Protein AF-A0A7I8W2N1-F1 (afdb_monomer_lite)

Secondary structure (DSSP, 8-state):
-EETTS----GGGGTT-EEEEE--SHHHHHHHHHHTTTSSEEEEEESS-PPBHHHHT-TTSBPGGG-HHHHHHHHSSS-EEEE--GGG--EEEETTEEEE-GGG--GGG--GGGSS-BSEEEE--------TTS-TTTPPPBPTTSSSB-B-TTSBBSSSTT-B--GGGGTTTTTTTSSTTSHHHHHHHHHHHHHHHHHHHH--PPPEEEEEGGGHHHHHHHHHHH-SHHHHTTTTEEEEEEEEGGGTEEEEEEEEEGGGGGGHHHHHS---SSEEEEEEE--TTTSSTT--SSSTT-S---GGGGGG-SS-EEEEEEESSPPPHHHHHSS-TT-SSPPPSEEEEPPP-TT--TT-IIIIIHHHHHHHHHHH--HHHHHHHHTTTTT------PPPBPHHHHGGGGGTTS--S---HHHHH-EEEEETTS-EEEEEEE-SSSEEEE-GGGGTT--SGGGEEEEES-SBTT-SSS--EEE-EEEEEE-SSSS-EEEEESSPPPPBTTB-PPBPBPTT----TT-EEEEEE----STT--SPPSB-EEEEEEEE-THHHHHHHHTT----TTS--GGGEEEEE-STT----TT-TT-EEEEEETTTTEEEEEEEEEE--S--SS-TTSPEEEEEGGGGHHHHHHHHHT-

Structure (mmCIF, N/CA/C/O backbone):
data_AF-A0A7I8W2N1-F1
#
_entry.id   AF-A0A7I8W2N1-F1
#
loop_
_atom_site.group_PDB
_atom_site.id
_atom_site.type_symbol
_atom_site.label_atom_id
_atom_site.label_alt_id
_atom_site.label_comp_id
_atom_site.label_asym_id
_atom_site.label_entity_id
_atom_site.label_seq_id
_atom_site.pdbx_PDB_ins_code
_atom_site.Cartn_x
_atom_site.Cartn_y
_atom_site.Cartn_z
_atom_site.occupancy
_atom_site.B_iso_or_equiv
_atom_site.auth_seq_id
_atom_site.auth_comp_id
_atom_site.auth_asym_id
_atom_site.auth_atom_id
_atom_site.pdbx_PDB_model_num
ATOM 1 N N . MET A 1 1 ? 21.233 1.095 -37.318 1.00 78.88 1 MET A N 1
ATOM 2 C CA . MET A 1 1 ? 20.643 0.792 -35.996 1.00 78.88 1 MET A CA 1
ATOM 3 C C . MET A 1 1 ? 19.648 -0.333 -36.194 1.00 78.88 1 MET A C 1
ATOM 5 O O . MET A 1 1 ? 18.995 -0.317 -37.228 1.00 78.88 1 MET A O 1
ATOM 9 N N . LEU A 1 2 ? 19.548 -1.273 -35.258 1.00 82.62 2 LEU A N 1
ATOM 10 C CA . LEU A 1 2 ? 18.591 -2.386 -35.317 1.00 82.62 2 LEU A CA 1
ATOM 11 C C . LEU A 1 2 ? 17.455 -2.137 -34.321 1.00 82.62 2 LEU A C 1
ATOM 13 O O . LEU A 1 2 ? 17.700 -1.594 -33.239 1.00 82.62 2 LEU A O 1
ATOM 17 N N . GLY A 1 3 ? 16.218 -2.485 -34.679 1.00 81.94 3 GLY A N 1
ATOM 18 C CA . GLY A 1 3 ? 15.156 -2.631 -33.680 1.00 81.94 3 GLY A CA 1
ATOM 19 C C . GLY A 1 3 ? 15.448 -3.827 -32.773 1.00 81.94 3 GLY A C 1
ATOM 20 O O . GLY A 1 3 ? 16.046 -4.795 -33.236 1.00 81.94 3 GLY A O 1
ATOM 21 N N . TYR A 1 4 ? 15.055 -3.782 -31.496 1.00 81.31 4 TYR A N 1
ATOM 22 C CA . TYR A 1 4 ? 15.209 -4.942 -30.598 1.00 81.31 4 TYR A CA 1
ATOM 23 C C . TYR A 1 4 ? 14.401 -6.161 -31.080 1.00 81.31 4 TYR A C 1
ATOM 25 O O . TYR A 1 4 ? 14.706 -7.293 -30.735 1.00 81.31 4 TYR A O 1
ATOM 33 N N . GLU A 1 5 ? 13.395 -5.927 -31.918 1.00 80.94 5 GLU A N 1
ATOM 34 C CA . GLU A 1 5 ? 12.588 -6.918 -32.619 1.00 80.94 5 GLU A CA 1
ATOM 35 C C . GLU A 1 5 ? 13.305 -7.590 -33.808 1.00 80.94 5 GLU A C 1
ATOM 37 O O . GLU A 1 5 ? 12.847 -8.618 -34.297 1.00 80.94 5 GLU A O 1
ATOM 42 N N . GLU A 1 6 ? 14.438 -7.040 -34.254 1.00 83.94 6 GLU A N 1
ATOM 43 C CA . GLU A 1 6 ? 15.217 -7.511 -35.412 1.00 83.94 6 GLU A CA 1
ATOM 44 C C . GLU A 1 6 ? 16.579 -8.099 -35.006 1.00 83.94 6 GLU A C 1
ATOM 46 O O . GLU A 1 6 ? 17.379 -8.483 -35.864 1.00 83.94 6 GLU A O 1
ATOM 51 N N . ILE A 1 7 ? 16.887 -8.133 -33.704 1.00 83.69 7 ILE A N 1
ATOM 52 C CA . ILE A 1 7 ? 18.202 -8.563 -33.229 1.00 83.69 7 ILE A CA 1
ATOM 53 C C . ILE A 1 7 ? 18.367 -10.088 -33.335 1.00 83.69 7 ILE A C 1
ATOM 55 O O . ILE A 1 7 ? 17.457 -10.838 -32.970 1.00 83.69 7 ILE A O 1
ATOM 59 N N . PRO A 1 8 ? 19.536 -10.586 -33.782 1.00 83.75 8 PRO A N 1
ATOM 60 C CA . PRO A 1 8 ? 19.824 -12.013 -33.750 1.00 83.75 8 PRO A CA 1
ATOM 61 C C . PRO A 1 8 ? 19.794 -12.552 -32.317 1.00 83.75 8 PRO A C 1
ATOM 63 O O . PRO A 1 8 ? 20.373 -11.950 -31.412 1.00 83.75 8 PRO A O 1
ATOM 66 N N . LEU A 1 9 ? 19.166 -13.715 -32.129 1.00 77.88 9 LEU A N 1
ATOM 67 C CA . LEU A 1 9 ? 19.117 -14.414 -30.837 1.00 77.88 9 LEU A CA 1
ATOM 68 C C . LEU A 1 9 ? 20.425 -15.153 -30.502 1.00 77.88 9 LEU A C 1
ATOM 70 O O . LEU A 1 9 ? 20.631 -15.543 -29.360 1.00 77.88 9 LEU A O 1
ATOM 74 N N . GLY A 1 10 ? 21.292 -15.382 -31.494 1.00 79.44 10 GLY A N 1
ATOM 75 C CA . GLY A 1 10 ? 22.548 -16.109 -31.313 1.00 79.44 10 GLY A CA 1
ATOM 76 C C . GLY A 1 10 ? 23.602 -15.277 -30.584 1.00 79.44 10 GLY A C 1
ATOM 77 O O . GLY A 1 10 ? 23.988 -14.211 -31.058 1.00 79.44 10 GLY A O 1
ATOM 78 N N . GLU A 1 11 ? 24.112 -15.802 -29.472 1.00 81.00 11 GLU A N 1
ATOM 79 C CA . GLU A 1 11 ? 25.124 -15.157 -28.625 1.00 81.00 11 GLU A CA 1
ATOM 80 C C . GLU A 1 11 ? 26.435 -14.841 -29.368 1.00 81.00 11 GLU A C 1
ATOM 82 O O . GLU A 1 11 ? 27.020 -13.774 -29.171 1.00 81.00 11 GLU A O 1
ATOM 87 N N . ASP A 1 12 ? 26.847 -15.708 -30.299 1.00 86.75 12 ASP A N 1
ATOM 88 C CA . ASP A 1 12 ? 28.062 -15.534 -31.109 1.00 86.75 12 ASP A CA 1
ATOM 89 C C . ASP A 1 12 ? 28.053 -14.251 -31.944 1.00 86.75 12 ASP A C 1
ATOM 91 O O . ASP A 1 12 ? 29.109 -13.681 -32.224 1.00 86.75 12 ASP A O 1
ATOM 95 N N . PHE A 1 13 ? 26.869 -13.758 -32.323 1.00 90.00 13 PHE A N 1
ATOM 96 C CA . PHE A 1 13 ? 26.759 -12.509 -33.068 1.00 90.00 13 PHE A CA 1
ATOM 97 C C . PHE A 1 13 ? 27.305 -11.321 -32.272 1.00 90.00 13 PHE A C 1
ATOM 99 O O . PHE A 1 13 ? 27.768 -10.361 -32.884 1.00 90.00 13 PHE A O 1
ATOM 106 N N . TYR A 1 14 ? 27.264 -11.363 -30.942 1.00 91.75 14 TYR A N 1
ATOM 107 C CA . TYR A 1 14 ? 27.691 -10.261 -30.078 1.00 91.75 14 TYR A CA 1
ATOM 108 C C . TYR A 1 14 ? 29.155 -10.364 -29.645 1.00 91.75 14 TYR A C 1
ATOM 110 O O . TYR A 1 14 ? 29.699 -9.396 -29.111 1.00 91.75 14 TYR A O 1
ATOM 118 N N . LYS A 1 15 ? 29.808 -11.495 -29.941 1.00 92.44 15 LYS A N 1
ATOM 119 C CA . LYS A 1 15 ? 31.189 -11.775 -29.556 1.00 92.44 15 LYS A CA 1
ATOM 120 C C . LYS A 1 15 ? 32.148 -10.696 -30.043 1.00 92.44 15 LYS A C 1
ATOM 122 O O . LYS A 1 15 ? 32.288 -10.475 -31.244 1.00 92.44 15 LYS A O 1
ATOM 127 N N . GLY A 1 16 ? 32.838 -10.055 -29.102 1.00 90.25 16 GLY A N 1
ATOM 128 C CA . GLY A 1 16 ? 33.860 -9.058 -29.414 1.00 90.25 16 GLY A CA 1
ATOM 129 C C . GLY A 1 16 ? 33.317 -7.693 -29.851 1.00 90.25 16 GLY A C 1
ATOM 130 O O . GLY A 1 16 ? 34.089 -6.906 -30.394 1.00 90.25 16 GLY A O 1
ATOM 131 N N . LYS A 1 17 ? 32.016 -7.424 -29.671 1.00 92.69 17 LYS A N 1
ATOM 132 C CA . LYS A 1 17 ? 31.368 -6.181 -30.116 1.00 92.69 17 LYS A CA 1
ATOM 133 C C . LYS A 1 17 ? 31.086 -5.223 -28.964 1.00 92.69 17 LYS A C 1
ATOM 135 O O . LYS A 1 17 ? 30.682 -5.650 -27.881 1.00 92.69 17 LYS A O 1
ATOM 140 N N . ASP A 1 18 ? 31.230 -3.933 -29.244 1.00 93.25 18 ASP A N 1
ATOM 141 C CA . ASP A 1 18 ? 30.799 -2.831 -28.386 1.00 93.25 18 ASP A CA 1
ATOM 142 C C . ASP A 1 18 ? 29.347 -2.464 -28.728 1.00 93.25 18 ASP A C 1
ATOM 144 O O . ASP A 1 18 ? 29.041 -2.116 -29.875 1.00 93.25 18 ASP A O 1
ATOM 148 N N . VAL A 1 19 ? 28.435 -2.537 -27.754 1.00 93.19 19 VAL A N 1
ATOM 149 C CA . VAL A 1 19 ? 26.994 -2.363 -28.000 1.00 93.19 19 VAL A CA 1
ATOM 150 C C . VAL A 1 19 ? 26.434 -1.161 -27.244 1.00 93.19 19 VAL A C 1
ATOM 152 O O . VAL A 1 19 ? 26.619 -1.024 -26.038 1.00 93.19 19 VAL A O 1
ATOM 155 N N . LEU A 1 20 ? 25.689 -0.314 -27.955 1.00 92.56 20 LEU A N 1
ATOM 156 C CA . LEU A 1 20 ? 24.875 0.755 -27.380 1.00 92.56 20 LEU A CA 1
ATOM 157 C C . LEU A 1 20 ? 23.390 0.396 -27.485 1.00 92.56 20 LEU A C 1
ATOM 159 O O . LEU A 1 20 ? 22.881 0.107 -28.568 1.00 92.56 20 LEU A O 1
ATOM 163 N N . ILE A 1 21 ? 22.668 0.481 -26.374 1.00 93.50 21 ILE A N 1
ATOM 164 C CA . ILE A 1 21 ? 21.221 0.286 -26.313 1.00 93.50 21 ILE A CA 1
ATOM 165 C C . ILE A 1 21 ? 20.554 1.630 -26.023 1.00 93.50 21 ILE A C 1
ATOM 167 O O . ILE A 1 21 ? 20.832 2.281 -25.019 1.00 93.50 21 ILE A O 1
ATOM 171 N N . LEU A 1 22 ? 19.644 2.045 -26.900 1.00 91.56 22 LEU A N 1
ATOM 172 C CA . LEU A 1 22 ? 18.879 3.282 -26.768 1.00 91.56 22 LEU A CA 1
ATOM 173 C C . LEU A 1 22 ? 17.549 3.001 -26.064 1.00 91.56 22 LEU A C 1
ATOM 175 O O . LEU A 1 22 ? 16.713 2.266 -26.586 1.00 91.56 22 LEU A O 1
ATOM 179 N N . GLY A 1 23 ? 17.322 3.616 -24.906 1.00 89.81 23 GLY A N 1
ATOM 180 C CA . GLY A 1 23 ? 16.197 3.329 -24.012 1.00 89.81 23 GLY A CA 1
ATOM 181 C C . GLY A 1 23 ? 16.686 2.858 -22.644 1.00 89.81 23 GLY A C 1
ATOM 182 O O . GLY A 1 23 ? 17.865 2.629 -22.455 1.00 89.81 23 GLY A O 1
ATOM 183 N N . HIS A 1 24 ? 15.793 2.747 -21.659 1.00 87.19 24 HIS A N 1
ATOM 184 C CA . HIS A 1 24 ? 16.180 2.399 -20.277 1.00 87.19 24 HIS A CA 1
ATOM 185 C C . HIS A 1 24 ? 15.058 1.723 -19.465 1.00 87.19 24 HIS A C 1
ATOM 187 O O . HIS A 1 24 ? 15.099 1.679 -18.238 1.00 87.19 24 HIS A O 1
ATOM 193 N N . GLY A 1 25 ? 14.010 1.251 -20.151 1.00 87.94 25 GLY A N 1
ATOM 194 C CA . GLY A 1 25 ? 12.944 0.447 -19.545 1.00 87.94 25 GLY A CA 1
ATOM 195 C C . GLY A 1 25 ? 13.277 -1.046 -19.572 1.00 87.94 25 GLY A C 1
ATOM 196 O O . GLY A 1 25 ? 14.378 -1.425 -19.968 1.00 87.94 25 GLY A O 1
ATOM 197 N N . ASN A 1 26 ? 12.300 -1.889 -19.223 1.00 90.38 26 ASN A N 1
ATOM 198 C CA . ASN A 1 26 ? 12.466 -3.349 -19.217 1.00 90.38 26 ASN A CA 1
ATOM 199 C C . ASN A 1 26 ? 13.055 -3.888 -20.529 1.00 90.38 26 ASN A C 1
ATOM 201 O O . ASN A 1 26 ? 14.041 -4.599 -20.475 1.00 90.38 26 ASN A O 1
ATOM 205 N N . SER A 1 27 ? 12.571 -3.457 -21.700 1.00 90.31 27 SER A N 1
ATOM 206 C CA . SER A 1 27 ? 13.104 -3.917 -22.995 1.00 90.31 27 SER A CA 1
ATOM 207 C C . SER A 1 27 ? 14.609 -3.673 -23.176 1.00 90.31 27 SER A C 1
ATOM 209 O O . SER A 1 27 ? 15.305 -4.507 -23.748 1.00 90.31 27 SER A O 1
ATOM 211 N N . ALA A 1 28 ? 15.131 -2.540 -22.693 1.00 93.00 28 ALA A N 1
ATOM 212 C CA . ALA A 1 28 ? 16.551 -2.211 -22.803 1.00 93.00 28 ALA A CA 1
ATOM 213 C C . ALA A 1 28 ? 17.399 -3.111 -21.898 1.00 93.00 28 ALA A C 1
ATOM 215 O O . ALA A 1 28 ? 18.395 -3.672 -22.345 1.00 93.00 28 ALA A O 1
ATOM 216 N N . PHE A 1 29 ? 16.967 -3.286 -20.650 1.00 94.19 29 PHE A N 1
ATOM 217 C CA . PHE A 1 29 ? 17.667 -4.109 -19.670 1.00 94.19 29 PHE A CA 1
ATOM 218 C C . PHE A 1 29 ? 17.525 -5.607 -19.938 1.00 94.19 29 PHE A C 1
ATOM 220 O O . PHE A 1 29 ? 18.493 -6.329 -19.768 1.00 94.19 29 PHE A O 1
ATOM 227 N N . GLU A 1 30 ? 16.377 -6.077 -20.424 1.00 92.75 30 GLU A N 1
ATOM 228 C CA . GLU A 1 30 ? 16.187 -7.453 -20.899 1.00 92.75 30 GLU A CA 1
ATOM 229 C C . GLU A 1 30 ? 17.149 -7.769 -22.048 1.00 92.75 30 GLU A C 1
ATOM 231 O O . GLU A 1 30 ? 17.843 -8.783 -22.010 1.00 92.75 30 GLU A O 1
ATOM 236 N N . THR A 1 31 ? 17.246 -6.860 -23.026 1.00 92.06 31 THR A N 1
ATOM 237 C CA . THR A 1 31 ? 18.194 -6.986 -24.142 1.00 92.06 31 THR A CA 1
ATOM 238 C C . THR A 1 31 ? 19.632 -7.010 -23.634 1.00 92.06 31 THR A C 1
ATOM 240 O O . THR A 1 31 ? 20.399 -7.889 -24.014 1.00 92.06 31 THR A O 1
ATOM 243 N N . ALA A 1 32 ? 19.998 -6.082 -22.745 1.00 92.44 32 ALA A N 1
ATOM 244 C CA . ALA A 1 32 ? 21.337 -6.032 -22.173 1.00 92.44 32 ALA A CA 1
ATOM 245 C C . ALA A 1 32 ? 21.676 -7.314 -21.405 1.00 92.44 32 ALA A C 1
ATOM 247 O O . ALA A 1 32 ? 22.734 -7.896 -21.621 1.00 92.44 32 ALA A O 1
ATOM 248 N N . ASN A 1 33 ? 20.751 -7.791 -20.568 1.00 91.56 33 ASN A N 1
ATOM 249 C CA . ASN A 1 33 ? 20.908 -8.998 -19.762 1.00 91.56 33 ASN A CA 1
ATOM 250 C C . ASN A 1 33 ? 21.139 -10.246 -20.627 1.00 91.56 33 ASN A C 1
ATOM 252 O O . ASN A 1 33 ? 21.881 -11.140 -20.235 1.00 91.56 33 ASN A O 1
ATOM 256 N N . ALA A 1 34 ? 20.530 -10.289 -21.814 1.00 90.69 34 ALA A N 1
ATOM 257 C CA . ALA A 1 34 ? 20.705 -11.383 -22.760 1.00 90.69 34 ALA A CA 1
ATOM 258 C C . ALA A 1 34 ? 22.079 -11.377 -23.457 1.00 90.69 34 ALA A C 1
ATOM 260 O O . ALA A 1 34 ? 22.559 -12.440 -23.838 1.00 90.69 34 ALA A O 1
ATOM 261 N N . ILE A 1 35 ? 22.717 -10.212 -23.636 1.00 91.12 35 ILE A N 1
ATOM 262 C CA . ILE A 1 35 ? 23.915 -10.094 -24.490 1.00 91.12 35 ILE A CA 1
ATOM 263 C C . ILE A 1 35 ? 25.209 -9.772 -23.736 1.00 91.12 35 ILE A C 1
ATOM 265 O O . ILE A 1 35 ? 26.281 -10.091 -24.247 1.00 91.12 35 ILE A O 1
ATOM 269 N N . TYR A 1 36 ? 25.144 -9.182 -22.534 1.00 90.19 36 TYR A N 1
ATOM 270 C CA . TYR A 1 36 ? 26.319 -8.581 -21.881 1.00 90.19 36 TYR A CA 1
ATOM 271 C C . TYR A 1 36 ? 27.471 -9.567 -21.636 1.00 90.19 36 TYR A C 1
ATOM 273 O O . TYR A 1 36 ? 28.635 -9.182 -21.662 1.00 90.19 36 TYR A O 1
ATOM 281 N N . ARG A 1 37 ? 27.165 -10.857 -21.436 1.00 89.56 37 ARG A N 1
ATOM 282 C CA . ARG A 1 37 ? 28.174 -11.907 -21.199 1.00 89.56 37 ARG A CA 1
ATOM 283 C C . ARG A 1 37 ? 29.037 -12.211 -22.423 1.00 89.56 37 ARG A C 1
ATOM 285 O O . ARG A 1 37 ? 30.106 -12.793 -22.269 1.00 89.56 37 ARG A O 1
ATOM 292 N N . ASN A 1 38 ? 28.571 -11.832 -23.612 1.00 91.44 38 ASN A N 1
ATOM 293 C CA . ASN A 1 38 ? 29.222 -12.126 -24.884 1.00 91.44 38 ASN A CA 1
ATOM 294 C C . ASN A 1 38 ? 29.697 -10.867 -25.618 1.00 91.44 38 ASN A C 1
ATOM 296 O O . ASN A 1 38 ? 30.367 -10.980 -26.634 1.00 91.44 38 ASN A O 1
ATOM 300 N N . THR A 1 39 ? 29.392 -9.671 -25.127 1.00 92.00 39 THR A N 1
ATOM 301 C CA . THR A 1 39 ? 29.894 -8.403 -25.680 1.00 92.00 39 THR A CA 1
ATOM 302 C C . THR A 1 39 ? 31.216 -7.987 -25.036 1.00 92.00 39 THR A C 1
ATOM 304 O O . THR A 1 39 ? 31.530 -8.426 -23.934 1.00 92.00 39 THR A O 1
ATOM 307 N N . ASN A 1 40 ? 31.964 -7.083 -25.676 1.00 91.94 40 ASN A N 1
ATOM 308 C CA . ASN A 1 40 ? 33.090 -6.410 -25.010 1.00 91.94 40 ASN A CA 1
ATOM 309 C C . ASN A 1 40 ? 32.600 -5.453 -23.917 1.00 91.94 40 ASN A C 1
ATOM 311 O O . ASN A 1 40 ? 33.186 -5.393 -22.840 1.00 91.94 40 ASN A O 1
ATOM 315 N N . LYS A 1 41 ? 31.538 -4.698 -24.226 1.00 91.50 41 LYS A N 1
ATOM 316 C CA . LYS A 1 41 ? 30.842 -3.788 -23.314 1.00 91.50 41 LYS A CA 1
ATOM 317 C C . LYS A 1 41 ? 29.430 -3.495 -23.808 1.00 91.50 41 LYS A C 1
ATOM 319 O O . LYS A 1 41 ? 29.177 -3.475 -25.020 1.00 91.50 41 LYS A O 1
ATOM 324 N N . VAL A 1 42 ? 28.543 -3.185 -22.870 1.00 92.88 42 VAL A N 1
ATOM 325 C CA . VAL A 1 42 ? 27.191 -2.695 -23.130 1.00 92.88 42 VAL A CA 1
ATOM 326 C C . VAL A 1 42 ? 26.982 -1.363 -22.429 1.00 92.88 42 VAL A C 1
ATOM 328 O O . VAL A 1 42 ? 27.062 -1.256 -21.205 1.00 92.88 42 VAL A O 1
ATOM 331 N N . HIS A 1 43 ? 26.639 -0.343 -23.210 1.00 92.62 43 HIS A N 1
ATOM 332 C CA . HIS A 1 43 ? 26.157 0.926 -22.683 1.00 92.62 43 HIS A CA 1
ATOM 333 C C . HIS A 1 43 ? 24.656 1.078 -22.933 1.00 92.62 43 HIS A C 1
ATOM 335 O O . HIS A 1 43 ? 24.167 0.822 -24.033 1.00 92.62 43 HIS A O 1
ATOM 341 N N . ILE A 1 44 ? 23.921 1.541 -21.926 1.00 92.56 44 ILE A N 1
ATOM 342 C CA . ILE A 1 44 ? 22.506 1.908 -22.026 1.00 92.56 44 ILE A CA 1
ATOM 343 C C . ILE A 1 44 ? 22.392 3.431 -21.978 1.00 92.56 44 ILE A C 1
ATOM 345 O O . ILE A 1 44 ? 22.874 4.043 -21.032 1.00 92.56 44 ILE A O 1
ATOM 349 N N . LEU A 1 45 ? 21.707 4.046 -22.947 1.00 89.25 45 LEU A N 1
ATOM 350 C CA . LEU A 1 45 ? 21.402 5.480 -22.952 1.00 89.25 45 LEU A CA 1
ATOM 351 C C . LEU A 1 45 ? 19.901 5.720 -22.743 1.00 89.25 45 LEU A C 1
ATOM 353 O O . LEU A 1 45 ? 19.074 5.448 -23.619 1.00 89.25 45 LEU A O 1
ATOM 357 N N . GLY A 1 46 ? 19.548 6.270 -21.583 1.00 88.44 46 GLY A N 1
ATOM 358 C CA . GLY A 1 46 ? 18.188 6.656 -21.214 1.00 88.44 46 GLY A CA 1
ATOM 359 C C . GLY A 1 46 ? 17.998 8.168 -21.142 1.00 88.44 46 GLY A C 1
ATOM 360 O O . GLY A 1 46 ? 18.925 8.912 -20.872 1.00 88.44 46 GLY A O 1
ATOM 361 N N . ARG A 1 47 ? 16.758 8.647 -21.293 1.00 84.56 47 ARG A N 1
ATOM 362 C CA . ARG A 1 47 ? 16.426 10.087 -21.179 1.00 84.56 47 ARG A CA 1
ATOM 363 C C . ARG A 1 47 ? 16.431 10.650 -19.751 1.00 84.56 47 ARG A C 1
ATOM 365 O O . ARG A 1 47 ? 16.152 11.829 -19.558 1.00 84.56 47 ARG A O 1
ATOM 372 N N . SER A 1 48 ? 16.547 9.780 -18.756 1.00 85.12 48 SER A N 1
ATOM 373 C CA . SER A 1 48 ? 16.392 10.082 -17.331 1.00 85.12 48 SER A CA 1
ATOM 374 C C . SER A 1 48 ? 16.854 8.886 -16.511 1.00 85.12 48 SER A C 1
ATOM 376 O O . SER A 1 48 ? 16.880 7.777 -17.052 1.00 85.12 48 SER A O 1
ATOM 378 N N . ARG A 1 49 ? 17.030 9.074 -15.199 1.00 87.38 49 ARG A N 1
ATOM 379 C CA . ARG A 1 49 ? 17.282 7.978 -14.258 1.00 87.38 49 ARG A CA 1
ATOM 380 C C . ARG A 1 49 ? 16.439 6.733 -14.476 1.00 87.38 49 ARG A C 1
ATOM 382 O O . ARG A 1 49 ? 15.238 6.791 -14.775 1.00 87.38 49 ARG A O 1
ATOM 389 N N . VAL A 1 50 ? 17.087 5.595 -14.267 1.00 89.94 50 VAL A N 1
ATOM 390 C CA . VAL A 1 50 ? 16.432 4.292 -14.208 1.00 89.94 50 VAL A CA 1
ATOM 391 C C . VAL A 1 50 ? 15.425 4.308 -13.056 1.00 89.94 50 VAL A C 1
ATOM 393 O O . VAL A 1 50 ? 15.707 4.779 -11.952 1.00 89.94 50 VAL A O 1
ATOM 396 N N . ARG A 1 51 ? 14.207 3.850 -13.347 1.00 91.62 51 ARG A N 1
ATOM 397 C CA . ARG A 1 51 ? 13.128 3.691 -12.368 1.00 91.62 51 ARG A CA 1
ATOM 398 C C . ARG A 1 51 ? 13.028 2.216 -12.046 1.00 91.62 51 ARG A C 1
ATOM 400 O O . ARG A 1 51 ? 12.906 1.419 -12.973 1.00 91.62 51 ARG A O 1
ATOM 407 N N . LEU A 1 52 ? 13.057 1.869 -10.769 1.00 92.12 52 LEU A N 1
ATOM 408 C CA . LEU A 1 52 ? 13.035 0.482 -10.326 1.00 92.12 52 LEU A CA 1
ATOM 409 C C . LEU A 1 52 ? 11.599 0.090 -9.956 1.00 92.12 52 LEU A C 1
ATOM 411 O O . LEU A 1 52 ? 10.874 0.845 -9.298 1.00 92.12 52 LEU A O 1
ATOM 415 N N . ALA A 1 53 ? 11.158 -1.086 -10.397 1.00 91.75 53 ALA A N 1
ATOM 416 C CA . ALA A 1 53 ? 9.791 -1.562 -10.189 1.00 91.75 53 ALA A CA 1
ATOM 417 C C . ALA A 1 53 ? 9.456 -1.707 -8.698 1.00 91.75 53 ALA A C 1
ATOM 419 O O . ALA A 1 53 ? 8.325 -1.450 -8.298 1.00 91.75 53 ALA A O 1
ATOM 420 N N . TRP A 1 54 ? 10.441 -2.066 -7.868 1.00 87.88 54 TRP A N 1
ATOM 421 C CA . TRP A 1 54 ? 10.269 -2.191 -6.419 1.00 87.88 54 TRP A CA 1
ATOM 422 C C . TRP A 1 54 ? 10.216 -0.847 -5.682 1.00 87.88 54 TRP A C 1
ATOM 424 O O . TRP A 1 54 ? 9.660 -0.793 -4.596 1.00 87.88 54 TRP A O 1
ATOM 434 N N . GLU A 1 55 ? 10.732 0.243 -6.260 1.00 89.81 55 GLU A N 1
ATOM 435 C CA . GLU A 1 55 ? 10.573 1.601 -5.705 1.00 89.81 55 GLU A CA 1
ATOM 436 C C . GLU A 1 55 ? 9.205 2.203 -6.051 1.00 89.81 55 GLU A C 1
ATOM 438 O O . GLU A 1 55 ? 8.615 2.985 -5.307 1.00 89.81 55 GLU A O 1
ATOM 443 N N . THR A 1 56 ? 8.710 1.873 -7.242 1.00 89.69 56 THR A N 1
ATOM 444 C CA . THR A 1 56 ? 7.542 2.521 -7.848 1.00 89.69 56 THR A CA 1
ATOM 445 C C . THR A 1 56 ? 6.263 1.706 -7.722 1.00 89.69 56 THR A C 1
ATOM 447 O O . THR A 1 56 ? 5.189 2.253 -7.959 1.00 89.69 56 THR A O 1
ATOM 450 N N . HIS A 1 57 ? 6.374 0.421 -7.372 1.00 88.56 57 HIS A N 1
ATOM 451 C CA . HIS A 1 57 ? 5.298 -0.578 -7.396 1.00 88.56 57 HIS A CA 1
ATOM 452 C C . HIS A 1 57 ? 4.617 -0.720 -8.762 1.00 88.56 57 HIS A C 1
ATOM 454 O O . HIS A 1 57 ? 3.480 -1.177 -8.870 1.00 88.56 57 HIS A O 1
ATOM 460 N N . TYR A 1 58 ? 5.329 -0.354 -9.829 1.00 90.31 58 TYR A N 1
ATOM 461 C CA . TYR A 1 58 ? 4.834 -0.408 -11.192 1.00 90.31 58 TYR A CA 1
ATOM 462 C C . TYR A 1 58 ? 5.698 -1.348 -12.029 1.00 90.31 58 TYR A C 1
ATOM 464 O O . TYR A 1 58 ? 6.856 -1.067 -12.326 1.00 90.31 58 TYR A O 1
ATOM 472 N N . VAL A 1 59 ? 5.111 -2.463 -12.463 1.00 88.38 59 VAL A N 1
ATOM 473 C CA . VAL A 1 59 ? 5.826 -3.542 -13.171 1.00 88.38 59 VAL A CA 1
ATOM 474 C C . VAL A 1 59 ? 6.361 -3.146 -14.554 1.00 88.38 59 VAL A C 1
ATOM 476 O O . VAL A 1 59 ? 7.158 -3.878 -15.132 1.00 88.38 59 VAL A O 1
ATOM 479 N N . GLY A 1 60 ? 5.937 -1.996 -15.090 1.00 88.06 60 GLY A N 1
ATOM 480 C CA . GLY A 1 60 ? 6.487 -1.431 -16.324 1.00 88.06 60 GLY A CA 1
ATOM 481 C C . GLY A 1 60 ? 7.786 -0.637 -16.143 1.00 88.06 60 GLY A C 1
ATOM 482 O O . GLY A 1 60 ? 8.386 -0.261 -17.149 1.00 88.06 60 GLY A O 1
ATOM 483 N N . ASP A 1 61 ? 8.194 -0.362 -14.902 1.00 91.69 61 ASP A N 1
ATOM 484 C CA . ASP A 1 61 ? 9.536 0.123 -14.563 1.00 91.69 61 ASP A CA 1
ATOM 485 C C . ASP A 1 61 ? 10.498 -1.090 -14.406 1.00 91.69 61 ASP A C 1
ATOM 487 O O . ASP A 1 61 ? 10.056 -2.242 -14.476 1.00 91.69 61 ASP A O 1
ATOM 491 N N . LEU A 1 62 ? 11.813 -0.863 -14.262 1.00 93.06 62 LEU A N 1
ATOM 492 C CA . LEU A 1 62 ? 12.838 -1.917 -14.338 1.00 93.06 62 LEU A CA 1
ATOM 493 C C . LEU A 1 62 ? 12.664 -2.983 -13.247 1.00 93.06 62 LEU A C 1
ATOM 495 O O . LEU A 1 62 ? 12.747 -2.683 -12.054 1.00 93.06 62 LEU A O 1
ATOM 499 N N . ARG A 1 63 ? 12.470 -4.241 -13.647 1.00 92.31 63 ARG A N 1
ATOM 500 C CA . ARG A 1 63 ? 12.374 -5.383 -12.726 1.00 92.31 63 ARG A CA 1
ATOM 501 C C . ARG A 1 63 ? 13.751 -5.902 -12.306 1.00 92.31 63 ARG A C 1
ATOM 503 O O . ARG A 1 63 ? 14.691 -5.893 -13.091 1.00 92.31 63 ARG A O 1
ATOM 510 N N . SER A 1 64 ? 13.842 -6.426 -11.082 1.00 90.75 64 SER A N 1
ATOM 511 C CA . SER A 1 64 ? 15.110 -6.891 -10.482 1.00 90.75 64 SER A CA 1
ATOM 512 C C . SER A 1 64 ? 15.719 -8.076 -11.219 1.00 90.75 64 SER A C 1
ATOM 514 O O . SER A 1 64 ? 16.928 -8.236 -11.260 1.00 90.75 64 SER A O 1
ATOM 516 N N . VAL A 1 65 ? 14.883 -8.884 -11.868 1.00 91.56 65 VAL A N 1
ATOM 517 C CA . VAL A 1 65 ? 15.328 -10.010 -12.700 1.00 91.56 65 VAL A CA 1
ATOM 518 C C . VAL A 1 65 ? 16.161 -9.581 -13.915 1.00 91.56 65 VAL A C 1
ATOM 520 O O . VAL A 1 65 ? 16.810 -10.424 -14.518 1.00 91.56 65 VAL A O 1
ATOM 523 N N . TYR A 1 66 ? 16.146 -8.292 -14.275 1.00 92.25 66 TYR A N 1
ATOM 524 C CA . TYR A 1 66 ? 16.882 -7.742 -15.417 1.00 92.25 66 TYR A CA 1
ATOM 525 C C . TYR A 1 66 ? 17.935 -6.707 -14.998 1.00 92.25 66 TYR A C 1
ATOM 527 O O . TYR A 1 66 ? 18.441 -5.973 -15.841 1.00 92.25 66 TYR A O 1
ATOM 535 N N . SER A 1 67 ? 18.264 -6.604 -13.704 1.00 89.19 67 SER A N 1
ATOM 536 C CA . SER A 1 67 ? 19.210 -5.600 -13.206 1.00 89.19 67 SER A CA 1
ATOM 537 C C . SER A 1 67 ? 20.669 -6.066 -13.162 1.00 89.19 67 SER A C 1
ATOM 539 O O . SER A 1 67 ? 21.483 -5.322 -12.626 1.00 89.19 67 SER A O 1
ATOM 541 N N . GLU A 1 68 ? 21.038 -7.231 -13.720 1.00 89.56 68 GLU A N 1
ATOM 542 C CA . GLU A 1 68 ? 22.434 -7.723 -13.654 1.00 89.56 68 GLU A CA 1
ATOM 543 C C . GLU A 1 68 ? 23.427 -6.729 -14.278 1.00 89.56 68 GLU A C 1
ATOM 545 O O . GLU A 1 68 ? 24.533 -6.576 -13.769 1.00 89.56 68 GLU A O 1
ATOM 550 N N . LEU A 1 69 ? 23.028 -5.983 -15.318 1.00 90.12 69 LEU A N 1
ATOM 551 C CA . LEU A 1 69 ? 23.883 -4.944 -15.909 1.00 90.12 69 LEU A CA 1
ATOM 552 C C . LEU A 1 69 ? 24.213 -3.808 -14.917 1.00 90.12 69 LEU A C 1
ATOM 554 O O . LEU A 1 69 ? 25.241 -3.150 -15.028 1.00 90.12 69 LEU A O 1
ATOM 558 N N . ILE A 1 70 ? 23.353 -3.554 -13.926 1.00 89.94 70 ILE A N 1
ATOM 559 C CA . ILE A 1 70 ? 23.659 -2.574 -12.874 1.00 89.94 70 ILE A CA 1
ATOM 560 C C . ILE A 1 70 ? 24.832 -3.079 -12.032 1.00 89.94 70 ILE A C 1
ATOM 562 O O . ILE A 1 70 ? 25.730 -2.299 -11.725 1.00 89.94 70 ILE A O 1
ATOM 566 N N . ASP A 1 71 ? 24.869 -4.374 -11.715 1.00 87.81 71 ASP A N 1
ATOM 567 C CA . ASP A 1 71 ? 25.986 -4.973 -10.983 1.00 87.81 71 ASP A CA 1
ATOM 568 C C . ASP A 1 71 ? 27.265 -4.940 -11.822 1.00 87.81 71 ASP A C 1
ATOM 570 O O . ASP A 1 71 ? 28.333 -4.636 -11.295 1.00 87.81 71 ASP A O 1
ATOM 574 N N . THR A 1 72 ? 27.185 -5.204 -13.130 1.00 87.50 72 THR A N 1
ATOM 575 C CA . THR A 1 72 ? 28.370 -5.117 -13.994 1.00 87.50 72 THR A CA 1
ATOM 576 C C . THR A 1 72 ? 28.864 -3.689 -14.176 1.00 87.50 72 THR A C 1
ATOM 578 O O . THR A 1 72 ? 30.067 -3.499 -14.267 1.00 87.50 72 THR A O 1
ATOM 581 N N . TYR A 1 73 ? 27.984 -2.688 -14.149 1.00 88.81 73 TYR A N 1
ATOM 582 C CA . TYR A 1 73 ? 28.363 -1.275 -14.168 1.00 88.81 73 TYR A CA 1
ATOM 583 C C . TYR A 1 73 ? 28.960 -0.798 -12.832 1.00 88.81 73 TYR A C 1
ATOM 585 O O . TYR A 1 73 ? 29.913 -0.022 -12.814 1.00 88.81 73 TYR A O 1
ATOM 593 N N . GLN A 1 74 ? 28.390 -1.226 -11.701 1.00 88.69 74 GLN A N 1
ATOM 594 C CA . GLN A 1 74 ? 28.766 -0.730 -10.371 1.00 88.69 74 GLN A CA 1
ATOM 595 C C . GLN A 1 74 ? 29.917 -1.515 -9.726 1.00 88.69 74 GLN A C 1
ATOM 597 O O . GLN A 1 74 ? 30.661 -0.957 -8.922 1.00 88.69 74 GLN A O 1
ATOM 602 N N . LEU A 1 75 ? 30.054 -2.808 -10.039 1.00 83.06 75 LEU A N 1
ATOM 603 C CA . LEU A 1 75 ? 31.000 -3.728 -9.392 1.00 83.06 75 LEU A CA 1
ATOM 604 C C . LEU A 1 75 ? 32.045 -4.308 -10.354 1.00 83.06 75 LEU A C 1
ATOM 606 O O . LEU A 1 75 ? 33.064 -4.830 -9.898 1.00 83.06 75 LEU A O 1
ATOM 610 N N . LYS A 1 76 ? 31.807 -4.250 -11.668 1.00 70.12 76 LYS A N 1
ATOM 611 C CA . LYS A 1 76 ? 32.783 -4.595 -12.713 1.00 70.12 76 LYS A CA 1
ATOM 612 C C . LYS A 1 76 ? 33.063 -3.343 -13.550 1.00 70.12 76 LYS A C 1
ATOM 614 O O . LYS A 1 76 ? 32.396 -2.326 -13.406 1.00 70.12 76 LYS A O 1
ATOM 619 N N . SER A 1 77 ? 34.111 -3.364 -14.363 1.00 70.44 77 SER A N 1
ATOM 620 C CA . SER A 1 77 ? 34.458 -2.230 -15.222 1.00 70.44 77 SER A CA 1
ATOM 621 C C . SER A 1 77 ? 34.152 -2.555 -16.683 1.00 70.44 77 SER A C 1
ATOM 623 O O . SER A 1 77 ? 34.421 -3.675 -17.113 1.00 70.44 77 SER A O 1
ATOM 625 N N . LEU A 1 78 ? 33.621 -1.549 -17.402 1.00 84.31 78 LEU A N 1
ATOM 626 C CA . LEU A 1 78 ? 33.396 -1.384 -18.858 1.00 84.31 78 LEU A CA 1
ATOM 627 C C . LEU A 1 78 ? 31.929 -1.217 -19.291 1.00 84.31 78 LEU A C 1
ATOM 629 O O . LEU A 1 78 ? 31.695 -0.494 -20.255 1.00 84.31 78 LEU A O 1
ATOM 633 N N . ASP A 1 79 ? 30.956 -1.810 -18.596 1.00 90.56 79 ASP A N 1
ATOM 634 C CA . ASP A 1 79 ? 29.534 -1.539 -18.862 1.00 90.56 79 ASP A CA 1
ATOM 635 C C . ASP A 1 79 ? 29.117 -0.172 -18.302 1.00 90.56 79 ASP A C 1
ATOM 637 O O . ASP A 1 79 ? 29.787 0.383 -17.430 1.00 90.56 79 ASP A O 1
ATOM 641 N N . GLY A 1 80 ? 28.007 0.390 -18.789 1.00 89.06 80 GLY A N 1
ATOM 642 C CA . GLY A 1 80 ? 27.635 1.761 -18.442 1.00 89.06 80 GLY A CA 1
ATOM 643 C C . GLY A 1 80 ? 26.161 2.096 -18.614 1.00 89.06 80 GLY A C 1
ATOM 644 O O . GLY A 1 80 ? 25.506 1.664 -19.561 1.00 89.06 80 GLY A O 1
ATOM 645 N N . ILE A 1 81 ? 25.641 2.930 -17.715 1.00 89.38 81 ILE A N 1
ATOM 646 C CA . ILE A 1 81 ? 24.321 3.553 -17.849 1.00 89.38 81 ILE A CA 1
ATOM 647 C C . ILE A 1 81 ? 24.527 5.058 -17.981 1.00 89.38 81 ILE A C 1
ATOM 649 O O . ILE A 1 81 ? 25.175 5.688 -17.149 1.00 89.38 81 ILE A O 1
ATOM 653 N N . LEU A 1 82 ? 23.973 5.620 -19.046 1.00 85.81 82 LEU A N 1
ATOM 654 C CA . LEU A 1 82 ? 24.133 7.004 -19.460 1.00 85.81 82 LEU A CA 1
ATOM 655 C C . LEU A 1 82 ? 22.762 7.681 -19.492 1.00 85.81 82 LEU A C 1
ATOM 657 O O . LEU A 1 82 ? 21.758 7.075 -19.884 1.00 85.81 82 LEU A O 1
ATOM 661 N N . GLU A 1 83 ? 22.721 8.951 -19.099 1.00 84.81 83 GLU A N 1
ATOM 662 C CA . GLU A 1 83 ? 21.490 9.735 -19.021 1.00 84.81 83 GLU A CA 1
ATOM 663 C C . GLU A 1 83 ? 21.575 10.992 -19.881 1.00 84.81 83 GLU A C 1
ATOM 665 O O . GLU A 1 83 ? 22.340 11.889 -19.564 1.00 84.81 83 GLU A O 1
ATOM 670 N N . GLY A 1 84 ? 20.754 11.088 -20.924 1.00 79.00 84 GLY A N 1
ATOM 671 C CA . GLY A 1 84 ? 20.638 12.273 -21.774 1.00 79.00 84 GLY A CA 1
ATOM 672 C C . GLY A 1 84 ? 19.499 12.123 -22.780 1.00 79.00 84 GLY A C 1
ATOM 673 O O . GLY A 1 84 ? 19.063 11.005 -23.083 1.00 79.00 84 GLY A O 1
ATOM 674 N N . ARG A 1 85 ? 18.956 13.225 -23.310 1.00 77.81 85 ARG A N 1
ATOM 675 C CA . ARG A 1 85 ? 17.867 13.112 -24.295 1.00 77.81 85 ARG A CA 1
ATOM 676 C C . ARG A 1 85 ? 18.450 12.704 -25.634 1.00 77.81 85 ARG A C 1
ATOM 678 O O . ARG A 1 85 ? 19.366 13.340 -26.114 1.00 77.81 85 ARG A O 1
ATOM 685 N N . ILE A 1 86 ? 17.853 11.714 -26.295 1.00 74.31 86 ILE A N 1
ATOM 686 C CA . ILE A 1 86 ? 18.360 11.218 -27.586 1.00 74.31 86 ILE A CA 1
ATOM 687 C C . ILE A 1 86 ? 18.536 12.323 -28.647 1.00 74.31 86 ILE A C 1
ATOM 689 O O . ILE A 1 86 ? 19.446 12.244 -29.456 1.00 74.31 86 ILE A O 1
ATOM 693 N N . ASN A 1 87 ? 17.708 13.372 -28.604 1.00 74.44 87 ASN A N 1
ATOM 694 C CA . ASN A 1 87 ? 17.774 14.513 -29.522 1.00 74.44 87 ASN A CA 1
ATOM 695 C C . ASN A 1 87 ? 18.982 15.436 -29.276 1.00 74.44 87 ASN A C 1
ATOM 697 O O . ASN A 1 87 ? 19.229 16.321 -30.085 1.00 74.44 87 ASN A O 1
ATOM 701 N N . GLU A 1 88 ? 19.680 15.275 -28.152 1.00 73.00 88 GLU A N 1
ATOM 702 C CA . GLU A 1 88 ? 20.923 15.984 -27.824 1.00 73.00 88 GLU A CA 1
ATOM 703 C C . GLU A 1 88 ? 22.146 15.266 -28.420 1.00 73.00 88 GLU A C 1
ATOM 705 O O . GLU A 1 88 ? 23.252 15.786 -28.349 1.00 73.00 88 GLU A O 1
ATOM 710 N N . PHE A 1 89 ? 21.961 14.087 -29.026 1.00 73.19 89 PHE A N 1
ATOM 711 C CA . PHE A 1 89 ? 23.045 13.277 -29.566 1.00 73.19 89 PHE A CA 1
ATOM 712 C C . PHE A 1 89 ? 22.920 13.107 -31.076 1.00 73.19 89 PHE A C 1
ATOM 714 O O . PHE A 1 89 ? 21.894 12.646 -31.580 1.00 73.19 89 PHE A O 1
ATOM 721 N N . ASN A 1 90 ? 24.019 13.364 -31.780 1.00 77.69 90 ASN A N 1
ATOM 722 C CA . ASN A 1 90 ? 24.204 12.920 -33.155 1.00 77.69 90 ASN A CA 1
ATOM 723 C C . ASN A 1 90 ? 25.100 11.680 -33.157 1.00 77.69 90 ASN A C 1
ATOM 725 O O . ASN A 1 90 ? 26.135 11.653 -32.490 1.00 77.69 90 ASN A O 1
ATOM 729 N N . LEU A 1 91 ? 24.677 10.642 -33.882 1.00 79.38 91 LEU A N 1
ATOM 730 C CA . LEU A 1 91 ? 25.473 9.437 -34.098 1.00 79.38 91 LEU A CA 1
ATOM 731 C C . LEU A 1 91 ? 26.031 9.457 -35.518 1.00 79.38 91 LEU A C 1
ATOM 733 O O . LEU A 1 91 ? 25.273 9.385 -36.487 1.00 79.38 91 LEU A O 1
ATOM 737 N N . GLU A 1 92 ? 27.352 9.506 -35.631 1.00 84.38 92 GLU A N 1
ATOM 738 C CA . GLU A 1 92 ? 28.066 9.509 -36.903 1.00 84.38 92 GLU A CA 1
ATOM 739 C C . GLU A 1 92 ? 28.757 8.170 -37.140 1.00 84.38 92 GLU A C 1
ATOM 741 O O . GLU A 1 92 ? 29.256 7.522 -36.218 1.00 84.38 92 GLU A O 1
ATOM 746 N N . LYS A 1 93 ? 28.779 7.721 -38.397 1.00 85.00 93 LYS A N 1
ATOM 747 C CA . LYS A 1 93 ? 29.455 6.479 -38.771 1.00 85.00 93 LYS A CA 1
ATOM 748 C C . LYS A 1 93 ? 30.862 6.789 -39.266 1.00 85.00 93 LYS A C 1
ATOM 750 O O . LYS A 1 93 ? 31.021 7.429 -40.301 1.00 85.00 93 LYS A O 1
ATOM 755 N N . TYR A 1 94 ? 31.867 6.253 -38.583 1.00 85.06 94 TYR A N 1
ATOM 756 C CA . TYR A 1 94 ? 33.274 6.383 -38.951 1.00 85.06 94 TYR A CA 1
ATOM 757 C C . TYR A 1 94 ? 33.977 5.031 -38.790 1.00 85.06 94 TYR A C 1
ATOM 759 O O . TYR A 1 94 ? 33.730 4.321 -37.821 1.00 85.06 94 TYR A O 1
ATOM 767 N N . ASN A 1 95 ? 34.812 4.622 -39.752 1.00 83.44 95 ASN A N 1
ATOM 768 C CA . ASN A 1 95 ? 35.540 3.339 -39.719 1.00 83.44 95 ASN A CA 1
ATOM 769 C C . ASN A 1 95 ? 34.686 2.119 -39.300 1.00 83.44 95 ASN A C 1
ATOM 771 O O . ASN A 1 95 ? 35.108 1.295 -38.495 1.00 83.44 95 ASN A O 1
ATOM 775 N N . ASN A 1 96 ? 33.468 2.009 -39.844 1.00 83.19 96 ASN A N 1
ATOM 776 C CA . ASN A 1 96 ? 32.480 0.962 -39.536 1.00 83.19 96 ASN A CA 1
ATOM 777 C C . ASN A 1 96 ? 31.946 0.904 -38.094 1.00 83.19 96 ASN A C 1
ATOM 779 O O . ASN A 1 96 ? 31.096 0.058 -37.827 1.00 83.19 96 ASN A O 1
ATOM 783 N N . LYS A 1 97 ? 32.330 1.837 -37.221 1.00 88.06 97 LYS A N 1
ATOM 784 C CA . LYS A 1 97 ? 31.729 2.042 -35.901 1.00 88.06 97 LYS A CA 1
ATOM 785 C C . LYS A 1 97 ? 30.846 3.291 -35.882 1.00 88.06 97 LYS A C 1
ATOM 787 O O . LYS A 1 97 ? 30.920 4.148 -36.766 1.00 88.06 97 LYS A O 1
ATOM 792 N N . LEU A 1 98 ? 29.969 3.365 -34.890 1.00 86.62 98 LEU A N 1
ATOM 793 C CA . LEU A 1 98 ? 29.078 4.492 -34.629 1.00 86.62 98 LEU A CA 1
ATOM 794 C C . LEU A 1 98 ? 29.602 5.283 -33.433 1.00 86.62 98 LEU A C 1
ATOM 796 O O . LEU A 1 98 ? 29.788 4.712 -32.364 1.00 86.62 98 LEU A O 1
ATOM 800 N N . TYR A 1 99 ? 29.826 6.577 -33.611 1.00 84.94 99 TYR A N 1
ATOM 801 C CA . TYR A 1 99 ? 30.377 7.476 -32.600 1.00 84.94 99 TYR A CA 1
ATOM 802 C C . TYR A 1 99 ? 29.362 8.547 -32.237 1.00 84.94 99 TYR A C 1
ATOM 804 O O . TYR A 1 99 ? 28.598 8.992 -33.093 1.00 84.94 99 TYR A O 1
ATOM 812 N N . PHE A 1 100 ? 29.379 8.981 -30.979 1.00 79.31 100 PHE A N 1
ATOM 813 C CA . PHE A 1 100 ? 28.711 10.217 -30.597 1.00 79.31 100 PHE A CA 1
ATOM 814 C C . PHE A 1 100 ? 29.530 11.411 -31.090 1.00 79.31 100 PHE A C 1
ATOM 816 O O . PHE A 1 100 ? 30.746 11.446 -30.902 1.00 79.31 100 PHE A O 1
ATOM 823 N N . ASP A 1 101 ? 28.865 12.382 -31.711 1.00 72.88 101 ASP A N 1
ATOM 824 C CA . ASP A 1 101 ? 29.480 13.655 -32.085 1.00 72.88 101 ASP A CA 1
ATOM 825 C C . ASP A 1 101 ? 29.921 14.412 -30.822 1.00 72.88 101 ASP A C 1
ATOM 827 O O . ASP A 1 101 ? 29.105 14.961 -30.076 1.00 72.88 101 ASP A O 1
ATOM 831 N N . ALA A 1 102 ? 31.233 14.420 -30.579 1.00 60.50 102 ALA A N 1
ATOM 832 C CA . ALA A 1 102 ? 31.840 15.017 -29.397 1.00 60.50 102 ALA A CA 1
ATOM 833 C C . ALA A 1 102 ? 31.673 16.547 -29.332 1.00 60.50 102 ALA A C 1
ATOM 835 O O . ALA A 1 102 ? 31.799 17.111 -28.249 1.00 60.50 102 ALA A O 1
ATOM 836 N N . GLY A 1 103 ? 31.374 17.220 -30.452 1.00 59.66 103 GLY A N 1
ATOM 837 C CA . GLY A 1 103 ? 31.194 18.675 -30.496 1.00 59.66 103 GLY A CA 1
ATOM 838 C C . GLY A 1 103 ? 29.881 19.171 -29.882 1.00 59.66 103 GLY A C 1
ATOM 839 O O . GLY A 1 103 ? 29.759 20.360 -29.600 1.00 59.66 103 GLY A O 1
ATOM 840 N N . ASN A 1 104 ? 28.914 18.272 -29.662 1.00 58.75 104 ASN A N 1
ATOM 841 C CA . ASN A 1 104 ? 27.570 18.592 -29.172 1.00 58.75 104 ASN A CA 1
ATOM 842 C C . ASN A 1 104 ? 27.220 17.916 -27.832 1.00 58.75 104 ASN A C 1
ATOM 844 O O . ASN A 1 104 ? 26.072 17.987 -27.390 1.00 58.75 104 ASN A O 1
ATOM 848 N N . LEU A 1 105 ? 28.179 17.259 -27.170 1.00 61.62 105 LEU A N 1
ATOM 849 C CA . LEU A 1 105 ? 27.938 16.638 -25.865 1.00 61.62 105 LEU A CA 1
ATOM 850 C C . LEU A 1 105 ? 27.854 17.714 -24.763 1.00 61.62 105 LEU A C 1
ATOM 852 O O . LEU A 1 105 ? 28.737 18.567 -24.688 1.00 61.62 105 LEU A O 1
ATOM 856 N N . PRO A 1 106 ? 26.838 17.687 -23.878 1.00 62.31 106 PRO A N 1
ATOM 857 C CA . PRO A 1 106 ? 26.796 18.572 -22.714 1.00 62.31 106 PRO A CA 1
ATOM 858 C C . PRO A 1 106 ? 28.023 18.366 -21.809 1.00 62.31 106 PRO A C 1
ATOM 860 O O . PRO A 1 106 ? 28.373 17.220 -21.530 1.00 62.31 106 PRO A O 1
ATOM 863 N N . ASP A 1 107 ? 28.608 19.442 -21.266 1.00 61.56 107 ASP A N 1
ATOM 864 C CA . ASP A 1 107 ? 29.803 19.394 -20.391 1.00 61.56 107 ASP A CA 1
ATOM 865 C C . ASP A 1 107 ? 29.667 18.412 -19.209 1.00 61.56 107 ASP A C 1
ATOM 867 O O . ASP A 1 107 ? 30.638 17.794 -18.778 1.00 61.56 107 ASP A O 1
ATOM 871 N N . SER A 1 108 ? 28.450 18.216 -18.686 1.00 57.53 108 SER A N 1
ATOM 872 C CA . SER A 1 108 ? 28.168 17.270 -17.595 1.00 57.53 108 SER A CA 1
ATOM 873 C C . SER A 1 108 ? 28.221 15.792 -18.007 1.00 57.53 108 SER A C 1
ATOM 875 O O . SER A 1 108 ? 28.143 14.918 -17.146 1.00 57.53 108 SER A O 1
ATOM 877 N N . MET A 1 109 ? 28.283 15.507 -19.309 1.00 56.72 109 MET A N 1
ATOM 878 C CA . MET A 1 109 ? 28.284 14.169 -19.902 1.00 56.72 109 MET A CA 1
ATOM 879 C C . MET A 1 109 ? 29.574 13.842 -20.658 1.00 56.72 109 MET A C 1
ATOM 881 O O . MET A 1 109 ? 29.657 12.748 -21.215 1.00 56.72 109 MET A O 1
ATOM 885 N N . ASP A 1 110 ? 30.578 14.727 -20.670 1.00 60.22 110 ASP A N 1
ATOM 886 C CA . ASP A 1 110 ? 31.882 14.458 -21.290 1.00 60.22 110 ASP A CA 1
ATOM 887 C C . ASP A 1 110 ? 32.689 13.435 -20.467 1.00 60.22 110 ASP A C 1
ATOM 889 O O . ASP A 1 110 ? 33.639 13.734 -19.746 1.00 60.22 110 ASP A O 1
ATOM 893 N N . ASN A 1 111 ? 32.246 12.184 -20.545 1.00 60.41 111 ASN A N 1
ATOM 894 C CA . ASN A 1 111 ? 32.940 11.001 -20.077 1.00 60.41 111 ASN A CA 1
ATOM 895 C C . ASN A 1 111 ? 33.657 10.374 -21.282 1.00 60.41 111 ASN A C 1
ATOM 897 O O . ASN A 1 111 ? 33.035 10.127 -22.318 1.00 60.41 111 ASN A O 1
ATOM 901 N N . PHE A 1 112 ? 34.943 10.042 -21.132 1.00 61.69 112 PHE A N 1
ATOM 902 C CA . PHE A 1 112 ? 35.745 9.329 -22.135 1.00 61.69 112 PHE A CA 1
ATOM 903 C C . PHE A 1 112 ? 35.043 8.087 -22.720 1.00 61.69 112 PHE A C 1
ATOM 905 O O . PHE A 1 112 ? 35.251 7.768 -23.889 1.00 61.69 112 PHE A O 1
ATOM 912 N N . ALA A 1 113 ? 34.154 7.437 -21.958 1.00 65.06 113 ALA A N 1
ATOM 913 C CA . ALA A 1 113 ? 33.362 6.283 -22.388 1.00 65.06 113 ALA A CA 1
ATOM 914 C C . ALA A 1 113 ? 32.464 6.538 -23.620 1.00 65.06 113 ALA A C 1
ATOM 916 O O . ALA A 1 113 ? 32.162 5.599 -24.357 1.00 65.06 113 ALA A O 1
ATOM 917 N N . LEU A 1 114 ? 32.044 7.788 -23.861 1.00 67.00 114 LEU A N 1
ATOM 918 C CA . LEU A 1 114 ? 31.226 8.190 -25.017 1.00 67.00 114 LEU A CA 1
ATOM 919 C C . LEU A 1 114 ? 32.048 8.492 -26.280 1.00 67.00 114 LEU A C 1
ATOM 921 O O . LEU A 1 114 ? 31.480 8.584 -27.366 1.00 67.00 114 LEU A O 1
ATOM 925 N N . ARG A 1 115 ? 33.374 8.626 -26.147 1.00 71.81 115 ARG A N 1
ATOM 926 C CA . ARG A 1 115 ? 34.297 8.926 -27.255 1.00 71.81 115 ARG A CA 1
ATOM 927 C C . ARG A 1 115 ? 34.719 7.672 -28.028 1.00 71.81 115 ARG A C 1
ATOM 929 O O . ARG A 1 115 ? 35.289 7.772 -29.113 1.00 71.81 115 ARG A O 1
ATOM 936 N N . GLU A 1 116 ? 34.441 6.492 -27.482 1.00 79.19 116 GLU A N 1
ATOM 937 C CA . GLU A 1 116 ? 34.670 5.216 -28.154 1.00 79.19 116 GLU A CA 1
ATOM 938 C C . GLU A 1 116 ? 33.479 4.835 -29.040 1.00 79.19 116 GLU A C 1
ATOM 940 O O . GLU A 1 116 ? 32.321 5.039 -28.680 1.00 79.19 116 GLU A O 1
ATOM 945 N N . GLY A 1 117 ? 33.770 4.263 -30.209 1.00 87.25 117 GLY A N 1
ATOM 946 C CA . GLY A 1 117 ? 32.746 3.868 -31.171 1.00 87.25 117 GLY A CA 1
ATOM 947 C C . GLY A 1 117 ? 32.084 2.540 -30.810 1.00 87.25 117 GLY A C 1
ATOM 948 O O . GLY A 1 117 ? 32.719 1.656 -30.238 1.00 87.25 117 GLY A O 1
ATOM 949 N N . TYR A 1 118 ? 30.831 2.378 -31.221 1.00 92.00 118 TYR A N 1
ATOM 950 C CA . TYR A 1 118 ? 30.038 1.162 -31.045 1.00 92.00 118 TYR A CA 1
ATOM 951 C C . TYR A 1 118 ? 29.917 0.393 -32.359 1.00 92.00 118 TYR A C 1
ATOM 953 O O . TYR A 1 118 ? 29.690 0.982 -33.417 1.00 92.00 118 TYR A O 1
ATOM 961 N N . ASP A 1 119 ? 30.007 -0.931 -32.292 1.00 93.06 119 ASP A N 1
ATOM 962 C CA . ASP A 1 119 ? 29.777 -1.813 -33.438 1.00 93.06 119 ASP A CA 1
ATOM 963 C C . ASP A 1 119 ? 28.280 -1.940 -33.750 1.00 93.06 119 ASP A C 1
ATOM 965 O O . ASP A 1 119 ? 27.877 -2.064 -34.910 1.00 93.06 119 ASP A O 1
ATOM 969 N N . ILE A 1 120 ? 27.434 -1.912 -32.712 1.00 91.19 120 ILE A N 1
ATOM 970 C CA . ILE A 1 120 ? 25.982 -2.081 -32.831 1.00 91.19 120 ILE A CA 1
ATOM 971 C C . ILE A 1 120 ? 25.255 -1.042 -31.977 1.00 91.19 120 ILE A C 1
ATOM 973 O O . ILE A 1 120 ? 25.592 -0.815 -30.819 1.00 91.19 120 ILE A O 1
ATOM 977 N N . VAL A 1 121 ? 24.189 -0.472 -32.546 1.00 91.69 121 VAL A N 1
ATOM 978 C CA . VAL A 1 121 ? 23.208 0.342 -31.820 1.00 91.69 121 VAL A CA 1
ATOM 979 C C . VAL A 1 121 ? 21.834 -0.321 -31.914 1.00 91.69 121 VAL A C 1
ATOM 981 O O . VAL A 1 121 ? 21.302 -0.470 -33.023 1.00 91.69 121 VAL A O 1
ATOM 984 N N . ILE A 1 122 ? 21.267 -0.693 -30.765 1.00 92.44 122 ILE A N 1
ATOM 985 C CA . ILE A 1 122 ? 19.957 -1.346 -30.624 1.00 92.44 122 ILE A CA 1
ATOM 986 C C . ILE A 1 122 ? 18.932 -0.331 -30.106 1.00 92.44 122 ILE A C 1
ATOM 988 O O . ILE A 1 122 ? 19.178 0.370 -29.125 1.00 92.44 122 ILE A O 1
ATOM 992 N N . ARG A 1 123 ? 17.763 -0.241 -30.747 1.00 91.50 123 ARG A N 1
ATOM 993 C CA . ARG A 1 123 ? 16.671 0.651 -30.326 1.00 91.50 123 ARG A CA 1
ATOM 994 C C . ARG A 1 123 ? 15.664 -0.084 -29.443 1.00 91.50 123 ARG A C 1
ATOM 996 O O . ARG A 1 123 ? 14.867 -0.874 -29.932 1.00 91.50 123 ARG A O 1
ATOM 1003 N N . CYS A 1 124 ? 15.615 0.296 -28.171 1.00 91.81 124 CYS A N 1
ATOM 1004 C CA . CYS A 1 124 ? 14.663 -0.166 -27.156 1.00 91.81 124 CYS A CA 1
ATOM 1005 C C . CYS A 1 124 ? 13.769 0.993 -26.663 1.00 91.81 124 CYS A C 1
ATOM 1007 O O . CYS A 1 124 ? 13.541 1.165 -25.464 1.00 91.81 124 CYS A O 1
ATOM 1009 N N . LEU A 1 125 ? 13.261 1.815 -27.590 1.00 86.31 125 LEU A N 1
ATOM 1010 C CA . LEU A 1 125 ? 12.575 3.088 -27.298 1.00 86.31 125 LEU A CA 1
ATOM 1011 C C . LEU A 1 125 ? 11.081 2.949 -26.938 1.00 86.31 125 LEU A C 1
ATOM 1013 O O . LEU A 1 125 ? 10.418 3.942 -26.635 1.00 86.31 125 LEU A O 1
ATOM 1017 N N . GLY A 1 126 ? 10.553 1.724 -26.924 1.00 83.00 126 GLY A N 1
ATOM 1018 C CA . GLY A 1 126 ? 9.134 1.442 -26.708 1.00 83.00 126 GLY A CA 1
ATOM 1019 C C . GLY A 1 126 ? 8.319 1.507 -28.001 1.00 83.00 126 GLY A C 1
ATOM 1020 O O . GLY A 1 126 ? 8.860 1.348 -29.090 1.00 83.00 126 GLY A O 1
ATOM 1021 N N . PHE A 1 127 ? 7.008 1.710 -27.869 1.00 82.44 127 PHE A N 1
ATOM 1022 C CA . PHE A 1 127 ? 6.063 1.739 -28.985 1.00 82.44 127 PHE A CA 1
ATOM 1023 C C . PHE A 1 127 ? 5.242 3.032 -28.987 1.00 82.44 127 PHE A C 1
ATOM 1025 O O . PHE A 1 127 ? 5.026 3.649 -27.937 1.00 82.44 127 PHE A O 1
ATOM 1032 N N . GLU A 1 128 ? 4.726 3.383 -30.160 1.00 84.69 128 GLU A N 1
ATOM 1033 C CA . GLU A 1 128 ? 3.658 4.365 -30.330 1.00 84.69 128 GLU A CA 1
ATOM 1034 C C . GLU A 1 128 ? 2.363 3.664 -30.739 1.00 84.69 128 GLU A C 1
ATOM 1036 O O . GLU A 1 128 ? 2.385 2.591 -31.345 1.00 84.69 128 GLU A O 1
ATOM 1041 N N . PHE A 1 129 ? 1.221 4.262 -30.403 1.00 88.12 129 PHE A N 1
ATOM 1042 C CA . PHE A 1 129 ? -0.061 3.725 -30.837 1.00 88.12 129 PHE A CA 1
ATOM 1043 C C . PHE A 1 129 ? -0.211 3.897 -32.354 1.00 88.12 129 PHE A C 1
ATOM 1045 O O . PHE A 1 129 ? -0.229 5.023 -32.859 1.00 88.12 129 PHE A O 1
ATOM 1052 N N . ASN A 1 130 ? -0.324 2.778 -33.069 1.00 88.44 130 ASN A N 1
ATOM 1053 C CA . ASN A 1 130 ? -0.579 2.773 -34.502 1.00 88.44 130 ASN A CA 1
ATOM 1054 C C . ASN A 1 130 ? -2.088 2.898 -34.764 1.00 88.44 130 ASN A C 1
ATOM 1056 O O . ASN A 1 130 ? -2.833 1.937 -34.596 1.00 88.44 130 ASN A O 1
ATOM 1060 N N . ASP A 1 131 ? -2.524 4.080 -35.199 1.00 89.81 131 ASP A N 1
ATOM 1061 C CA . ASP A 1 131 ? -3.916 4.363 -35.564 1.00 89.81 131 ASP A CA 1
ATOM 1062 C C . ASP A 1 131 ? -4.168 4.354 -37.083 1.00 89.81 131 ASP A C 1
ATOM 1064 O O . ASP A 1 131 ? -5.210 4.829 -37.533 1.00 89.81 131 ASP A O 1
ATOM 1068 N N . SER A 1 132 ? -3.235 3.822 -37.884 1.00 91.75 132 SER A N 1
ATOM 1069 C CA . SER A 1 132 ? -3.379 3.755 -39.350 1.00 91.75 132 SER A CA 1
ATOM 1070 C C . SER A 1 132 ? -4.518 2.847 -39.814 1.00 91.75 132 SER A C 1
ATOM 1072 O O . SER A 1 132 ? -5.013 3.021 -40.921 1.00 91.75 132 SER A O 1
ATOM 1074 N N . ILE A 1 133 ? -4.961 1.918 -38.961 1.00 92.75 133 ILE A N 1
ATOM 1075 C CA . ILE A 1 133 ? -6.106 1.044 -39.237 1.00 92.75 133 ILE A CA 1
ATOM 1076 C C . ILE A 1 133 ? -7.449 1.796 -39.226 1.00 92.75 133 ILE A C 1
ATOM 1078 O O . ILE A 1 133 ? -8.418 1.313 -39.803 1.00 92.75 133 ILE A O 1
ATOM 1082 N N . PHE A 1 134 ? -7.526 2.969 -38.585 1.00 93.38 134 PHE A N 1
ATOM 1083 C CA . PHE A 1 134 ? -8.768 3.738 -38.478 1.00 93.38 134 PHE A CA 1
ATOM 1084 C C . PHE A 1 134 ? -8.955 4.670 -39.678 1.00 93.38 134 PHE A C 1
ATOM 1086 O O . PHE A 1 134 ? -8.029 5.388 -40.073 1.00 93.38 134 PHE A O 1
ATOM 1093 N N . ALA A 1 135 ? -10.180 4.717 -40.204 1.00 93.75 135 ALA A N 1
ATOM 1094 C CA . ALA A 1 135 ? -10.573 5.720 -41.185 1.00 93.75 135 ALA A CA 1
ATOM 1095 C C . ALA A 1 135 ? -10.586 7.125 -40.550 1.00 93.75 135 ALA A C 1
ATOM 1097 O O . ALA A 1 135 ? -10.565 7.285 -39.327 1.00 93.75 135 ALA A O 1
ATOM 1098 N N . SER A 1 136 ? -10.587 8.171 -41.378 1.00 90.00 136 SER A N 1
ATOM 1099 C CA . SER A 1 136 ? -10.468 9.561 -40.909 1.00 90.00 136 SER A CA 1
ATOM 1100 C C . SER A 1 136 ? -11.582 9.994 -39.949 1.00 90.00 136 SER A C 1
ATOM 1102 O O . SER A 1 136 ? -11.336 10.815 -39.071 1.00 90.00 136 SER A O 1
ATOM 1104 N N . ASP A 1 137 ? -12.782 9.439 -40.103 1.00 90.31 137 ASP A N 1
ATOM 1105 C CA . ASP A 1 137 ? -13.982 9.699 -39.298 1.00 90.31 137 ASP A CA 1
ATOM 1106 C C . ASP A 1 137 ? -14.068 8.854 -38.013 1.00 90.31 137 ASP A C 1
ATOM 1108 O O . ASP A 1 137 ? -14.804 9.203 -37.096 1.00 90.31 137 ASP A O 1
ATOM 1112 N N . THR A 1 138 ? -13.285 7.778 -37.914 1.00 92.12 138 THR A N 1
ATOM 1113 C CA . THR A 1 138 ? -13.255 6.837 -36.775 1.00 92.12 138 THR A CA 1
ATOM 1114 C C . THR A 1 138 ? -11.927 6.866 -36.020 1.00 92.12 138 THR A C 1
ATOM 1116 O O . THR A 1 138 ? -11.673 6.040 -35.142 1.00 92.12 138 THR A O 1
ATOM 1119 N N . LYS A 1 139 ? -11.054 7.828 -36.339 1.00 94.00 139 LYS A N 1
ATOM 1120 C CA . LYS A 1 139 ? -9.733 7.942 -35.726 1.00 94.00 139 LYS A CA 1
ATOM 1121 C C . LYS A 1 139 ? -9.844 8.435 -34.271 1.00 94.00 139 LYS A C 1
ATOM 1123 O O . LYS A 1 139 ? -10.346 9.539 -34.025 1.00 94.00 139 LYS A O 1
ATOM 1128 N N . PRO A 1 140 ? -9.359 7.658 -33.283 1.00 92.88 140 PRO A N 1
ATOM 1129 C CA . PRO A 1 140 ? -9.398 8.075 -31.889 1.00 92.88 140 PRO A CA 1
ATOM 1130 C C . PRO A 1 140 ? -8.409 9.218 -31.636 1.00 92.88 140 PRO A C 1
ATOM 1132 O O . PRO A 1 140 ? -7.306 9.253 -32.191 1.00 92.88 140 PRO A O 1
ATOM 1135 N N . LYS A 1 141 ? -8.766 10.132 -30.731 1.00 92.31 141 LYS A N 1
ATOM 1136 C CA . LYS A 1 141 ? -7.796 11.062 -30.148 1.00 92.31 141 LYS A CA 1
ATOM 1137 C C . LYS A 1 141 ? -6.717 10.280 -29.404 1.00 92.31 141 LYS A C 1
ATOM 1139 O O . LYS A 1 141 ? -6.958 9.196 -28.873 1.00 92.31 141 LYS A O 1
ATOM 1144 N N . ARG A 1 142 ? -5.508 10.838 -29.355 1.00 88.12 142 ARG A N 1
ATOM 1145 C CA . ARG A 1 142 ? -4.379 10.257 -28.619 1.00 88.12 142 ARG A CA 1
ATOM 1146 C C . ARG A 1 142 ? -4.167 11.010 -27.312 1.00 88.12 142 ARG A C 1
ATOM 1148 O O . ARG A 1 142 ? -4.211 12.237 -27.282 1.00 88.12 142 ARG A O 1
ATOM 1155 N N . HIS A 1 143 ? -3.865 10.272 -26.248 1.00 79.50 143 HIS A N 1
ATOM 1156 C CA . HIS A 1 143 ? -3.523 10.841 -24.947 1.00 79.50 143 HIS A CA 1
ATOM 1157 C C . HIS A 1 143 ? -2.255 11.717 -25.039 1.00 79.50 143 HIS A C 1
ATOM 1159 O O . HIS A 1 143 ? -1.433 11.526 -25.934 1.00 79.50 143 HIS A O 1
ATOM 1165 N N . GLN A 1 144 ? -2.029 12.625 -24.079 1.00 66.50 144 GLN A N 1
ATOM 1166 C CA . GLN A 1 144 ? -0.930 13.618 -24.078 1.00 66.50 144 GLN A CA 1
ATOM 1167 C C . GLN A 1 144 ? 0.479 13.050 -24.353 1.00 66.50 144 GLN A C 1
ATOM 1169 O O . GLN A 1 144 ? 1.355 13.764 -24.830 1.00 66.50 144 GLN A O 1
ATOM 1174 N N . GLN A 1 145 ? 0.714 11.765 -24.073 1.00 68.81 145 GLN A N 1
ATOM 1175 C CA . GLN A 1 145 ? 1.997 11.093 -24.321 1.00 68.81 145 GLN A CA 1
ATOM 1176 C C . GLN A 1 145 ? 2.102 10.437 -25.710 1.00 68.81 145 GLN A C 1
ATOM 1178 O O . GLN A 1 145 ? 3.089 9.757 -25.966 1.00 68.81 145 GLN A O 1
ATOM 1183 N N . LYS A 1 146 ? 1.078 10.555 -26.570 1.00 76.31 146 LYS A N 1
ATOM 1184 C CA . LYS A 1 146 ? 0.902 9.893 -27.885 1.00 76.31 146 LYS A CA 1
ATOM 1185 C C . LYS A 1 146 ? 0.991 8.353 -27.895 1.00 76.31 146 LYS A C 1
ATOM 1187 O O . LYS A 1 146 ? 0.733 7.734 -28.923 1.00 76.31 146 LYS A O 1
ATOM 1192 N N . LYS A 1 147 ? 1.299 7.739 -26.749 1.00 85.00 147 LYS A N 1
ATOM 1193 C CA . LYS A 1 147 ? 1.498 6.298 -26.550 1.00 85.00 147 LYS A CA 1
ATOM 1194 C C . LYS A 1 147 ? 0.207 5.472 -26.537 1.00 85.00 147 LYS A C 1
ATOM 1196 O O . LYS A 1 147 ? 0.249 4.294 -26.865 1.00 85.00 147 LYS A O 1
ATOM 1201 N N . TYR A 1 148 ? -0.918 6.073 -26.153 1.00 91.38 148 TYR A N 1
ATOM 1202 C CA . TYR A 1 148 ? -2.205 5.388 -25.991 1.00 91.38 148 TYR A CA 1
ATOM 1203 C C . TYR A 1 148 ? -3.346 6.229 -26.583 1.00 91.38 148 TYR A C 1
ATOM 1205 O O . TYR A 1 148 ? -3.223 7.463 -26.607 1.00 91.38 148 TYR A O 1
ATOM 1213 N N . PRO A 1 149 ? -4.455 5.602 -27.013 1.00 93.06 149 PRO A N 1
ATOM 1214 C CA . PRO A 1 149 ? -5.688 6.320 -27.312 1.00 93.06 149 PRO A CA 1
ATOM 1215 C C . PRO A 1 149 ? -6.221 7.038 -26.061 1.00 93.06 149 PRO A C 1
ATOM 1217 O O . PRO A 1 149 ? -5.989 6.622 -24.921 1.00 93.06 149 PRO A O 1
ATOM 1220 N N . GLU A 1 150 ? -6.906 8.155 -26.279 1.00 92.75 150 GLU A N 1
ATOM 1221 C CA . GLU A 1 150 ? -7.618 8.892 -25.241 1.00 92.75 150 GLU A CA 1
ATOM 1222 C C . GLU A 1 150 ? -8.987 8.239 -25.013 1.00 92.75 150 GLU A C 1
ATOM 1224 O O . GLU A 1 150 ? -9.839 8.228 -25.904 1.00 92.75 150 GLU A O 1
ATOM 1229 N N . ILE A 1 151 ? -9.174 7.671 -23.821 1.00 93.94 151 ILE A N 1
ATOM 1230 C CA . ILE A 1 151 ? -10.384 6.938 -23.438 1.00 93.94 151 ILE A CA 1
ATOM 1231 C C . ILE A 1 151 ? -10.882 7.375 -22.060 1.00 93.94 151 ILE A C 1
ATOM 1233 O O . ILE A 1 151 ? -10.110 7.890 -21.245 1.00 93.94 151 ILE A O 1
ATOM 1237 N N . ASP A 1 152 ? -12.169 7.167 -21.804 1.00 93.12 152 ASP A N 1
ATOM 1238 C CA . ASP A 1 152 ? -12.788 7.368 -20.500 1.00 93.12 152 ASP A CA 1
ATOM 1239 C C . ASP A 1 152 ? -12.661 6.122 -19.598 1.00 93.12 152 ASP A C 1
ATOM 1241 O O . ASP A 1 152 ? -12.187 5.058 -20.001 1.00 93.12 152 ASP A O 1
ATOM 1245 N N . TYR A 1 153 ? -13.098 6.239 -18.342 1.00 92.81 153 TYR A N 1
ATOM 1246 C CA . TYR A 1 153 ? -13.056 5.127 -17.384 1.00 92.81 153 TYR A CA 1
ATOM 1247 C C . TYR A 1 153 ? -14.076 4.008 -17.677 1.00 92.81 153 TYR A C 1
ATOM 1249 O O . TYR A 1 153 ? -14.069 2.996 -16.979 1.00 92.81 153 TYR A O 1
ATOM 1257 N N . ASN A 1 154 ? -14.925 4.167 -18.700 1.00 91.75 154 ASN A N 1
ATOM 1258 C CA . ASN A 1 154 ? -15.784 3.118 -19.256 1.00 91.75 154 ASN A CA 1
ATOM 1259 C C . ASN A 1 154 ? -15.135 2.436 -20.470 1.00 91.75 154 ASN A C 1
ATOM 1261 O O . ASN A 1 154 ? -15.813 1.701 -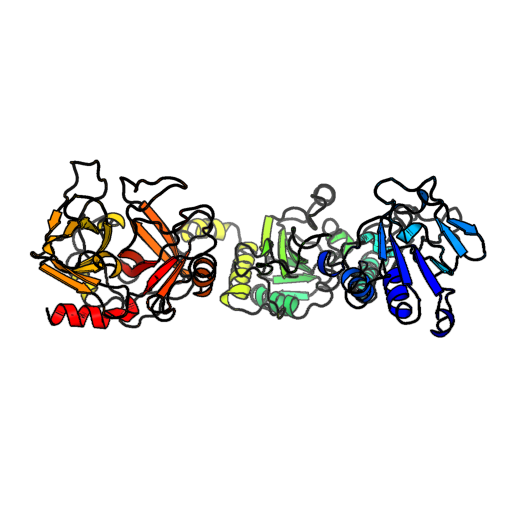21.184 1.00 91.75 154 ASN A O 1
ATOM 1265 N N . PHE A 1 155 ? -13.830 2.651 -20.682 1.00 94.12 155 PHE A N 1
ATOM 1266 C CA . PHE A 1 155 ? -13.036 2.084 -21.773 1.00 94.12 155 PHE A CA 1
ATOM 1267 C C . PHE A 1 155 ? -13.414 2.606 -23.165 1.00 94.12 155 PHE A C 1
ATOM 1269 O O . PHE A 1 155 ? -12.939 2.072 -24.169 1.00 94.12 155 PHE A O 1
ATOM 1276 N N . GLN A 1 156 ? -14.240 3.648 -23.246 1.00 94.56 156 GLN A N 1
ATOM 1277 C CA . GLN A 1 156 ? -14.720 4.204 -24.504 1.00 94.56 156 GLN A CA 1
ATOM 1278 C C . GLN A 1 156 ? -13.818 5.341 -24.980 1.00 94.56 156 GLN A C 1
ATOM 1280 O O . GLN A 1 156 ? -13.285 6.106 -24.178 1.00 94.56 156 GLN A O 1
ATOM 1285 N N . SER A 1 157 ? -13.667 5.491 -26.294 1.00 95.19 157 SER A N 1
ATOM 1286 C CA . SER A 1 157 ? -13.068 6.677 -26.903 1.00 95.19 157 SER A CA 1
ATOM 1287 C C . SER A 1 157 ? -13.765 7.952 -26.425 1.00 95.19 157 SER A C 1
ATOM 1289 O O . SER A 1 157 ? -14.990 8.024 -26.346 1.00 95.19 157 SER A O 1
ATOM 1291 N N . THR A 1 158 ? -12.980 8.995 -26.153 1.00 94.62 158 THR A N 1
ATOM 1292 C CA . THR A 1 158 ? -13.530 10.301 -25.759 1.00 94.62 158 THR A CA 1
ATOM 1293 C C . THR A 1 158 ? -14.121 11.094 -26.925 1.00 94.62 158 THR A C 1
ATOM 1295 O O . THR A 1 158 ? -14.797 12.096 -26.690 1.00 94.62 158 THR A O 1
ATOM 1298 N N . ASN A 1 159 ? -13.849 10.697 -28.175 1.00 94.62 159 ASN A N 1
ATOM 1299 C CA . ASN A 1 159 ? -14.302 11.411 -29.371 1.00 94.62 159 ASN A CA 1
ATOM 1300 C C . ASN A 1 159 ? -15.142 10.575 -30.341 1.00 94.62 159 ASN A C 1
ATOM 1302 O O . ASN A 1 159 ? -15.778 11.174 -31.201 1.00 94.62 159 ASN A O 1
ATOM 1306 N N . ILE A 1 160 ? -15.140 9.246 -30.221 1.00 95.25 160 ILE A N 1
ATOM 1307 C CA . ILE A 1 160 ? -15.939 8.344 -31.056 1.00 95.25 160 ILE A CA 1
ATOM 1308 C C . ILE A 1 160 ? -16.888 7.555 -30.152 1.00 95.25 160 ILE A C 1
ATOM 1310 O O . ILE A 1 160 ? -16.461 6.880 -29.216 1.00 95.25 160 ILE A O 1
ATOM 1314 N N . GLU A 1 161 ? -18.186 7.646 -30.416 1.00 92.06 161 GLU A N 1
ATOM 1315 C CA . GLU A 1 161 ? -19.189 6.888 -29.671 1.00 92.06 161 GLU A CA 1
ATOM 1316 C C . GLU A 1 161 ? -19.110 5.392 -30.011 1.00 92.06 161 GLU A C 1
ATOM 1318 O O . GLU A 1 161 ? -18.772 5.027 -31.135 1.00 92.06 161 GLU A O 1
ATOM 1323 N N . ASP A 1 162 ? -19.372 4.524 -29.030 1.00 91.19 162 ASP A N 1
ATOM 1324 C CA . ASP A 1 162 ? -19.367 3.060 -29.178 1.00 91.19 162 ASP A CA 1
ATOM 1325 C C . ASP A 1 162 ? -18.047 2.426 -29.676 1.00 91.19 162 ASP A C 1
ATOM 1327 O O . ASP A 1 162 ? -18.000 1.236 -29.997 1.00 91.19 162 ASP A O 1
ATOM 1331 N N . LEU A 1 163 ? -16.939 3.176 -29.658 1.00 93.44 163 LEU A N 1
ATOM 1332 C CA . LEU A 1 163 ? -15.591 2.655 -29.888 1.00 93.44 163 LEU A CA 1
ATOM 1333 C C . LEU A 1 163 ? -14.881 2.403 -28.554 1.00 93.44 163 LEU A C 1
ATOM 1335 O O . LEU A 1 163 ? -14.549 3.347 -27.837 1.00 93.44 163 LEU A O 1
ATOM 1339 N N . TYR A 1 164 ? -14.590 1.139 -28.249 1.00 94.12 164 TYR A N 1
ATOM 1340 C CA . TYR A 1 164 ? -13.978 0.728 -26.984 1.00 94.12 164 TYR A CA 1
ATOM 1341 C C . TYR A 1 164 ? -12.558 0.189 -27.165 1.00 94.12 164 TYR A C 1
ATOM 1343 O O . TYR A 1 164 ? -12.240 -0.448 -28.170 1.00 94.12 164 TYR A O 1
ATOM 1351 N N . PHE A 1 165 ? -11.709 0.402 -26.160 1.00 93.19 165 PHE A N 1
ATOM 1352 C CA . PHE A 1 165 ? -10.332 -0.085 -26.129 1.00 93.19 165 PHE A CA 1
ATOM 1353 C C . PHE A 1 165 ? -10.090 -0.942 -24.893 1.00 93.19 165 PHE A C 1
ATOM 1355 O O . PHE A 1 165 ? -10.454 -0.568 -23.784 1.00 93.19 165 PHE A O 1
ATOM 1362 N N . ILE A 1 166 ? -9.404 -2.069 -25.072 1.00 90.81 166 ILE A N 1
ATOM 1363 C CA . ILE A 1 166 ? -9.017 -2.979 -23.987 1.00 90.81 166 ILE A CA 1
ATOM 1364 C C . ILE A 1 166 ? -7.541 -3.373 -24.118 1.00 90.81 166 ILE A C 1
ATOM 1366 O O . ILE A 1 166 ? -6.897 -3.130 -25.139 1.00 90.81 166 ILE A O 1
ATOM 1370 N N . GLY A 1 167 ? -6.984 -3.980 -23.072 1.00 88.75 167 GLY A N 1
ATOM 1371 C CA . GLY A 1 167 ? -5.601 -4.459 -23.077 1.00 88.75 167 GLY A CA 1
ATOM 1372 C C . GLY A 1 167 ? -4.599 -3.325 -22.962 1.00 88.75 167 GLY A C 1
ATOM 1373 O O . GLY A 1 167 ? -4.848 -2.326 -22.291 1.00 88.75 167 GLY A O 1
ATOM 1374 N N . THR A 1 168 ? -3.456 -3.465 -23.629 1.00 87.56 168 THR A N 1
ATOM 1375 C CA . THR A 1 168 ? -2.387 -2.460 -23.591 1.00 87.56 168 THR A CA 1
ATOM 1376 C C . THR A 1 168 ? -2.866 -1.081 -24.058 1.00 87.56 168 THR A C 1
ATOM 1378 O O . THR A 1 168 ? -2.407 -0.073 -23.526 1.00 87.56 168 THR A O 1
ATOM 1381 N N . SER A 1 169 ? -3.832 -1.012 -24.981 1.00 90.00 169 SER A N 1
ATOM 1382 C CA . SER A 1 169 ? -4.434 0.251 -25.430 1.00 90.00 169 SER A CA 1
ATOM 1383 C C . SER A 1 169 ? -5.248 0.959 -24.344 1.00 90.00 169 SER A C 1
ATOM 1385 O O . SER A 1 169 ? -5.342 2.183 -24.377 1.00 90.00 169 SER A O 1
ATOM 1387 N N . ALA A 1 170 ? -5.783 0.223 -23.365 1.00 91.56 170 ALA A N 1
ATOM 1388 C CA . ALA A 1 170 ? -6.516 0.782 -22.228 1.00 91.56 170 ALA A CA 1
ATOM 1389 C C . ALA A 1 170 ? -5.625 1.159 -21.036 1.00 91.56 170 ALA A C 1
ATOM 1391 O O . ALA A 1 170 ? -6.099 1.747 -20.064 1.00 91.56 170 ALA A O 1
ATOM 1392 N N . HIS A 1 171 ? -4.322 0.870 -21.113 1.00 91.06 171 HIS A N 1
ATOM 1393 C CA . HIS A 1 171 ? -3.372 1.139 -20.032 1.00 91.06 171 HIS A CA 1
ATOM 1394 C C . HIS A 1 171 ? -3.182 2.636 -19.747 1.00 91.06 171 HIS A C 1
ATOM 1396 O O . HIS A 1 171 ? -2.525 3.005 -18.782 1.00 91.06 171 HIS A O 1
ATOM 1402 N N . SER A 1 172 ? -3.752 3.534 -20.558 1.00 89.75 172 SER A N 1
ATOM 1403 C CA . SER A 1 172 ? -3.819 4.967 -20.242 1.00 89.75 172 SER A CA 1
ATOM 1404 C C . SER A 1 172 ? -4.569 5.256 -18.935 1.00 89.75 172 SER A C 1
ATOM 1406 O O . SER A 1 172 ? -4.245 6.242 -18.270 1.00 89.75 172 SER A O 1
ATOM 1408 N N . LEU A 1 173 ? -5.507 4.391 -18.532 1.00 90.38 173 LEU A N 1
ATOM 1409 C CA . LEU A 1 173 ? -6.310 4.546 -17.314 1.00 90.38 173 LEU A CA 1
ATOM 1410 C C . LEU A 1 173 ? -5.491 4.367 -16.026 1.00 90.38 173 LEU A C 1
ATOM 1412 O O . LEU A 1 173 ? -5.738 5.047 -15.024 1.00 90.38 173 LEU A O 1
ATOM 1416 N N . ASP A 1 174 ? -4.478 3.501 -16.058 1.00 90.94 174 ASP A N 1
ATOM 1417 C CA . ASP A 1 174 ? -3.656 3.135 -14.905 1.00 90.94 174 ASP A CA 1
ATOM 1418 C C . ASP A 1 174 ? -2.142 3.154 -15.187 1.00 90.94 174 ASP A C 1
ATOM 1420 O O . ASP A 1 174 ? -1.338 2.583 -14.442 1.00 90.94 174 ASP A O 1
ATOM 1424 N N . TYR A 1 175 ? -1.724 3.881 -16.226 1.00 90.06 175 TYR A N 1
ATOM 1425 C CA . TYR A 1 175 ? -0.322 4.031 -16.599 1.00 90.06 175 TYR A CA 1
ATOM 1426 C C . TYR A 1 175 ? 0.516 4.563 -15.433 1.00 90.06 175 TYR A C 1
ATOM 1428 O O . TYR A 1 175 ? 0.247 5.643 -14.898 1.00 90.06 175 TYR A O 1
ATOM 1436 N N . ARG A 1 176 ? 1.576 3.822 -15.076 1.00 88.06 176 ARG A N 1
ATOM 1437 C CA . ARG A 1 176 ? 2.443 4.096 -13.912 1.00 88.06 176 ARG A CA 1
ATOM 1438 C C . ARG A 1 176 ? 1.699 4.142 -12.573 1.00 88.06 176 ARG A C 1
ATOM 1440 O O . ARG A 1 176 ? 2.175 4.784 -11.640 1.00 88.06 176 ARG A O 1
ATOM 1447 N N . LYS A 1 177 ? 0.541 3.487 -12.492 1.00 88.19 177 LYS A N 1
ATOM 1448 C CA . LYS A 1 177 ? -0.242 3.336 -11.264 1.00 88.19 177 LYS A CA 1
ATOM 1449 C C . LYS A 1 177 ? -0.454 1.874 -10.913 1.00 88.19 177 LYS A C 1
ATOM 1451 O O . LYS A 1 177 ? -0.264 1.529 -9.763 1.00 88.19 177 LYS A O 1
ATOM 1456 N N . SER A 1 178 ? -0.845 1.039 -11.877 1.00 91.81 178 SER A N 1
ATOM 1457 C CA . SER A 1 178 ? -1.194 -0.361 -11.619 1.00 91.81 178 SER A CA 1
ATOM 1458 C C . SER A 1 178 ? -0.838 -1.276 -12.801 1.00 91.81 178 SER A C 1
ATOM 1460 O O . SER A 1 178 ? -0.007 -0.920 -13.644 1.00 91.81 178 SER A O 1
ATOM 1462 N N . SER A 1 179 ? -1.399 -2.488 -12.821 1.00 92.06 179 SER A N 1
ATOM 1463 C CA . SER A 1 179 ? -0.982 -3.585 -13.709 1.00 92.06 179 SER A CA 1
ATOM 1464 C C . SER A 1 179 ? -1.927 -3.865 -14.892 1.00 92.06 179 SER A C 1
ATOM 1466 O O . SER A 1 179 ? -1.842 -4.936 -15.497 1.00 92.06 179 SER A O 1
ATOM 1468 N N . GLY A 1 180 ? -2.826 -2.943 -15.241 1.00 91.44 180 GLY A N 1
ATOM 1469 C CA . GLY A 1 180 ? -3.887 -3.109 -16.243 1.00 91.44 180 GLY A CA 1
ATOM 1470 C C . GLY A 1 180 ? -3.386 -3.409 -17.656 1.00 91.44 180 GLY A C 1
ATOM 1471 O O . GLY A 1 180 ? -3.976 -4.226 -18.359 1.00 91.44 180 GLY A O 1
ATOM 1472 N N . GLY A 1 181 ? -2.250 -2.834 -18.050 1.00 88.88 181 GLY A N 1
ATOM 1473 C CA . GLY A 1 181 ? -1.592 -3.086 -19.337 1.00 88.88 181 GLY A CA 1
ATOM 1474 C C . GLY A 1 181 ? -0.860 -4.426 -19.451 1.00 88.88 181 GLY A C 1
ATOM 1475 O O . GLY A 1 181 ? -0.295 -4.708 -20.507 1.00 88.88 181 GLY A O 1
ATOM 1476 N N . PHE A 1 182 ? -0.853 -5.237 -18.390 1.00 89.25 182 PHE A N 1
ATOM 1477 C CA . PHE A 1 182 ? -0.179 -6.535 -18.316 1.00 89.25 182 PHE A CA 1
ATOM 1478 C C . PHE A 1 182 ? -1.194 -7.649 -18.054 1.00 89.25 182 PHE A C 1
ATOM 1480 O O . PHE A 1 182 ? -2.257 -7.411 -17.483 1.00 89.25 182 PHE A O 1
ATOM 1487 N N . ILE A 1 183 ? -0.851 -8.897 -18.392 1.00 88.56 183 ILE A N 1
ATOM 1488 C CA . ILE A 1 183 ? -1.773 -10.043 -18.282 1.00 88.56 183 ILE A CA 1
ATOM 1489 C C . ILE A 1 183 ? -2.369 -10.227 -16.876 1.00 88.56 183 ILE A C 1
ATOM 1491 O O . ILE A 1 183 ? -3.469 -10.767 -16.735 1.00 88.56 183 ILE A O 1
ATOM 1495 N N . HIS A 1 184 ? -1.655 -9.799 -15.830 1.00 85.50 184 HIS A N 1
ATOM 1496 C CA . HIS A 1 184 ? -2.100 -9.891 -14.441 1.00 85.50 184 HIS A CA 1
ATOM 1497 C C . HIS A 1 184 ? -3.285 -8.967 -14.136 1.00 85.50 184 HIS A C 1
ATOM 1499 O O . HIS A 1 184 ? -4.240 -9.425 -13.516 1.00 85.50 184 HIS A O 1
ATOM 1505 N N . GLY A 1 185 ? -3.252 -7.712 -14.595 1.00 91.75 185 GLY A N 1
ATOM 1506 C CA . GLY A 1 185 ? -4.330 -6.744 -14.379 1.00 91.75 185 GLY A CA 1
ATOM 1507 C C . GLY A 1 185 ? -5.393 -6.750 -15.476 1.00 91.75 185 GLY A C 1
ATOM 1508 O O . GLY A 1 185 ? -6.585 -6.632 -15.188 1.00 91.75 185 GLY A O 1
ATOM 1509 N N . PHE A 1 186 ? -4.981 -6.984 -16.725 1.00 92.62 186 PHE A N 1
ATOM 1510 C CA . PHE A 1 186 ? -5.849 -7.009 -17.906 1.00 92.62 186 PHE A CA 1
ATOM 1511 C C . PHE A 1 186 ? -7.086 -7.895 -17.726 1.00 92.62 186 PHE A C 1
ATOM 1513 O O . PHE A 1 186 ? -8.197 -7.473 -18.041 1.00 92.62 186 PHE A O 1
ATOM 1520 N N . ARG A 1 187 ? -6.913 -9.096 -17.159 1.00 93.50 187 ARG A N 1
ATOM 1521 C CA . ARG A 1 187 ? -8.013 -10.048 -16.930 1.00 93.50 187 ARG A CA 1
ATOM 1522 C C . ARG A 1 187 ? -9.142 -9.464 -16.070 1.00 93.50 187 ARG A C 1
ATOM 1524 O O . ARG A 1 187 ? -10.307 -9.704 -16.363 1.00 93.50 187 ARG A O 1
ATOM 1531 N N . TYR A 1 188 ? -8.805 -8.668 -15.053 1.00 95.25 188 TYR A N 1
ATOM 1532 C CA . TYR A 1 188 ? -9.787 -8.051 -14.157 1.00 95.25 188 TYR A CA 1
ATOM 1533 C C . TYR A 1 188 ? -10.399 -6.796 -14.776 1.00 95.25 188 TYR A C 1
ATOM 1535 O O . TYR A 1 188 ? -11.590 -6.540 -14.611 1.00 95.25 188 TYR A O 1
ATOM 1543 N N . MET A 1 189 ? -9.612 -6.042 -15.548 1.00 94.06 189 MET A N 1
ATOM 1544 C CA . MET A 1 189 ? -10.117 -4.891 -16.299 1.00 94.06 189 MET A CA 1
ATOM 1545 C C . MET A 1 189 ? -11.142 -5.315 -17.359 1.00 94.06 189 MET A C 1
ATOM 1547 O O . MET A 1 189 ? -12.190 -4.683 -17.452 1.00 94.06 189 MET A O 1
ATOM 1551 N N . ILE A 1 190 ? -10.911 -6.419 -18.086 1.00 94.00 190 ILE A N 1
ATOM 1552 C CA . ILE A 1 190 ? -11.918 -6.974 -19.008 1.00 94.00 190 ILE A CA 1
ATOM 1553 C C . ILE A 1 190 ? -13.176 -7.398 -18.258 1.00 94.00 190 ILE A C 1
ATOM 1555 O O . ILE A 1 190 ? -14.269 -7.091 -18.714 1.00 94.00 190 ILE A O 1
ATOM 1559 N N . GLN A 1 191 ? -13.047 -8.093 -17.124 1.00 94.00 191 GLN A N 1
ATOM 1560 C CA . GLN A 1 191 ? -14.212 -8.508 -16.336 1.00 94.00 191 GLN A CA 1
ATOM 1561 C C . GLN A 1 191 ? -15.045 -7.296 -15.901 1.00 94.00 191 GLN A C 1
ATOM 1563 O O . GLN A 1 191 ? -16.255 -7.283 -16.092 1.00 94.00 191 GLN A O 1
ATOM 1568 N N . THR A 1 192 ? -14.392 -6.249 -15.399 1.00 94.06 192 THR A N 1
ATOM 1569 C CA . THR A 1 192 ? -15.035 -4.983 -15.008 1.00 94.06 192 THR A CA 1
ATOM 1570 C C . THR A 1 192 ? -15.732 -4.313 -16.198 1.00 94.06 192 THR A C 1
ATOM 1572 O O . THR A 1 192 ? -16.866 -3.842 -16.094 1.00 94.06 192 THR A O 1
ATOM 1575 N N . PHE A 1 193 ? -15.068 -4.286 -17.355 1.00 94.06 193 PHE A N 1
ATOM 1576 C CA . PHE A 1 193 ? -15.626 -3.722 -18.580 1.00 94.06 193 PHE A CA 1
ATOM 1577 C C . PHE A 1 193 ? -16.834 -4.523 -19.083 1.00 94.06 193 PHE A C 1
ATOM 1579 O O . PHE A 1 193 ? -17.868 -3.938 -19.393 1.00 94.06 193 PHE A O 1
ATOM 1586 N N . TYR A 1 194 ? -16.746 -5.854 -19.073 1.00 95.44 194 TYR A N 1
ATOM 1587 C CA . TYR A 1 194 ? -17.843 -6.755 -19.420 1.00 95.44 194 TYR A CA 1
ATOM 1588 C C . TYR A 1 194 ? -19.088 -6.473 -18.570 1.00 95.44 194 TYR A C 1
ATOM 1590 O O . TYR A 1 194 ? -20.160 -6.254 -19.124 1.00 95.44 194 TYR A O 1
ATOM 1598 N N . GLN A 1 195 ? -18.943 -6.367 -17.244 1.00 95.62 195 GLN A N 1
ATOM 1599 C CA . GLN A 1 195 ? -20.076 -6.048 -16.362 1.00 95.62 195 GLN A CA 1
ATOM 1600 C C . GLN A 1 195 ? -20.670 -4.658 -16.640 1.00 95.62 195 GLN A C 1
ATOM 1602 O O . GLN A 1 195 ? -21.876 -4.448 -16.517 1.00 95.62 195 GLN A O 1
ATOM 1607 N N . THR A 1 196 ? -19.837 -3.703 -17.062 1.00 92.25 196 THR A N 1
ATOM 1608 C CA . THR A 1 196 ? -20.312 -2.376 -17.479 1.00 92.25 196 THR A CA 1
ATOM 1609 C C . THR A 1 196 ? -21.161 -2.466 -18.754 1.00 92.25 196 THR A C 1
ATOM 1611 O O . THR A 1 196 ? -22.205 -1.815 -18.851 1.00 92.25 196 THR A O 1
ATOM 1614 N N . LEU A 1 197 ? -20.751 -3.281 -19.732 1.00 93.56 197 LEU A N 1
ATOM 1615 C CA . LEU A 1 197 ? -21.510 -3.503 -20.968 1.00 93.56 197 LEU A CA 1
ATOM 1616 C C . LEU A 1 197 ? -22.828 -4.244 -20.720 1.00 93.56 197 LEU A C 1
ATOM 1618 O O . LEU A 1 197 ? -23.850 -3.847 -21.275 1.00 93.56 197 LEU A O 1
ATOM 1622 N N . GLU A 1 198 ? -22.835 -5.247 -19.842 1.00 96.44 198 GLU A N 1
ATOM 1623 C CA . GLU A 1 198 ? -24.045 -5.983 -19.445 1.00 96.44 198 GLU A CA 1
ATOM 1624 C C . GLU A 1 198 ? -25.160 -5.032 -18.988 1.00 96.44 198 GLU A C 1
ATOM 1626 O O . GLU A 1 198 ? -26.296 -5.106 -19.464 1.00 96.44 198 GLU A O 1
ATOM 1631 N N . TRP A 1 199 ? -24.836 -4.052 -18.145 1.00 94.88 199 TRP A N 1
ATOM 1632 C CA . TRP A 1 199 ? -25.826 -3.069 -17.716 1.00 94.88 199 TRP A CA 1
ATOM 1633 C C . TRP A 1 199 ? -26.149 -2.031 -18.798 1.00 94.88 199 TRP A C 1
ATOM 1635 O O . TRP A 1 199 ? -27.319 -1.717 -19.041 1.00 94.88 199 TRP A O 1
ATOM 1645 N N . THR A 1 200 ? -25.133 -1.468 -19.453 1.00 90.62 200 THR A N 1
ATOM 1646 C CA . THR A 1 200 ? -25.331 -0.339 -20.378 1.00 90.62 200 THR A CA 1
ATOM 1647 C C . THR A 1 200 ? -25.983 -0.747 -21.700 1.00 90.62 200 THR A C 1
ATOM 1649 O O . THR A 1 200 ? -26.788 0.024 -22.226 1.00 90.62 200 THR A O 1
ATOM 1652 N N . LYS A 1 201 ? -25.696 -1.952 -22.207 1.00 93.12 201 LYS A N 1
ATOM 1653 C CA . LYS A 1 201 ? -26.220 -2.481 -23.477 1.00 93.12 201 LYS A CA 1
ATOM 1654 C C . LYS A 1 201 ? -27.352 -3.492 -23.286 1.00 93.12 201 LYS A C 1
ATOM 1656 O O . LYS A 1 201 ? -28.286 -3.487 -24.084 1.00 93.12 201 LYS A O 1
ATOM 1661 N N . HIS A 1 202 ? -27.317 -4.307 -22.229 1.00 95.69 202 HIS A N 1
ATOM 1662 C CA . HIS A 1 202 ? -28.285 -5.399 -22.031 1.00 95.69 202 HIS A CA 1
ATOM 1663 C C . HIS A 1 202 ? -29.212 -5.220 -20.822 1.00 95.69 202 HIS A C 1
ATOM 1665 O O . HIS A 1 202 ? -30.140 -6.006 -20.651 1.00 95.69 202 HIS A O 1
ATOM 1671 N N . ARG A 1 203 ? -29.020 -4.167 -20.011 1.00 96.06 203 ARG A N 1
ATOM 1672 C CA . ARG A 1 203 ? -29.787 -3.909 -18.775 1.00 96.06 203 ARG A CA 1
ATOM 1673 C C . ARG A 1 203 ? -29.717 -5.053 -17.761 1.00 96.06 203 ARG A C 1
ATOM 1675 O O . ARG A 1 203 ? -30.596 -5.173 -16.910 1.00 96.06 203 ARG A O 1
ATOM 1682 N N . ILE A 1 204 ? -28.653 -5.848 -17.816 1.00 97.50 204 ILE A N 1
ATOM 1683 C CA . ILE A 1 204 ? -28.345 -6.875 -16.824 1.00 97.50 204 ILE A CA 1
ATOM 1684 C C . ILE A 1 204 ? -27.598 -6.181 -15.672 1.00 97.50 204 ILE A C 1
ATOM 1686 O O . ILE A 1 204 ? -26.531 -5.614 -15.906 1.00 97.50 204 ILE A O 1
ATOM 1690 N N . PRO A 1 205 ? -28.163 -6.126 -14.448 1.00 97.06 205 PRO A N 1
ATOM 1691 C CA . PRO A 1 205 ? -27.543 -5.404 -13.338 1.00 97.06 205 PRO A CA 1
ATOM 1692 C C . PRO A 1 205 ? -26.193 -5.997 -12.936 1.00 97.06 205 PRO A C 1
ATOM 1694 O O . PRO A 1 205 ? -25.982 -7.206 -13.041 1.00 97.06 205 PRO A O 1
ATOM 1697 N N . TRP A 1 206 ? -25.310 -5.157 -12.389 1.00 97.44 206 TRP A N 1
ATOM 1698 C CA . TRP A 1 206 ? -24.009 -5.607 -11.887 1.00 97.44 206 TRP A CA 1
ATOM 1699 C C . TRP A 1 206 ? -24.188 -6.721 -10.842 1.00 97.44 206 TRP A C 1
ATOM 1701 O O . TRP A 1 206 ? -25.018 -6.560 -9.938 1.00 97.44 206 TRP A O 1
ATOM 1711 N N . PRO A 1 207 ? -23.419 -7.822 -10.903 1.00 97.44 207 PRO A N 1
ATOM 1712 C CA . PRO A 1 207 ? -23.561 -8.925 -9.961 1.00 97.44 207 PRO A CA 1
ATOM 1713 C C . PRO A 1 207 ? -23.349 -8.489 -8.509 1.00 97.44 207 PRO A C 1
ATOM 1715 O O . PRO A 1 207 ? -22.338 -7.868 -8.168 1.00 97.44 207 PRO A O 1
ATOM 1718 N N . SER A 1 208 ? -24.283 -8.863 -7.638 1.00 97.25 208 SER A N 1
ATOM 1719 C CA . SER A 1 208 ? -24.239 -8.540 -6.214 1.00 97.25 208 SER A CA 1
ATOM 1720 C C . SER A 1 208 ? -24.573 -9.751 -5.345 1.00 97.25 208 SER A C 1
ATOM 1722 O O . SER A 1 208 ? -25.175 -10.729 -5.789 1.00 97.25 208 SER A O 1
ATOM 1724 N N . THR A 1 209 ? -24.159 -9.702 -4.079 1.00 97.62 209 THR A N 1
ATOM 1725 C CA . THR A 1 209 ? -24.570 -10.684 -3.061 1.00 97.62 209 THR A CA 1
ATOM 1726 C C . THR A 1 209 ? -25.099 -9.964 -1.831 1.00 97.62 209 THR A C 1
ATOM 1728 O O . THR A 1 209 ? -24.557 -8.930 -1.445 1.00 97.62 209 THR A O 1
ATOM 1731 N N . ILE A 1 210 ? -26.159 -10.490 -1.220 1.00 97.56 210 ILE A N 1
ATOM 1732 C CA . ILE A 1 210 ? -26.815 -9.881 -0.057 1.00 97.56 210 ILE A CA 1
ATOM 1733 C C . ILE A 1 210 ? -26.517 -10.734 1.175 1.00 97.56 210 ILE A C 1
ATOM 1735 O O . ILE A 1 210 ? -26.701 -11.947 1.134 1.00 97.56 210 ILE A O 1
ATOM 1739 N N . HIS A 1 211 ? -26.100 -10.091 2.264 1.00 97.38 211 HIS A N 1
ATOM 1740 C CA . HIS A 1 211 ? -25.725 -10.742 3.526 1.00 97.38 211 HIS A CA 1
ATOM 1741 C C . HIS A 1 211 ? -26.306 -9.981 4.719 1.00 97.38 211 HIS A C 1
ATOM 1743 O O . HIS A 1 211 ? -26.629 -8.791 4.611 1.00 97.38 211 HIS A O 1
ATOM 1749 N N . LYS A 1 212 ? -26.429 -10.640 5.874 1.00 96.38 212 LYS A N 1
ATOM 1750 C CA . LYS A 1 212 ? -26.886 -9.988 7.112 1.00 96.38 212 LYS A CA 1
ATOM 1751 C C . LYS A 1 212 ? -25.790 -9.088 7.674 1.00 96.38 212 LYS A C 1
ATOM 1753 O O . LYS A 1 212 ? -24.612 -9.425 7.592 1.00 96.38 212 LYS A O 1
ATOM 1758 N N . LEU A 1 213 ? -26.151 -7.985 8.336 1.00 93.19 213 LEU A N 1
ATOM 1759 C CA . LEU A 1 213 ? -25.161 -7.103 8.981 1.00 93.19 213 LEU A CA 1
ATOM 1760 C C . LEU A 1 213 ? -24.270 -7.835 10.000 1.00 93.19 213 LEU A C 1
ATOM 1762 O O . LEU A 1 213 ? -23.100 -7.487 10.144 1.00 93.19 213 LEU A O 1
ATOM 1766 N N . THR A 1 214 ? -24.777 -8.889 10.645 1.00 92.00 214 THR A N 1
ATOM 1767 C CA . THR A 1 214 ? -24.007 -9.747 11.564 1.00 92.00 214 THR A CA 1
ATOM 1768 C C . THR A 1 214 ? -22.836 -10.470 10.891 1.00 92.00 214 THR A C 1
ATOM 1770 O O . THR A 1 214 ? -21.883 -10.852 11.562 1.00 92.00 214 THR A O 1
ATOM 1773 N N . GLU A 1 215 ? -22.883 -10.655 9.570 1.00 95.19 215 GLU A N 1
ATOM 1774 C CA . GLU A 1 215 ? -21.864 -11.362 8.784 1.00 95.19 215 GLU A CA 1
ATOM 1775 C C . GLU A 1 215 ? -20.806 -10.413 8.201 1.00 95.19 215 GLU A C 1
ATOM 1777 O O . GLU A 1 215 ? -19.802 -10.871 7.656 1.00 95.19 215 GLU A O 1
ATOM 1782 N N . LEU A 1 216 ? -20.990 -9.093 8.338 1.00 95.50 216 LEU A N 1
ATOM 1783 C CA . LEU A 1 216 ? -20.202 -8.063 7.652 1.00 95.50 216 LEU A CA 1
ATOM 1784 C C . LEU A 1 216 ? -18.693 -8.216 7.860 1.00 95.50 216 LEU A C 1
ATOM 1786 O O . LEU A 1 216 ? -17.930 -8.223 6.894 1.00 95.50 216 LEU A O 1
ATOM 1790 N N . VAL A 1 217 ? -18.267 -8.378 9.115 1.00 95.44 217 VAL A N 1
ATOM 1791 C CA . VAL A 1 217 ? -16.848 -8.546 9.460 1.00 95.44 217 VAL A CA 1
ATOM 1792 C C . VAL A 1 217 ? -16.285 -9.804 8.800 1.00 95.44 217 VAL A C 1
ATOM 1794 O O . VAL A 1 217 ? -15.221 -9.746 8.197 1.00 95.44 217 VAL A O 1
ATOM 1797 N N . ASN A 1 218 ? -17.007 -10.925 8.856 1.00 95.56 218 ASN A N 1
ATOM 1798 C CA . ASN A 1 218 ? -16.533 -12.204 8.326 1.00 95.56 218 ASN A CA 1
ATOM 1799 C C . ASN A 1 218 ? -16.447 -12.192 6.794 1.00 95.56 218 ASN A C 1
ATOM 1801 O O . ASN A 1 218 ? -15.468 -12.682 6.237 1.00 95.56 218 ASN A O 1
ATOM 1805 N N . VAL A 1 219 ? -17.431 -11.593 6.113 1.00 97.81 219 VAL A N 1
ATOM 1806 C CA . VAL A 1 219 ? -17.427 -11.445 4.648 1.00 97.81 219 VAL A CA 1
ATOM 1807 C C . VAL A 1 219 ? -16.256 -10.572 4.195 1.00 97.81 219 VAL A C 1
ATOM 1809 O O . VAL A 1 219 ? -15.543 -10.944 3.263 1.00 97.81 219 VAL A O 1
ATOM 1812 N N . ILE A 1 220 ? -16.013 -9.446 4.879 1.00 97.88 220 ILE A N 1
ATOM 1813 C CA . ILE A 1 220 ? -14.878 -8.564 4.582 1.00 97.88 220 ILE A CA 1
ATOM 1814 C C . ILE A 1 220 ? -13.551 -9.274 4.853 1.00 97.88 220 ILE A C 1
ATOM 1816 O O . ILE A 1 220 ? -12.687 -9.267 3.981 1.00 97.88 220 ILE A O 1
ATOM 1820 N N . LEU A 1 221 ? -13.389 -9.907 6.021 1.00 96.75 221 LEU A N 1
ATOM 1821 C CA . LEU A 1 221 ? -12.160 -10.617 6.383 1.00 96.75 221 LEU A CA 1
ATOM 1822 C C . LEU A 1 221 ? -11.845 -11.735 5.392 1.00 96.75 221 LEU A C 1
ATOM 1824 O O . LEU A 1 221 ? -10.706 -11.854 4.951 1.00 96.75 221 LEU A O 1
ATOM 1828 N N . LYS A 1 222 ? -12.846 -12.522 4.988 1.00 96.25 222 LYS A N 1
ATOM 1829 C CA . LYS A 1 222 ? -12.657 -13.538 3.953 1.00 96.25 222 LYS A CA 1
ATOM 1830 C C . LYS A 1 222 ? -12.187 -12.901 2.646 1.00 96.25 222 LYS A C 1
ATOM 1832 O O . LYS A 1 222 ? -11.192 -13.329 2.072 1.00 96.25 222 LYS A O 1
ATOM 1837 N N . ARG A 1 223 ? -12.860 -11.833 2.203 1.00 96.88 223 ARG A N 1
ATOM 1838 C CA . ARG A 1 223 ? -12.529 -11.166 0.943 1.00 96.88 223 ARG A CA 1
ATOM 1839 C C . ARG A 1 223 ? -11.113 -10.596 0.935 1.00 96.88 223 ARG A C 1
ATOM 1841 O O . ARG A 1 223 ? -10.399 -10.866 -0.021 1.00 96.88 223 ARG A O 1
ATOM 1848 N N . ILE A 1 224 ? -10.694 -9.852 1.961 1.00 96.62 224 ILE A N 1
ATOM 1849 C CA . ILE A 1 224 ? -9.356 -9.231 1.973 1.00 96.62 224 ILE A CA 1
ATOM 1850 C C . ILE A 1 224 ? -8.229 -10.269 1.957 1.00 96.62 224 ILE A C 1
ATOM 1852 O O . ILE A 1 224 ? -7.188 -9.988 1.384 1.00 96.62 224 ILE A O 1
ATOM 1856 N N . ASN A 1 225 ? -8.444 -11.464 2.517 1.00 95.88 225 ASN A N 1
ATOM 1857 C CA . ASN A 1 225 ? -7.440 -12.532 2.552 1.00 95.88 225 ASN A CA 1
ATOM 1858 C C . ASN A 1 225 ? -7.408 -13.402 1.276 1.00 95.88 225 ASN A C 1
ATOM 1860 O O . ASN A 1 225 ? -6.444 -14.129 1.066 1.00 95.88 225 ASN A O 1
ATOM 1864 N N . GLU A 1 226 ? -8.436 -13.348 0.422 1.00 95.19 226 GLU A N 1
ATOM 1865 C CA . GLU A 1 226 ? -8.551 -14.200 -0.779 1.00 95.19 226 GLU A CA 1
ATOM 1866 C C . GLU A 1 226 ? -8.497 -13.408 -2.101 1.00 95.19 226 GLU A C 1
ATOM 1868 O O . GLU A 1 226 ? -8.398 -13.988 -3.184 1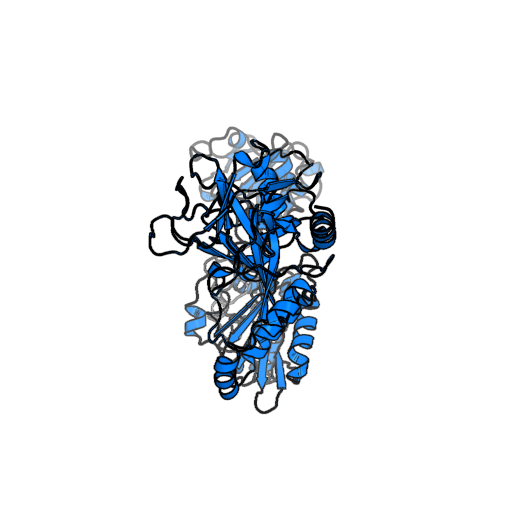.00 95.19 226 GLU A O 1
ATOM 1873 N N . VAL A 1 227 ? -8.618 -12.079 -2.053 1.00 95.50 227 VAL A N 1
ATOM 1874 C CA . VAL A 1 227 ? -8.842 -11.263 -3.250 1.00 95.50 227 VAL A CA 1
ATOM 1875 C C . VAL A 1 227 ? -7.589 -11.062 -4.100 1.00 95.50 227 VAL A C 1
ATOM 1877 O O . VAL A 1 227 ? -6.648 -10.369 -3.728 1.00 95.50 227 VAL A O 1
ATOM 1880 N N . SER A 1 228 ? -7.622 -11.581 -5.325 1.00 95.25 228 SER A N 1
ATOM 1881 C CA . SER A 1 228 ? -6.556 -11.386 -6.309 1.00 95.25 228 SER A CA 1
ATOM 1882 C C . SER A 1 228 ? -6.732 -10.124 -7.163 1.00 95.25 228 SER A C 1
ATOM 1884 O O . SER A 1 228 ? -5.745 -9.519 -7.577 1.00 95.25 228 SER A O 1
ATOM 1886 N N . SER A 1 229 ? -7.969 -9.707 -7.433 1.00 96.25 229 SER A N 1
ATOM 1887 C CA . SER A 1 229 ? -8.291 -8.560 -8.294 1.00 96.25 229 SER A CA 1
ATOM 1888 C C . SER A 1 229 ? -7.827 -7.234 -7.695 1.00 96.25 229 SER A C 1
ATOM 1890 O O . SER A 1 229 ? -7.068 -6.512 -8.334 1.00 96.25 229 SER A O 1
ATOM 1892 N N . LEU A 1 230 ? -8.207 -6.946 -6.448 1.00 96.69 230 LEU A N 1
ATOM 1893 C CA . LEU A 1 230 ? -7.788 -5.742 -5.720 1.00 96.69 230 LEU A CA 1
ATOM 1894 C C . LEU A 1 230 ? -6.279 -5.717 -5.456 1.00 96.69 230 LEU A C 1
ATOM 1896 O O . LEU A 1 230 ? -5.685 -4.645 -5.414 1.00 96.69 230 LEU A O 1
ATOM 1900 N N . TYR A 1 231 ? -5.656 -6.889 -5.310 1.00 94.31 231 TYR A N 1
ATOM 1901 C CA . TYR A 1 231 ? -4.209 -7.000 -5.145 1.00 94.31 231 TYR A CA 1
ATOM 1902 C C . TYR A 1 231 ? -3.467 -6.596 -6.430 1.00 94.31 231 TYR A C 1
ATOM 1904 O O . TYR A 1 231 ? -2.531 -5.799 -6.403 1.00 94.31 231 TYR A O 1
ATOM 1912 N N . GLN A 1 232 ? -3.903 -7.122 -7.580 1.00 94.31 232 GLN A N 1
ATOM 1913 C CA . GLN A 1 232 ? -3.266 -6.860 -8.877 1.00 94.31 232 GLN A CA 1
ATOM 1914 C C . GLN A 1 232 ? -3.612 -5.475 -9.443 1.00 94.31 232 GLN A C 1
ATOM 1916 O O . GLN A 1 232 ? -2.759 -4.839 -10.064 1.00 94.31 232 GLN A O 1
ATOM 1921 N N . MET A 1 233 ? -4.840 -5.007 -9.205 1.00 95.38 233 MET A N 1
ATOM 1922 C CA . MET A 1 233 ? -5.369 -3.709 -9.637 1.00 95.38 233 MET A CA 1
ATOM 1923 C C . MET A 1 233 ? -5.502 -2.729 -8.465 1.00 95.38 233 MET A C 1
ATOM 1925 O O . MET A 1 233 ? -6.523 -2.047 -8.314 1.00 95.38 233 MET A O 1
ATOM 1929 N N . HIS A 1 234 ? -4.468 -2.670 -7.624 1.00 94.25 234 HIS A N 1
ATOM 1930 C CA . HIS A 1 234 ? -4.429 -1.805 -6.450 1.00 94.25 234 HIS A CA 1
ATOM 1931 C C . HIS A 1 234 ? -4.707 -0.344 -6.815 1.00 94.25 234 HIS A C 1
ATOM 1933 O O . HIS A 1 234 ? -4.207 0.178 -7.814 1.00 94.25 234 HIS A O 1
ATOM 1939 N N . GLY A 1 235 ? -5.551 0.305 -6.017 1.00 93.44 235 GLY A N 1
ATOM 1940 C CA . GLY A 1 235 ? -5.969 1.689 -6.231 1.00 93.44 235 GLY A CA 1
ATOM 1941 C C . GLY A 1 235 ? -6.729 1.987 -7.532 1.00 93.44 235 GLY A C 1
ATOM 1942 O O . GLY A 1 235 ? -7.016 3.152 -7.797 1.00 93.44 235 GLY A O 1
ATOM 1943 N N . VAL A 1 236 ? -7.070 0.975 -8.334 1.00 95.50 236 VAL A N 1
ATOM 1944 C CA . VAL A 1 236 ? -7.864 1.116 -9.567 1.00 95.50 236 VAL A CA 1
ATOM 1945 C C . VAL A 1 236 ? -9.213 0.430 -9.394 1.00 95.50 236 VAL A C 1
ATOM 1947 O O . VAL A 1 236 ? -10.253 1.055 -9.591 1.00 95.50 236 VAL A O 1
ATOM 1950 N N . LEU A 1 237 ? -9.204 -0.833 -8.967 1.00 97.44 237 LEU A N 1
ATOM 1951 C CA . LEU A 1 237 ? -10.421 -1.559 -8.624 1.00 97.44 237 LEU A CA 1
ATOM 1952 C C . LEU A 1 237 ? -10.685 -1.495 -7.118 1.00 97.44 237 LEU A C 1
ATOM 1954 O O . LEU A 1 237 ? -9.764 -1.379 -6.306 1.00 97.44 237 LEU A O 1
ATOM 1958 N N . GLY A 1 238 ? -11.960 -1.576 -6.755 1.00 98.12 238 GLY A N 1
ATOM 1959 C CA . GLY A 1 238 ? -12.426 -1.642 -5.379 1.00 98.12 238 GLY A CA 1
ATOM 1960 C C . GLY A 1 238 ? -13.762 -2.358 -5.285 1.00 98.12 238 GLY A C 1
ATOM 1961 O O . GLY A 1 238 ? -14.537 -2.388 -6.238 1.00 98.12 238 GLY A O 1
ATOM 1962 N N . ASP A 1 239 ? -14.040 -2.919 -4.121 1.00 98.62 239 ASP A N 1
ATOM 1963 C CA . ASP A 1 239 ? -15.345 -3.482 -3.816 1.00 98.62 239 ASP A CA 1
ATOM 1964 C C . ASP A 1 239 ? -16.229 -2.395 -3.186 1.00 98.62 239 ASP A C 1
ATOM 1966 O O . ASP A 1 239 ? -15.759 -1.559 -2.409 1.00 98.62 239 ASP A O 1
ATOM 1970 N N . VAL A 1 240 ? -17.521 -2.404 -3.510 1.00 98.56 240 VAL A N 1
ATOM 1971 C CA . VAL A 1 240 ? -18.517 -1.477 -2.959 1.00 98.56 240 VAL A CA 1
ATOM 1972 C C . VAL A 1 240 ? -19.490 -2.268 -2.096 1.00 98.56 240 VAL A C 1
ATOM 1974 O O . VAL A 1 240 ? -20.003 -3.306 -2.501 1.00 98.56 240 VAL A O 1
ATOM 1977 N N . ILE A 1 241 ? -19.751 -1.780 -0.890 1.00 98.50 241 ILE A N 1
ATOM 1978 C CA . ILE A 1 241 ? -20.647 -2.400 0.084 1.00 98.50 241 ILE A CA 1
ATOM 1979 C C . ILE A 1 241 ? -21.744 -1.389 0.391 1.00 98.50 241 ILE A C 1
ATOM 1981 O O . ILE A 1 241 ? -21.484 -0.363 1.017 1.00 98.50 241 ILE A O 1
ATOM 1985 N N . ALA A 1 242 ? -22.966 -1.653 -0.062 1.00 97.31 242 ALA A N 1
ATOM 1986 C CA . ALA A 1 242 ? -24.110 -0.772 0.142 1.00 97.31 242 ALA A CA 1
ATOM 1987 C C . ALA A 1 242 ? -24.948 -1.241 1.335 1.00 97.31 242 ALA A C 1
ATOM 1989 O O . ALA A 1 242 ? -25.421 -2.381 1.371 1.00 97.31 242 ALA A O 1
ATOM 1990 N N . PHE A 1 243 ? -25.164 -0.363 2.314 1.00 95.06 243 PHE A N 1
ATOM 1991 C CA . PHE A 1 243 ? -25.952 -0.705 3.497 1.00 95.06 243 PHE A CA 1
ATOM 1992 C C . PHE A 1 243 ? -27.455 -0.601 3.216 1.00 95.06 243 PHE A C 1
ATOM 1994 O O . PHE A 1 243 ? -27.958 0.425 2.761 1.00 95.06 243 PHE A O 1
ATOM 2001 N N . ARG A 1 244 ? -28.203 -1.657 3.550 1.00 91.38 244 ARG A N 1
ATOM 2002 C CA . ARG A 1 244 ? -29.670 -1.711 3.476 1.00 91.38 244 ARG A CA 1
ATOM 2003 C C . ARG A 1 244 ? -30.234 -1.679 4.897 1.00 91.38 244 ARG A C 1
ATOM 2005 O O . ARG A 1 244 ? -30.734 -2.678 5.408 1.00 91.38 244 ARG A O 1
ATOM 2012 N N . ARG A 1 245 ? -30.113 -0.515 5.545 1.00 83.25 245 ARG A N 1
ATOM 2013 C CA . ARG A 1 245 ? -30.380 -0.326 6.987 1.00 83.25 245 ARG A CA 1
ATOM 2014 C C . ARG A 1 245 ? -31.773 -0.784 7.427 1.00 83.25 245 ARG A C 1
ATOM 2016 O O . ARG A 1 245 ? -31.890 -1.409 8.468 1.00 83.25 245 ARG A O 1
ATOM 2023 N N . GLU A 1 246 ? -32.795 -0.541 6.611 1.00 82.94 246 GLU A N 1
ATOM 2024 C CA . GLU A 1 246 ? -34.181 -0.965 6.880 1.00 82.94 246 GLU A CA 1
ATOM 2025 C C . GLU A 1 246 ? -34.358 -2.490 6.917 1.00 82.94 246 GLU A C 1
ATOM 2027 O O . GLU A 1 246 ? -35.313 -2.987 7.501 1.00 82.94 246 GLU A O 1
ATOM 2032 N N . LYS A 1 247 ? -33.447 -3.239 6.288 1.00 85.12 247 LYS A N 1
ATOM 2033 C CA . LYS A 1 247 ? -33.499 -4.702 6.166 1.00 85.12 247 LYS A CA 1
ATOM 2034 C C . LYS A 1 247 ? -32.435 -5.406 7.013 1.00 85.12 247 LYS A C 1
ATOM 2036 O O . LYS A 1 247 ? -32.233 -6.602 6.837 1.00 85.12 247 LYS A O 1
ATOM 2041 N N . GLU A 1 248 ? -31.712 -4.660 7.855 1.00 90.62 248 GLU A N 1
ATOM 2042 C CA . GLU A 1 248 ? -30.558 -5.141 8.634 1.00 90.62 248 GLU A CA 1
ATOM 2043 C C . GLU A 1 248 ? -29.550 -5.967 7.809 1.00 90.62 248 GLU A C 1
ATOM 2045 O O . GLU A 1 248 ? -28.920 -6.919 8.281 1.00 90.62 248 GLU A O 1
ATOM 2050 N N . SER A 1 249 ? -29.380 -5.591 6.542 1.00 95.31 249 SER A N 1
ATOM 2051 C CA . SER A 1 249 ? -28.551 -6.310 5.582 1.00 95.31 249 SER A CA 1
ATOM 2052 C C . SER A 1 249 ? -27.615 -5.353 4.848 1.00 95.31 249 SER A C 1
ATOM 2054 O O . SER A 1 249 ? -27.762 -4.128 4.895 1.00 95.31 249 SER A O 1
ATOM 2056 N N . PHE A 1 250 ? -26.651 -5.906 4.127 1.00 96.88 250 PHE A N 1
ATOM 2057 C CA . PHE A 1 250 ? -25.846 -5.161 3.168 1.00 96.88 250 PHE A CA 1
ATOM 2058 C C . PHE A 1 250 ? -25.764 -5.925 1.854 1.00 96.88 250 PHE A C 1
ATOM 2060 O O . PHE A 1 250 ? -26.010 -7.130 1.793 1.00 96.88 250 PHE A O 1
ATOM 2067 N N . GLU A 1 251 ? -25.438 -5.200 0.799 1.00 97.88 251 GLU A N 1
ATOM 2068 C CA . GLU A 1 251 ? -25.222 -5.747 -0.526 1.00 97.88 251 GLU A CA 1
ATOM 2069 C C . GLU A 1 251 ? -23.791 -5.475 -0.972 1.00 97.88 251 GLU A C 1
ATOM 2071 O O . GLU A 1 251 ? -23.266 -4.381 -0.774 1.00 97.88 251 GLU A O 1
ATOM 2076 N N . TYR A 1 252 ? -23.157 -6.498 -1.529 1.00 98.31 252 TYR A N 1
ATOM 2077 C CA . TYR A 1 252 ? -21.735 -6.527 -1.822 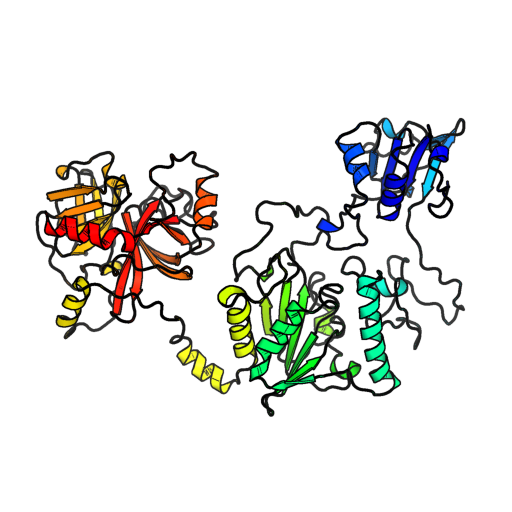1.00 98.31 252 TYR A CA 1
ATOM 2078 C C . TYR A 1 252 ? -21.501 -6.617 -3.327 1.00 98.31 252 TYR A C 1
ATOM 2080 O O . TYR A 1 252 ? -21.949 -7.575 -3.964 1.00 98.31 252 TYR A O 1
ATOM 2088 N N . TYR A 1 253 ? -20.744 -5.663 -3.859 1.00 98.25 253 TYR A N 1
ATOM 2089 C CA . TYR A 1 253 ? -20.377 -5.536 -5.264 1.00 98.25 253 TYR A CA 1
ATOM 2090 C C . TYR A 1 253 ? -18.866 -5.649 -5.396 1.00 98.25 253 TYR A C 1
ATOM 2092 O O . TYR A 1 253 ? -18.125 -4.931 -4.724 1.00 98.25 253 TYR A O 1
ATOM 2100 N N . LYS A 1 254 ? -18.407 -6.563 -6.247 1.00 97.75 254 LYS A N 1
ATOM 2101 C CA . LYS A 1 254 ? -16.980 -6.837 -6.424 1.00 97.75 254 LYS A CA 1
ATOM 2102 C C . LYS A 1 254 ? -16.418 -6.101 -7.634 1.00 97.75 254 LYS A C 1
ATOM 2104 O O . LYS A 1 254 ? -17.133 -5.929 -8.622 1.00 97.75 254 LYS A O 1
ATOM 2109 N N . ASP A 1 255 ? -15.134 -5.762 -7.553 1.00 96.94 255 ASP A N 1
ATOM 2110 C CA . ASP A 1 255 ? -14.277 -5.414 -8.692 1.00 96.94 255 ASP A CA 1
ATOM 2111 C C . ASP A 1 255 ? -14.787 -4.219 -9.516 1.00 96.94 255 ASP A C 1
ATOM 2113 O O . ASP A 1 255 ? -14.796 -4.238 -10.742 1.00 96.94 255 ASP A O 1
ATOM 2117 N N . PHE A 1 256 ? -15.230 -3.159 -8.841 1.00 97.38 256 PHE A N 1
ATOM 2118 C CA . PHE A 1 256 ? -15.729 -1.943 -9.474 1.00 97.38 256 PHE A CA 1
ATOM 2119 C C . PHE A 1 256 ? -14.596 -0.945 -9.772 1.00 97.38 256 PHE A C 1
ATOM 2121 O O . PHE A 1 256 ? -13.678 -0.763 -8.971 1.00 97.38 256 PHE A O 1
ATOM 2128 N N . GLN A 1 257 ? -14.678 -0.245 -10.908 1.00 95.88 257 GLN A N 1
ATOM 2129 C CA . GLN A 1 257 ? -13.711 0.786 -11.302 1.00 95.88 257 GLN A CA 1
ATOM 2130 C C . GLN A 1 257 ? -13.858 2.042 -10.426 1.00 95.88 257 GLN A C 1
ATOM 2132 O O . GLN A 1 257 ? -14.788 2.832 -10.598 1.00 95.88 257 GLN A O 1
ATOM 2137 N N . LEU A 1 258 ? -12.917 2.272 -9.505 1.00 97.00 258 LEU A N 1
ATOM 2138 C CA . LEU A 1 258 ? -13.023 3.313 -8.473 1.00 97.00 258 LEU A CA 1
ATOM 2139 C C . LEU A 1 258 ? -13.138 4.729 -9.041 1.00 97.00 258 LEU A C 1
ATOM 2141 O O . LEU A 1 258 ? -13.833 5.575 -8.474 1.00 97.00 258 LEU A O 1
ATOM 2145 N N . ALA A 1 259 ? -12.514 4.996 -10.189 1.00 94.88 259 ALA A N 1
ATOM 2146 C CA . ALA A 1 259 ? -12.629 6.287 -10.864 1.00 94.88 259 ALA A CA 1
ATOM 2147 C C . ALA A 1 259 ? -14.083 6.644 -11.247 1.00 94.88 259 ALA A C 1
ATOM 2149 O O . ALA A 1 259 ? -14.441 7.823 -11.326 1.00 94.88 259 ALA A O 1
ATOM 2150 N N . ASN A 1 260 ? -14.941 5.632 -11.390 1.00 95.69 260 ASN A N 1
ATOM 2151 C CA . ASN A 1 260 ? -16.351 5.746 -11.736 1.00 95.69 260 ASN A CA 1
ATOM 2152 C C . ASN A 1 260 ? -17.302 5.705 -10.531 1.00 95.69 260 ASN A C 1
ATOM 2154 O O . ASN A 1 260 ? -18.513 5.651 -10.724 1.00 95.69 260 ASN A O 1
ATOM 2158 N N . LEU A 1 261 ? -16.806 5.794 -9.289 1.00 97.44 261 LEU A N 1
ATOM 2159 C CA . LEU A 1 261 ? -17.650 5.677 -8.087 1.00 97.44 261 LEU A CA 1
ATOM 2160 C C . LEU A 1 261 ? -18.818 6.681 -8.048 1.00 97.44 261 LEU A C 1
ATOM 2162 O O . LEU A 1 261 ? -19.899 6.365 -7.565 1.00 97.44 261 LEU A O 1
ATOM 2166 N N . HIS A 1 262 ? -18.633 7.875 -8.610 1.00 96.50 262 HIS A N 1
ATOM 2167 C CA . HIS A 1 262 ? -19.688 8.886 -8.736 1.00 96.50 262 HIS A CA 1
ATOM 2168 C C . HIS A 1 262 ? -20.850 8.487 -9.663 1.00 96.50 262 HIS A C 1
ATOM 2170 O O . HIS A 1 262 ? -21.947 9.015 -9.518 1.00 96.50 262 HIS A O 1
ATOM 2176 N N . ASN A 1 263 ? -20.608 7.563 -10.594 1.00 95.88 263 ASN A N 1
ATOM 2177 C CA . ASN A 1 263 ? -21.578 7.023 -11.547 1.00 95.88 263 ASN A CA 1
ATOM 2178 C C . ASN A 1 263 ? -21.985 5.587 -11.184 1.00 95.88 263 ASN A C 1
ATOM 2180 O O . ASN A 1 263 ? -22.479 4.853 -12.033 1.00 95.88 263 ASN A O 1
ATOM 2184 N N . PHE A 1 264 ? -21.759 5.155 -9.939 1.00 97.25 264 PHE A N 1
ATOM 2185 C CA . PHE A 1 264 ? -22.018 3.775 -9.533 1.00 97.25 264 PHE A CA 1
ATOM 2186 C C . PHE A 1 264 ? -23.446 3.328 -9.881 1.00 97.25 264 PHE A C 1
ATOM 2188 O O . PHE A 1 264 ? -23.623 2.300 -10.527 1.00 97.25 264 PHE A O 1
ATOM 2195 N N . GLU A 1 265 ? -24.467 4.119 -9.544 1.00 96.12 265 GLU A N 1
ATOM 2196 C CA . GLU A 1 265 ? -25.861 3.732 -9.808 1.00 96.12 265 GLU A CA 1
ATOM 2197 C C . GLU A 1 265 ? -26.175 3.634 -11.308 1.00 96.12 265 GLU A C 1
ATOM 2199 O O . GLU A 1 265 ? -26.864 2.712 -11.745 1.00 96.12 265 GLU A O 1
ATOM 2204 N N . SER A 1 266 ? -25.640 4.556 -12.118 1.00 94.38 266 SER A N 1
ATOM 2205 C CA . SER A 1 266 ? -25.890 4.582 -13.562 1.00 94.38 266 SER A CA 1
ATOM 2206 C C . SER A 1 266 ? -25.134 3.498 -14.325 1.00 94.38 266 SER A C 1
ATOM 2208 O O . SER A 1 266 ? -25.584 3.121 -15.405 1.00 94.38 266 SER A O 1
ATOM 2210 N N . LEU A 1 267 ? -24.033 2.981 -13.771 1.00 94.81 267 LEU A N 1
ATOM 2211 C CA . LEU A 1 267 ? -23.213 1.925 -14.373 1.00 94.81 267 LEU A CA 1
ATOM 2212 C C . LEU A 1 267 ? -23.543 0.520 -13.866 1.00 94.81 267 LEU A C 1
ATOM 2214 O O . LEU A 1 267 ? -23.149 -0.451 -14.503 1.00 94.81 267 LEU A O 1
ATOM 2218 N N . THR A 1 268 ? -24.257 0.400 -12.746 1.00 96.19 268 THR A N 1
ATOM 2219 C CA . THR A 1 268 ? -24.560 -0.905 -12.139 1.00 96.19 268 THR A CA 1
ATOM 2220 C C . THR A 1 268 ? -26.041 -1.265 -12.155 1.00 96.19 268 THR A C 1
ATOM 2222 O O . THR A 1 268 ? -26.374 -2.442 -12.033 1.00 96.19 268 THR A O 1
ATOM 2225 N N . GLY A 1 269 ? -26.932 -0.279 -12.288 1.00 94.38 269 GLY A N 1
ATOM 2226 C CA . GLY A 1 269 ? -28.378 -0.477 -12.173 1.00 94.38 269 GLY A CA 1
ATOM 2227 C C . GLY A 1 269 ? -28.885 -0.586 -10.737 1.00 94.38 269 GLY A C 1
ATOM 2228 O O . GLY A 1 269 ? -30.073 -0.831 -10.523 1.00 94.38 269 GLY A O 1
ATOM 2229 N N . HIS A 1 270 ? -28.016 -0.363 -9.750 1.00 95.06 270 HIS A N 1
ATOM 2230 C CA . HIS A 1 270 ? -28.354 -0.461 -8.336 1.00 95.06 270 HIS A CA 1
ATOM 2231 C C . HIS A 1 270 ? -28.396 0.906 -7.674 1.00 95.06 270 HIS A C 1
ATOM 2233 O O . HIS A 1 270 ? -27.486 1.714 -7.834 1.00 95.06 270 HIS A O 1
ATOM 2239 N N . LYS A 1 271 ? -29.444 1.154 -6.886 1.00 94.56 271 LYS A N 1
ATOM 2240 C CA . LYS A 1 271 ? -29.551 2.373 -6.082 1.00 94.56 271 LYS A CA 1
ATOM 2241 C C . LYS A 1 271 ? -28.927 2.166 -4.713 1.00 94.56 271 LYS A C 1
ATOM 2243 O O . LYS A 1 271 ? -29.229 1.182 -4.037 1.00 94.56 271 LYS A O 1
ATOM 2248 N N . VAL A 1 272 ? -28.102 3.113 -4.283 1.00 95.31 272 VAL A N 1
ATOM 2249 C CA . VAL A 1 272 ? -27.358 3.042 -3.023 1.00 95.31 272 VAL A CA 1
ATOM 2250 C C . VAL A 1 272 ? -27.472 4.354 -2.256 1.00 95.31 272 VAL A C 1
ATOM 2252 O O . VAL A 1 272 ? -27.528 5.439 -2.827 1.00 95.31 272 VAL A O 1
ATOM 2255 N N . LYS A 1 273 ? -27.514 4.263 -0.926 1.00 91.12 273 LYS A N 1
ATOM 2256 C CA . LYS A 1 273 ? -27.613 5.433 -0.047 1.00 91.12 273 LYS A CA 1
ATOM 2257 C C . LYS A 1 273 ? -26.241 5.772 0.520 1.00 91.12 273 LYS A C 1
ATOM 2259 O O . LYS A 1 273 ? -25.578 6.688 0.040 1.00 91.12 273 LYS A O 1
ATOM 2264 N N . ASP A 1 274 ? -25.819 4.993 1.504 1.00 94.38 274 ASP A N 1
ATOM 2265 C CA . ASP A 1 274 ? -24.488 5.014 2.085 1.00 94.38 274 ASP A CA 1
ATOM 2266 C C . ASP A 1 274 ? -23.706 3.765 1.676 1.00 94.38 274 ASP A C 1
ATOM 2268 O O . ASP A 1 274 ? -24.248 2.656 1.615 1.00 94.38 274 ASP A O 1
ATOM 2272 N N . VAL A 1 275 ? -22.426 3.968 1.372 1.00 97.31 275 VAL A N 1
ATOM 2273 C CA . VAL A 1 275 ? -21.535 2.924 0.869 1.00 97.31 275 VAL A CA 1
ATOM 2274 C C . VAL A 1 275 ? -20.238 2.881 1.657 1.00 97.31 275 VAL A C 1
ATOM 2276 O O . VAL A 1 275 ? -19.700 3.905 2.076 1.00 97.31 275 VAL A O 1
ATOM 2279 N N . LEU A 1 276 ? -19.712 1.677 1.816 1.00 98.38 276 LEU A N 1
ATOM 2280 C CA . LEU A 1 276 ? -18.352 1.422 2.245 1.00 98.38 276 LEU A CA 1
ATOM 2281 C C . LEU A 1 276 ? -17.562 0.881 1.054 1.00 98.38 276 LEU A C 1
ATOM 2283 O O . LEU A 1 276 ? -17.973 -0.089 0.425 1.00 98.38 276 LEU A O 1
ATOM 2287 N N . VAL A 1 277 ? -16.435 1.508 0.746 1.00 98.62 277 VAL A N 1
ATOM 2288 C CA . VAL A 1 277 ? -15.546 1.103 -0.343 1.00 98.62 277 VAL A CA 1
ATOM 2289 C C . VAL A 1 277 ? -14.333 0.401 0.249 1.00 98.62 277 VAL A C 1
ATOM 2291 O O . VAL A 1 277 ? -13.653 0.977 1.098 1.00 98.62 277 VAL A O 1
ATOM 2294 N N . LEU A 1 278 ? -14.075 -0.827 -0.194 1.00 98.56 278 LEU A N 1
ATOM 2295 C CA . LEU A 1 278 ? -12.877 -1.599 0.128 1.00 98.56 278 LEU A CA 1
ATOM 2296 C C . LEU A 1 278 ? -11.914 -1.548 -1.059 1.00 98.56 278 LEU A C 1
ATOM 2298 O O . LEU A 1 278 ? -12.292 -1.825 -2.193 1.00 98.56 278 LEU A O 1
ATOM 2302 N N . MET A 1 279 ? -10.650 -1.261 -0.788 1.00 97.38 279 MET A N 1
ATOM 2303 C CA . MET A 1 279 ? -9.584 -1.261 -1.786 1.00 97.38 279 MET A CA 1
ATOM 2304 C C . MET A 1 279 ? -8.270 -1.709 -1.154 1.00 97.38 279 MET A C 1
ATOM 2306 O O . MET A 1 279 ? -8.064 -1.521 0.041 1.00 97.38 279 MET A O 1
ATOM 2310 N N . LEU A 1 280 ? -7.368 -2.279 -1.948 1.00 95.81 280 LEU A N 1
ATOM 2311 C CA . LEU A 1 280 ? -5.978 -2.482 -1.542 1.00 95.81 280 LEU A CA 1
ATOM 2312 C C . LEU A 1 280 ? -5.135 -1.372 -2.162 1.00 95.81 280 LEU A C 1
ATOM 2314 O O . LEU A 1 280 ? -5.289 -1.064 -3.347 1.00 95.81 280 LEU A O 1
ATOM 2318 N N . ASN A 1 281 ? -4.272 -0.747 -1.363 1.00 93.38 281 ASN A N 1
ATOM 2319 C CA . ASN A 1 281 ? -3.395 0.313 -1.845 1.00 93.38 281 ASN A CA 1
ATOM 2320 C C . ASN A 1 281 ? -2.152 0.495 -0.954 1.00 93.38 281 ASN A C 1
ATOM 2322 O O . ASN A 1 281 ? -2.148 0.108 0.211 1.00 93.38 281 ASN A O 1
ATOM 2326 N N . TYR A 1 282 ? -1.094 1.071 -1.526 1.00 89.88 282 TYR A N 1
ATOM 2327 C CA . TYR A 1 282 ? 0.127 1.447 -0.815 1.00 89.88 282 TYR A CA 1
ATOM 2328 C C . TYR A 1 282 ? -0.047 2.781 -0.073 1.00 89.88 282 TYR A C 1
ATOM 2330 O O . TYR A 1 282 ? -0.865 3.627 -0.454 1.00 89.88 282 TYR A O 1
ATOM 2338 N N . GLY A 1 283 ? 0.748 3.004 0.973 1.00 82.50 283 GLY A N 1
ATOM 2339 C CA . GLY A 1 283 ? 0.823 4.286 1.670 1.00 82.50 283 GLY A CA 1
ATOM 2340 C C . GLY A 1 283 ? 1.304 5.424 0.761 1.00 82.50 283 GLY A C 1
ATOM 2341 O O . GLY A 1 283 ? 2.106 5.236 -0.157 1.00 82.50 283 GLY A O 1
ATOM 2342 N N . LYS A 1 284 ? 0.827 6.647 1.031 1.00 71.56 284 LYS A N 1
ATOM 2343 C CA . LYS A 1 284 ? 1.015 7.829 0.157 1.00 71.56 284 LYS A CA 1
ATOM 2344 C C . LYS A 1 284 ? 2.480 8.178 -0.148 1.00 71.56 284 LYS A C 1
ATOM 2346 O O . LYS A 1 284 ? 2.759 8.838 -1.149 1.00 71.56 284 LYS A O 1
ATOM 2351 N N . THR A 1 285 ? 3.410 7.795 0.720 1.00 68.38 285 THR A N 1
ATOM 2352 C CA . THR A 1 285 ? 4.823 8.197 0.657 1.00 68.38 285 THR A CA 1
ATOM 2353 C C . THR A 1 285 ? 5.752 7.106 0.134 1.00 68.38 285 THR A C 1
ATOM 2355 O O . THR A 1 285 ? 6.937 7.383 -0.035 1.00 68.38 285 THR A O 1
ATOM 2358 N N . PHE A 1 286 ? 5.248 5.903 -0.159 1.00 72.62 286 PHE A N 1
ATOM 2359 C CA . PHE A 1 286 ? 6.111 4.752 -0.426 1.00 72.62 286 PHE A CA 1
ATOM 2360 C C . PHE A 1 286 ? 6.423 4.515 -1.914 1.00 72.62 286 PHE A C 1
ATOM 2362 O O . PHE A 1 286 ? 7.568 4.233 -2.250 1.00 72.62 286 PHE A O 1
ATOM 2369 N N . SER A 1 287 ? 5.467 4.724 -2.825 1.00 76.12 287 SER A N 1
ATOM 2370 C CA . SER A 1 287 ? 5.606 4.349 -4.248 1.00 76.12 287 SER A CA 1
ATOM 2371 C C . SER A 1 287 ? 6.084 5.494 -5.151 1.00 76.12 287 SER A C 1
ATOM 2373 O O . SER A 1 287 ? 5.280 6.101 -5.866 1.00 76.12 287 SER A O 1
ATOM 2375 N N . LYS A 1 288 ? 7.383 5.822 -5.144 1.00 81.69 288 LYS A N 1
ATOM 2376 C CA . LYS A 1 288 ? 7.968 6.840 -6.042 1.00 81.69 288 LYS A CA 1
ATOM 2377 C C . LYS A 1 288 ? 9.402 6.487 -6.458 1.00 81.69 288 LYS A C 1
ATOM 2379 O O . LYS A 1 288 ? 10.136 5.911 -5.664 1.00 81.69 288 LYS A O 1
ATOM 2384 N N . PRO A 1 289 ? 9.834 6.876 -7.676 1.00 82.44 289 PRO A N 1
ATOM 2385 C CA . PRO A 1 289 ? 11.222 6.692 -8.092 1.00 82.44 289 PRO A CA 1
ATOM 2386 C C . PRO A 1 289 ? 12.188 7.368 -7.130 1.00 82.44 289 PRO A C 1
ATOM 2388 O O . PRO A 1 289 ? 11.993 8.540 -6.801 1.00 82.44 289 PRO A O 1
ATOM 2391 N N . GLY A 1 290 ? 13.242 6.655 -6.742 1.00 81.94 290 GLY A N 1
ATOM 2392 C CA . GLY A 1 290 ? 14.252 7.159 -5.817 1.00 81.94 290 GLY A CA 1
ATOM 2393 C C . GLY A 1 290 ? 13.874 7.129 -4.346 1.00 81.94 290 GLY A C 1
ATOM 2394 O O . GLY A 1 290 ? 14.662 7.608 -3.535 1.00 81.94 290 GLY A O 1
ATOM 2395 N N . ASN A 1 291 ? 12.717 6.570 -3.993 1.00 83.38 291 ASN A N 1
ATOM 2396 C CA . ASN A 1 291 ? 12.454 6.216 -2.609 1.00 83.38 291 ASN A CA 1
ATOM 2397 C C . ASN A 1 291 ? 13.332 5.029 -2.201 1.00 83.38 291 ASN A C 1
ATOM 2399 O O . ASN A 1 291 ? 13.340 4.002 -2.875 1.00 83.38 291 ASN A O 1
ATOM 2403 N N . ASP A 1 292 ? 14.002 5.140 -1.055 1.00 81.25 292 ASP A N 1
ATOM 2404 C CA . ASP A 1 292 ? 14.670 3.999 -0.434 1.00 81.25 292 ASP A CA 1
ATOM 2405 C C . ASP A 1 292 ? 13.628 3.069 0.204 1.00 81.25 292 ASP A C 1
ATOM 2407 O O . ASP A 1 292 ? 13.082 3.352 1.276 1.00 81.25 292 ASP A O 1
ATOM 2411 N N . VAL A 1 293 ? 13.341 1.956 -0.474 1.00 81.50 293 VAL A N 1
ATOM 2412 C CA . VAL A 1 293 ? 12.416 0.920 0.013 1.00 81.50 293 VAL A CA 1
ATOM 2413 C C . VAL A 1 293 ? 13.070 -0.093 0.956 1.00 81.50 293 VAL A C 1
ATOM 2415 O O . VAL A 1 293 ? 12.378 -0.922 1.548 1.00 81.50 293 VAL A O 1
ATOM 2418 N N . LEU A 1 294 ? 14.395 -0.038 1.117 1.00 82.00 294 LEU A N 1
ATOM 2419 C CA . LEU A 1 294 ? 15.162 -0.916 2.001 1.00 82.00 294 LEU A CA 1
ATOM 2420 C C . LEU A 1 294 ? 15.545 -0.239 3.324 1.00 82.00 294 LEU A C 1
ATOM 2422 O O . LEU A 1 294 ? 16.173 -0.881 4.171 1.00 82.00 294 LEU A O 1
ATOM 2426 N N . ARG A 1 295 ? 15.112 1.009 3.538 1.00 79.31 295 ARG A N 1
ATOM 2427 C CA . ARG A 1 295 ? 15.378 1.789 4.750 1.00 79.31 295 ARG A CA 1
ATOM 2428 C C . ARG A 1 295 ? 15.006 1.073 6.058 1.00 79.31 295 ARG A C 1
ATOM 2430 O O . ARG A 1 295 ? 14.107 0.224 6.131 1.00 79.31 295 ARG A O 1
ATOM 2437 N N . ILE A 1 296 ? 15.715 1.450 7.121 1.00 62.69 296 ILE A N 1
ATOM 2438 C CA . ILE A 1 296 ? 15.496 0.967 8.490 1.00 62.69 296 ILE A CA 1
ATOM 2439 C C . ILE A 1 296 ? 14.218 1.628 9.021 1.00 62.69 296 ILE A C 1
ATOM 2441 O O . ILE A 1 296 ? 14.305 2.788 9.390 1.00 62.69 296 ILE A O 1
ATOM 2445 N N . ASP A 1 297 ? 13.107 0.877 9.091 1.00 69.94 297 ASP A N 1
ATOM 2446 C CA . ASP A 1 297 ? 11.711 1.296 9.408 1.00 69.94 297 ASP A CA 1
ATOM 2447 C C . ASP A 1 297 ? 10.690 1.075 8.274 1.00 69.94 297 ASP A C 1
ATOM 2449 O O . ASP A 1 297 ? 9.550 1.531 8.350 1.00 69.94 297 ASP A O 1
ATOM 2453 N N . ARG A 1 298 ? 11.052 0.312 7.235 1.00 75.25 298 ARG A N 1
ATOM 2454 C CA . ARG A 1 298 ? 10.147 0.006 6.116 1.00 75.25 298 ARG A CA 1
ATOM 2455 C C . ARG A 1 298 ? 8.841 -0.706 6.491 1.00 75.25 298 ARG A C 1
ATOM 2457 O O . ARG A 1 298 ? 8.033 -0.909 5.596 1.00 75.25 298 ARG A O 1
ATOM 2464 N N . ALA A 1 299 ? 8.633 -1.095 7.747 1.00 76.44 299 ALA A N 1
ATOM 2465 C CA . ALA A 1 299 ? 7.372 -1.655 8.203 1.00 76.44 299 ALA A CA 1
ATOM 2466 C C . ALA A 1 299 ? 6.846 -0.927 9.445 1.00 76.44 299 ALA A C 1
ATOM 2468 O O . ALA A 1 299 ? 7.619 -0.664 10.370 1.00 76.44 299 ALA A O 1
ATOM 2469 N N . THR A 1 300 ? 5.543 -0.649 9.490 1.00 73.44 300 THR A N 1
ATOM 2470 C CA . THR A 1 300 ? 4.878 -0.065 10.661 1.00 73.44 300 THR A CA 1
ATOM 2471 C C . THR A 1 300 ? 4.168 -1.140 11.480 1.00 73.44 300 THR A C 1
ATOM 2473 O O . THR A 1 300 ? 3.443 -1.985 10.964 1.00 73.44 300 THR A O 1
ATOM 2476 N N . GLY A 1 301 ? 4.400 -1.119 12.793 1.00 73.38 301 GLY A N 1
ATOM 2477 C CA . GLY A 1 301 ? 3.706 -1.964 13.768 1.00 73.38 301 GLY A CA 1
ATOM 2478 C C . GLY A 1 301 ? 2.613 -1.222 14.541 1.00 73.38 301 GLY A C 1
ATOM 2479 O O . GLY A 1 301 ? 2.104 -1.763 15.520 1.00 73.38 301 GLY A O 1
ATOM 2480 N N . VAL A 1 302 ? 2.330 0.029 14.169 1.00 76.06 302 VAL A N 1
ATOM 2481 C CA . VAL A 1 302 ? 1.509 0.973 14.932 1.00 76.06 302 VAL A CA 1
ATOM 2482 C C . VAL A 1 302 ? 0.189 1.182 14.197 1.00 76.06 302 VAL A C 1
ATOM 2484 O O . VAL A 1 302 ? 0.175 1.587 13.037 1.00 76.06 302 VAL A O 1
ATOM 2487 N N . LEU A 1 303 ? -0.932 0.895 14.863 1.00 75.00 303 LEU A N 1
ATOM 2488 C CA . LEU A 1 303 ? -2.266 0.929 14.249 1.00 75.00 303 LEU A CA 1
ATOM 2489 C C . LEU A 1 303 ? -2.631 2.323 13.729 1.00 75.00 303 LEU A C 1
ATOM 2491 O O . LEU A 1 303 ? -3.226 2.456 12.661 1.00 75.00 303 LEU A O 1
ATOM 2495 N N . GLU A 1 304 ? -2.236 3.363 14.456 1.00 78.62 304 GLU A N 1
ATOM 2496 C CA . GLU A 1 304 ? -2.474 4.764 14.115 1.00 78.62 304 GLU A CA 1
ATOM 2497 C C . GLU A 1 304 ? -1.747 5.162 12.822 1.00 78.62 304 GLU A C 1
ATOM 2499 O O . GLU A 1 304 ? -2.224 6.005 12.062 1.00 78.62 304 GLU A O 1
ATOM 2504 N N . GLU A 1 305 ? -0.630 4.502 12.525 1.00 81.75 305 GLU A N 1
ATOM 2505 C CA . GLU A 1 305 ? 0.200 4.736 11.346 1.00 81.75 305 GLU A CA 1
ATOM 2506 C C . GLU A 1 305 ? -0.113 3.776 10.195 1.00 81.75 305 GLU A C 1
ATOM 2508 O O . GLU A 1 305 ? 0.561 3.822 9.169 1.00 81.75 305 GLU A O 1
ATOM 2513 N N . ALA A 1 306 ? -1.158 2.946 10.293 1.00 85.75 306 ALA A N 1
ATOM 2514 C CA . ALA A 1 306 ? -1.510 1.997 9.234 1.00 85.75 306 ALA A CA 1
ATOM 2515 C C . ALA A 1 306 ? -1.705 2.673 7.860 1.00 85.75 306 ALA A C 1
ATOM 2517 O O . ALA A 1 306 ? -1.404 2.089 6.828 1.00 85.75 306 ALA A O 1
ATOM 2518 N N . HIS A 1 307 ? -2.116 3.943 7.826 1.00 84.81 307 HIS A N 1
ATOM 2519 C CA . HIS A 1 307 ? -2.240 4.740 6.599 1.00 84.81 307 HIS A CA 1
ATOM 2520 C C . HIS A 1 307 ? -0.898 5.102 5.923 1.00 84.81 307 HIS A C 1
ATOM 2522 O O . HIS A 1 307 ? -0.871 5.472 4.744 1.00 84.81 307 HIS A O 1
ATOM 2528 N N . HIS A 1 308 ? 0.210 5.002 6.659 1.00 81.75 308 HIS A N 1
ATOM 2529 C CA . HIS A 1 308 ? 1.584 5.128 6.172 1.00 81.75 308 HIS A CA 1
ATOM 2530 C C . HIS A 1 308 ? 2.211 3.781 5.807 1.00 81.75 308 HIS A C 1
ATOM 2532 O O . HIS A 1 308 ? 3.386 3.753 5.449 1.00 81.75 308 HIS A O 1
ATOM 2538 N N . SER A 1 309 ? 1.446 2.688 5.880 1.00 84.56 309 SER A N 1
ATOM 2539 C CA . SER A 1 309 ? 1.928 1.355 5.545 1.00 84.56 309 SER A CA 1
ATOM 2540 C C . SER A 1 309 ? 2.598 1.340 4.172 1.00 84.56 309 SER A C 1
ATOM 2542 O O . SER A 1 309 ? 2.061 1.810 3.164 1.00 84.56 309 SER A O 1
ATOM 2544 N N . ASN A 1 310 ? 3.815 0.817 4.170 1.00 81.25 310 ASN A N 1
ATOM 2545 C CA . ASN A 1 310 ? 4.648 0.708 2.989 1.00 81.25 310 ASN A CA 1
ATOM 2546 C C . ASN A 1 310 ? 4.239 -0.516 2.165 1.00 81.25 310 ASN A C 1
ATOM 2548 O O . ASN A 1 310 ? 4.395 -0.528 0.952 1.00 81.25 310 ASN A O 1
ATOM 2552 N N . PHE A 1 311 ? 3.658 -1.538 2.788 1.00 87.75 311 PHE A N 1
ATOM 2553 C CA . PHE A 1 311 ? 3.123 -2.675 2.051 1.00 87.75 311 PHE A CA 1
ATOM 2554 C C . PHE A 1 311 ? 1.708 -2.409 1.536 1.00 87.75 311 PHE A C 1
ATOM 2556 O O . PHE A 1 311 ? 0.985 -1.511 1.976 1.00 87.75 311 PHE A O 1
ATOM 2563 N N . LEU A 1 312 ? 1.316 -3.206 0.545 1.00 91.62 312 LEU A N 1
ATOM 2564 C CA . LEU A 1 312 ? -0.043 -3.186 0.035 1.00 91.62 312 LEU A CA 1
ATOM 2565 C C . LEU A 1 312 ? -0.987 -3.670 1.142 1.00 91.62 312 LEU A C 1
ATOM 2567 O O . LEU A 1 312 ? -0.840 -4.793 1.622 1.00 91.62 312 LEU A O 1
ATOM 2571 N N . HIS A 1 313 ? -1.949 -2.839 1.539 1.00 93.75 313 HIS A N 1
ATOM 2572 C CA . HIS A 1 313 ? -2.841 -3.141 2.659 1.00 93.75 313 HIS A CA 1
ATOM 2573 C C . HIS A 1 313 ? -4.297 -2.726 2.371 1.00 93.75 313 HIS A C 1
ATOM 2575 O O . HIS A 1 313 ? -4.539 -1.861 1.518 1.00 93.75 313 HIS A O 1
ATOM 2581 N N . PRO A 1 314 ? -5.285 -3.330 3.061 1.00 96.75 314 PRO A N 1
ATOM 2582 C CA . PRO A 1 314 ? -6.691 -2.969 2.926 1.00 96.75 314 PRO A CA 1
ATOM 2583 C C . PRO A 1 314 ? -6.999 -1.575 3.482 1.00 96.75 314 PRO A C 1
ATOM 2585 O O . PRO A 1 314 ? -6.659 -1.243 4.621 1.00 96.75 314 PRO A O 1
ATOM 2588 N N . GLN A 1 315 ? -7.723 -0.789 2.694 1.00 96.38 315 GLN A N 1
ATOM 2589 C CA . GLN A 1 315 ? -8.216 0.541 3.032 1.00 96.38 315 GLN A CA 1
ATOM 2590 C C . GLN A 1 315 ? -9.734 0.587 2.841 1.00 96.38 315 GLN A C 1
ATOM 2592 O O . GLN A 1 315 ? -10.277 0.043 1.877 1.00 96.38 315 GLN A O 1
ATOM 2597 N N . PHE A 1 316 ? -10.414 1.252 3.769 1.00 97.75 316 PHE A N 1
ATOM 2598 C CA . PHE A 1 316 ? -11.867 1.296 3.879 1.00 97.75 316 PHE A CA 1
ATOM 2599 C C . PHE A 1 316 ? -12.354 2.733 3.913 1.00 97.75 316 PHE A C 1
ATOM 2601 O O . PHE A 1 316 ? -12.042 3.467 4.850 1.00 97.75 316 PHE A O 1
ATOM 2608 N N . TYR A 1 317 ? -13.102 3.149 2.896 1.00 97.81 317 TYR A N 1
ATOM 2609 C CA . TYR A 1 317 ? -13.601 4.517 2.752 1.00 97.81 317 TYR A CA 1
ATOM 2610 C C . TYR A 1 317 ? -15.126 4.501 2.834 1.00 97.81 317 TYR A C 1
ATOM 2612 O O . TYR A 1 317 ? -15.802 3.964 1.958 1.00 97.81 317 TYR A O 1
ATOM 2620 N N . TYR A 1 318 ? -15.681 5.071 3.901 1.00 98.19 318 TYR A N 1
ATOM 2621 C CA . TYR A 1 318 ? -17.124 5.163 4.099 1.00 98.19 318 TYR A CA 1
ATOM 2622 C C . TYR A 1 318 ? -17.655 6.510 3.614 1.00 98.19 318 TYR A C 1
ATOM 2624 O O . TYR A 1 318 ? -17.151 7.565 4.006 1.00 98.19 318 TYR A O 1
ATOM 2632 N N . TYR A 1 319 ? -18.714 6.465 2.813 1.00 96.94 319 TYR A N 1
ATOM 2633 C CA . TYR A 1 319 ? -19.421 7.631 2.309 1.00 96.94 319 TYR A CA 1
ATOM 2634 C C . TYR A 1 319 ? -20.901 7.553 2.675 1.00 96.94 319 TYR A C 1
ATOM 2636 O O . TYR A 1 319 ? -21.598 6.611 2.301 1.00 96.94 319 TYR A O 1
ATOM 2644 N N . LYS A 1 320 ? -21.421 8.590 3.337 1.00 94.94 320 LYS A N 1
ATOM 2645 C CA . LYS A 1 320 ? -22.861 8.733 3.621 1.00 94.94 320 LYS A CA 1
ATOM 2646 C C . LYS A 1 320 ? -23.696 8.898 2.351 1.00 94.94 320 LYS A C 1
ATOM 2648 O O . LYS A 1 320 ? -24.898 8.651 2.381 1.00 94.94 320 LYS A O 1
ATOM 2653 N N . LYS A 1 321 ? -23.070 9.402 1.285 1.00 94.81 321 LYS A N 1
ATOM 2654 C CA . LYS A 1 321 ? -23.609 9.558 -0.069 1.00 94.81 321 LYS A CA 1
ATOM 2655 C C . LYS A 1 321 ? -22.475 9.376 -1.063 1.00 94.81 321 LYS A C 1
ATOM 2657 O O . LYS A 1 321 ? -21.364 9.824 -0.780 1.00 94.81 321 LYS A O 1
ATOM 2662 N N . LEU A 1 322 ? -22.764 8.805 -2.230 1.00 96.88 322 LEU A N 1
ATOM 2663 C CA . LEU A 1 322 ? -21.776 8.689 -3.301 1.00 96.88 322 LEU A CA 1
ATOM 2664 C C . LEU A 1 322 ? -21.083 10.037 -3.579 1.00 96.88 322 LEU A C 1
ATOM 2666 O O . LEU A 1 322 ? -21.732 11.091 -3.557 1.00 96.88 322 LEU A O 1
ATOM 2670 N N . PRO A 1 323 ? -19.762 10.032 -3.827 1.00 96.38 323 PRO A N 1
ATOM 2671 C CA . PRO A 1 323 ? -19.048 11.249 -4.169 1.00 96.38 323 PRO A CA 1
ATOM 2672 C C . PRO A 1 323 ? -19.585 11.834 -5.476 1.00 96.38 323 PRO A C 1
ATOM 2674 O O . PRO A 1 323 ? -19.901 11.113 -6.417 1.00 96.38 323 PRO A O 1
ATOM 2677 N N . THR A 1 324 ? -19.656 13.160 -5.563 1.00 95.31 324 THR A N 1
ATOM 2678 C CA . THR A 1 324 ? -20.080 13.828 -6.797 1.00 95.31 324 THR A CA 1
ATOM 2679 C C . THR A 1 324 ? -18.972 13.807 -7.846 1.00 95.31 324 THR A C 1
ATOM 2681 O O . THR A 1 324 ? -17.783 13.746 -7.516 1.00 95.31 324 THR A O 1
ATOM 2684 N N . LYS A 1 325 ? -19.356 13.964 -9.120 1.00 93.94 325 LYS A N 1
ATOM 2685 C CA . LYS A 1 325 ? -18.426 14.127 -10.247 1.00 93.94 325 LYS A CA 1
ATOM 2686 C C . LYS A 1 325 ? -17.351 15.182 -9.940 1.00 93.94 325 LYS A C 1
ATOM 2688 O O . LYS A 1 325 ? -16.164 14.894 -10.018 1.00 93.94 325 LYS A O 1
ATOM 2693 N N . GLY A 1 326 ? -17.755 16.369 -9.479 1.00 93.25 326 GLY A N 1
ATOM 2694 C CA . GLY A 1 326 ? -16.825 17.448 -9.119 1.00 93.25 326 GLY A CA 1
ATOM 2695 C C . GLY A 1 326 ? -15.810 17.053 -8.040 1.00 93.25 326 GLY A C 1
ATOM 2696 O O . GLY A 1 326 ? -14.624 17.327 -8.193 1.00 93.25 326 GLY A O 1
ATOM 2697 N N . ARG A 1 327 ? -16.230 16.336 -6.985 1.00 94.19 327 ARG A N 1
ATOM 2698 C CA . ARG A 1 327 ? -15.299 15.841 -5.951 1.00 94.19 327 ARG A CA 1
ATOM 2699 C C . ARG A 1 327 ? -14.317 14.807 -6.502 1.00 94.19 327 ARG A C 1
ATOM 2701 O O . ARG A 1 327 ? -13.164 14.798 -6.085 1.00 94.19 327 ARG A O 1
ATOM 2708 N N . MET A 1 328 ? -14.749 13.968 -7.443 1.00 93.69 328 MET A N 1
ATOM 2709 C CA . MET A 1 328 ? -13.869 13.001 -8.105 1.00 93.69 328 MET A CA 1
ATOM 2710 C C . MET A 1 328 ? -12.808 13.673 -8.985 1.00 93.69 328 MET A C 1
ATOM 2712 O O . MET A 1 328 ? -11.688 13.166 -9.043 1.00 93.69 328 MET A O 1
ATOM 2716 N N . PHE A 1 329 ? -13.127 14.790 -9.649 1.00 89.50 329 PHE A N 1
ATOM 2717 C CA . PHE A 1 329 ? -12.186 15.518 -10.516 1.00 89.50 329 PHE A CA 1
ATOM 2718 C C . PHE A 1 329 ? -11.290 16.515 -9.766 1.00 89.50 329 PHE A C 1
ATOM 2720 O O . PHE A 1 329 ? -10.153 16.714 -10.178 1.00 89.50 329 PHE A O 1
ATOM 2727 N N . ASN A 1 330 ? -11.757 17.084 -8.649 1.00 90.44 330 ASN A N 1
ATOM 2728 C CA . ASN A 1 330 ? -11.019 18.094 -7.875 1.00 90.44 330 ASN A CA 1
ATOM 2729 C C . ASN A 1 330 ? -10.141 17.514 -6.750 1.00 90.44 330 ASN A C 1
ATOM 2731 O O . ASN A 1 330 ? -9.551 18.272 -5.980 1.00 90.44 330 ASN A O 1
ATOM 2735 N N . LYS A 1 331 ? -10.080 16.185 -6.601 1.00 90.50 331 LYS A N 1
ATOM 2736 C CA . LYS A 1 331 ? -9.205 15.536 -5.612 1.00 90.50 331 LYS A CA 1
ATOM 2737 C C . LYS A 1 331 ? -7.727 15.774 -5.937 1.00 90.50 331 LYS A C 1
ATOM 2739 O O . LYS A 1 331 ? -7.370 16.029 -7.090 1.00 90.50 331 LYS A O 1
ATOM 2744 N N . LYS A 1 332 ? -6.854 15.654 -4.931 1.00 86.06 332 LYS A N 1
ATOM 2745 C CA . LYS A 1 332 ? -5.403 15.752 -5.159 1.00 86.06 332 LYS A CA 1
ATOM 2746 C C . LYS A 1 332 ? -4.946 14.632 -6.093 1.00 86.06 332 LYS A C 1
ATOM 2748 O O . LYS A 1 332 ? -5.521 13.546 -6.097 1.00 86.06 332 LYS A O 1
ATOM 2753 N N . LYS A 1 333 ? -3.894 14.875 -6.877 1.00 77.88 333 LYS A N 1
ATOM 2754 C CA . LYS A 1 333 ? -3.402 13.922 -7.886 1.00 77.88 333 LYS A CA 1
ATOM 2755 C C . LYS A 1 333 ? -2.984 12.577 -7.277 1.00 77.88 333 LYS A C 1
ATOM 2757 O O . LYS A 1 333 ? -3.071 11.550 -7.943 1.00 77.88 333 LYS A O 1
ATOM 2762 N N . GLU A 1 334 ? -2.534 12.597 -6.027 1.00 78.62 334 GLU A N 1
ATOM 2763 C CA . GLU A 1 334 ? -2.093 11.440 -5.246 1.00 78.62 334 GLU A CA 1
ATOM 2764 C C . GLU A 1 334 ? -3.251 10.683 -4.577 1.00 78.62 334 GLU A C 1
ATOM 2766 O O . GLU A 1 334 ? -3.049 9.591 -4.052 1.00 78.62 334 GLU A O 1
ATOM 2771 N N . GLU A 1 335 ? -4.458 11.251 -4.554 1.00 86.88 335 GLU A N 1
ATOM 2772 C CA . GLU A 1 335 ? -5.633 10.634 -3.944 1.00 86.88 335 GLU A CA 1
ATOM 2773 C C . GLU A 1 335 ? -6.394 9.794 -4.972 1.00 86.88 335 GLU A C 1
ATOM 2775 O O . GLU A 1 335 ? -6.685 10.235 -6.085 1.00 86.88 335 GLU A O 1
ATOM 2780 N N . ILE A 1 336 ? -6.757 8.573 -4.586 1.00 89.62 336 ILE A N 1
ATOM 2781 C CA . ILE A 1 336 ? -7.515 7.660 -5.454 1.00 89.62 336 ILE A CA 1
ATOM 2782 C C . ILE A 1 336 ? -8.998 8.030 -5.442 1.00 89.62 336 ILE A C 1
ATOM 2784 O O . ILE A 1 336 ? -9.636 8.153 -6.491 1.00 89.62 336 ILE A O 1
ATOM 2788 N N . LEU A 1 337 ? -9.526 8.285 -4.248 1.00 94.75 337 LEU A N 1
ATOM 2789 C CA . LEU A 1 337 ? -10.893 8.715 -4.002 1.00 94.75 337 LEU A CA 1
ATOM 2790 C C . LEU A 1 337 ? -10.891 10.022 -3.192 1.00 94.75 337 LEU A C 1
ATOM 2792 O O . LEU A 1 337 ? -9.948 10.269 -2.439 1.00 94.75 337 LEU A O 1
ATOM 2796 N N . PRO A 1 338 ? -11.925 10.871 -3.324 1.00 95.19 338 PRO A N 1
ATOM 2797 C CA . PRO A 1 338 ? -12.062 12.077 -2.512 1.00 95.19 338 PRO A CA 1
ATOM 2798 C C . PRO A 1 338 ? -12.223 11.730 -1.030 1.00 95.19 338 PRO A C 1
ATOM 2800 O O . PRO A 1 338 ? -12.733 10.662 -0.704 1.00 95.19 338 PRO A O 1
ATOM 2803 N N . ASN A 1 339 ? -11.882 12.658 -0.133 1.00 93.88 339 ASN A N 1
ATOM 2804 C CA . ASN A 1 339 ? -11.963 12.433 1.317 1.00 93.88 339 ASN A CA 1
ATOM 2805 C C . ASN A 1 339 ? -13.297 11.783 1.757 1.00 93.88 339 ASN A C 1
ATOM 2807 O O . ASN A 1 339 ? -14.365 12.344 1.471 1.00 93.88 339 ASN A O 1
ATOM 2811 N N . PRO A 1 340 ? -13.264 10.620 2.427 1.00 95.69 340 PRO A N 1
ATOM 2812 C CA . PRO A 1 340 ? -14.468 9.946 2.896 1.00 95.69 340 PRO A CA 1
ATOM 2813 C C . PRO A 1 340 ? -15.037 10.602 4.159 1.00 95.69 340 PRO A C 1
ATOM 2815 O O . PRO A 1 340 ? -14.369 11.404 4.810 1.00 95.69 340 PRO A O 1
ATOM 2818 N N . ASP A 1 341 ? -16.271 10.244 4.524 1.00 95.44 341 ASP A N 1
ATOM 2819 C CA . ASP A 1 341 ? -16.855 10.629 5.816 1.00 95.44 341 ASP A CA 1
ATOM 2820 C C . ASP A 1 341 ? -16.126 9.941 6.979 1.00 95.44 341 ASP A C 1
ATOM 2822 O O . ASP A 1 341 ? -16.006 10.507 8.064 1.00 95.44 341 ASP A O 1
ATOM 2826 N N . ARG A 1 342 ? -15.660 8.704 6.762 1.00 95.56 342 ARG A N 1
ATOM 2827 C CA . ARG A 1 342 ? -14.799 7.956 7.687 1.00 95.56 342 ARG A CA 1
ATOM 2828 C C . ARG A 1 342 ? -13.828 7.090 6.889 1.00 95.56 342 ARG A C 1
ATOM 2830 O O . ARG A 1 342 ? -14.201 6.558 5.846 1.00 95.56 342 ARG A O 1
ATOM 2837 N N . ALA A 1 343 ? -12.613 6.913 7.397 1.00 95.38 343 ALA A N 1
ATOM 2838 C CA . ALA A 1 343 ? -11.616 6.027 6.808 1.00 95.38 343 ALA A CA 1
ATOM 2839 C C . ALA A 1 343 ? -11.081 5.044 7.850 1.00 95.38 343 ALA A C 1
ATOM 2841 O O . ALA A 1 343 ? -10.971 5.390 9.027 1.00 95.38 343 ALA A O 1
ATOM 2842 N N . HIS A 1 344 ? -10.712 3.848 7.408 1.00 95.12 344 HIS A N 1
ATOM 2843 C CA . HIS A 1 344 ? -9.961 2.888 8.206 1.00 95.12 344 HIS A CA 1
ATOM 2844 C C . HIS A 1 344 ? -8.916 2.185 7.345 1.00 95.12 344 HIS A C 1
ATOM 2846 O O . HIS A 1 344 ? -9.148 1.911 6.170 1.00 95.12 344 HIS A O 1
ATOM 2852 N N . TYR A 1 345 ? -7.767 1.908 7.946 1.00 94.81 345 TYR A N 1
ATOM 2853 C CA . TYR A 1 345 ? -6.620 1.280 7.309 1.00 94.81 345 TYR A CA 1
ATOM 2854 C C . TYR A 1 345 ? -6.255 0.082 8.173 1.00 94.81 345 TYR A C 1
ATOM 2856 O O . TYR A 1 345 ? -6.049 0.241 9.377 1.00 94.81 345 TYR A O 1
ATOM 2864 N N . ILE A 1 346 ? -6.228 -1.110 7.582 1.00 93.69 346 ILE A N 1
ATOM 2865 C CA . ILE A 1 346 ? -5.738 -2.290 8.292 1.00 93.69 346 ILE A CA 1
ATOM 2866 C C . ILE A 1 346 ? -4.214 -2.256 8.235 1.00 93.69 346 ILE A C 1
ATOM 2868 O O . ILE A 1 346 ? -3.642 -1.977 7.182 1.00 93.69 346 ILE A O 1
ATOM 2872 N N . LEU A 1 347 ? -3.572 -2.526 9.373 1.00 90.06 347 LEU A N 1
ATOM 2873 C CA . LEU A 1 347 ? -2.120 -2.611 9.454 1.00 90.06 347 LEU A CA 1
ATOM 2874 C C . LEU A 1 347 ? -1.582 -3.659 8.469 1.00 90.06 347 LEU A C 1
ATOM 2876 O O . LEU A 1 347 ? -2.205 -4.691 8.216 1.00 90.06 347 LEU A O 1
ATOM 2880 N N . GLU A 1 348 ? -0.418 -3.381 7.905 1.00 85.19 348 GLU A N 1
ATOM 2881 C CA . GLU A 1 348 ? 0.301 -4.328 7.060 1.00 85.19 348 GLU A CA 1
ATOM 2882 C C . GLU A 1 348 ? 0.656 -5.625 7.790 1.00 85.19 348 GLU A C 1
ATOM 2884 O O . GLU A 1 348 ? 1.039 -5.630 8.958 1.00 85.19 348 GLU A O 1
ATOM 2889 N N . ASP A 1 349 ? 0.592 -6.723 7.038 1.00 84.50 349 ASP A N 1
ATOM 2890 C CA . ASP A 1 349 ? 1.097 -8.029 7.440 1.00 84.50 349 ASP A CA 1
ATOM 2891 C C . ASP A 1 349 ? 1.922 -8.599 6.284 1.00 84.50 349 ASP A C 1
ATOM 2893 O O . ASP A 1 349 ? 1.441 -8.690 5.151 1.00 84.50 349 ASP A O 1
ATOM 2897 N N . PHE A 1 350 ? 3.164 -8.991 6.566 1.00 81.94 350 PHE A N 1
ATOM 2898 C CA . PHE A 1 350 ? 4.071 -9.581 5.580 1.00 81.94 350 PHE A CA 1
ATOM 2899 C C . PHE A 1 350 ? 3.538 -10.875 4.962 1.00 81.94 350 PHE A C 1
ATOM 2901 O O . PHE A 1 350 ? 3.839 -11.166 3.807 1.00 81.94 350 PHE A O 1
ATOM 2908 N N . HIS A 1 351 ? 2.736 -11.638 5.702 1.00 85.25 351 HIS A N 1
ATOM 2909 C CA . HIS A 1 351 ? 2.094 -12.853 5.204 1.00 85.25 351 HIS A CA 1
ATOM 2910 C C . HIS A 1 351 ? 0.807 -12.547 4.441 1.00 85.25 351 HIS A C 1
ATOM 2912 O O . HIS A 1 351 ? 0.095 -13.473 4.049 1.00 85.25 351 HIS A O 1
ATOM 2918 N N . THR A 1 352 ? 0.450 -11.265 4.278 1.00 87.50 352 THR A N 1
ATOM 2919 C CA . THR A 1 352 ? -0.821 -10.828 3.684 1.00 87.50 352 THR A CA 1
ATOM 2920 C C . THR A 1 352 ? -2.021 -11.524 4.335 1.00 87.50 352 THR A C 1
ATOM 2922 O O . THR A 1 352 ? -2.984 -11.894 3.674 1.00 87.50 352 THR A O 1
ATOM 2925 N N . THR A 1 353 ? -1.914 -11.758 5.650 1.00 89.06 353 THR A N 1
ATOM 2926 C CA . THR A 1 353 ? -2.884 -12.509 6.449 1.00 89.06 353 THR A CA 1
ATOM 2927 C C . THR A 1 353 ? -3.508 -11.586 7.493 1.00 89.06 353 THR A C 1
ATOM 2929 O O . THR A 1 353 ? -3.022 -11.409 8.607 1.00 89.06 353 THR A O 1
ATOM 2932 N N . TRP A 1 354 ? -4.641 -10.984 7.152 1.00 93.69 354 TRP A N 1
ATOM 2933 C CA . TRP A 1 354 ? -5.312 -9.992 7.987 1.00 93.69 354 TRP A CA 1
ATOM 2934 C C . TRP A 1 354 ? -6.287 -10.620 8.987 1.00 93.69 354 TRP A C 1
ATOM 2936 O O . TRP A 1 354 ? -7.474 -10.305 8.988 1.00 93.69 354 TRP A O 1
ATOM 2946 N N . THR A 1 355 ? -5.805 -11.534 9.836 1.00 90.25 355 THR A N 1
ATOM 2947 C CA . THR A 1 355 ? -6.662 -12.307 10.765 1.00 90.25 355 THR A CA 1
ATOM 2948 C C . THR A 1 355 ? -6.347 -12.113 12.250 1.00 90.25 355 THR A C 1
ATOM 2950 O O . THR A 1 355 ? -7.132 -12.558 13.088 1.00 90.25 355 THR A O 1
ATOM 2953 N N . SER A 1 356 ? -5.260 -11.408 12.601 1.00 87.69 356 SER A N 1
ATOM 2954 C CA . SER A 1 356 ? -4.925 -11.061 13.993 1.00 87.69 356 SER A CA 1
ATOM 2955 C C . SER A 1 356 ? -6.134 -10.473 14.743 1.00 87.69 356 SER A C 1
ATOM 2957 O O . SER A 1 356 ? -6.661 -9.428 14.330 1.00 87.69 356 SER A O 1
ATOM 2959 N N . PRO A 1 357 ? -6.570 -11.089 15.861 1.00 80.00 357 PRO A N 1
ATOM 2960 C CA . PRO A 1 357 ? -7.731 -10.624 16.611 1.00 80.00 357 PRO A CA 1
ATOM 2961 C C . PRO A 1 357 ? -7.607 -9.178 17.100 1.00 80.00 357 PRO A C 1
ATOM 2963 O O . PRO A 1 357 ? -8.571 -8.418 17.027 1.00 80.00 357 PRO A O 1
ATOM 2966 N N . THR A 1 358 ? -6.431 -8.790 17.594 1.00 78.50 358 THR A N 1
ATOM 2967 C CA . THR A 1 358 ? -6.184 -7.475 18.203 1.00 78.50 358 THR A CA 1
ATOM 2968 C C . THR A 1 358 ? -5.767 -6.425 17.181 1.00 78.50 358 THR A C 1
ATOM 2970 O O . THR A 1 358 ? -6.168 -5.272 17.308 1.00 78.50 358 THR A O 1
ATOM 2973 N N . THR A 1 359 ? -5.008 -6.818 16.157 1.00 82.00 359 THR A N 1
ATOM 2974 C CA . THR A 1 359 ? -4.423 -5.887 15.180 1.00 82.00 359 THR A CA 1
ATOM 2975 C C . THR A 1 359 ? -5.327 -5.650 13.972 1.00 82.00 359 THR A C 1
ATOM 2977 O O . THR A 1 359 ? -5.357 -4.548 13.436 1.00 82.00 359 THR A O 1
ATOM 2980 N N . HIS A 1 360 ? -6.080 -6.663 13.532 1.00 89.31 360 HIS A N 1
ATOM 2981 C CA . HIS A 1 360 ? -6.868 -6.593 12.296 1.00 89.31 360 HIS A CA 1
ATOM 2982 C C . HIS A 1 360 ? -8.368 -6.648 12.581 1.00 89.31 360 HIS A C 1
ATOM 2984 O O . HIS A 1 360 ? -9.114 -5.745 12.206 1.00 89.31 360 HIS A O 1
ATOM 2990 N N . VAL A 1 361 ? -8.822 -7.687 13.290 1.00 88.31 361 VAL A N 1
ATOM 2991 C CA . VAL A 1 361 ? -10.256 -7.977 13.433 1.00 88.31 361 VAL A CA 1
ATOM 2992 C C . VAL A 1 361 ? -10.960 -6.973 14.342 1.00 88.31 361 VAL A C 1
ATOM 2994 O O . VAL A 1 361 ? -12.005 -6.441 13.970 1.00 88.31 361 VAL A O 1
ATOM 2997 N N . LEU A 1 362 ? -10.420 -6.709 15.535 1.00 86.31 362 LEU A N 1
ATOM 2998 C CA . LEU A 1 362 ? -11.055 -5.812 16.500 1.00 86.31 362 LEU A CA 1
ATOM 2999 C C . LEU A 1 362 ? -11.122 -4.351 16.006 1.00 86.31 362 LEU A C 1
ATOM 3001 O O . LEU A 1 362 ? -12.205 -3.768 16.107 1.00 86.31 362 LEU A O 1
ATOM 3005 N N . PRO A 1 363 ? -10.050 -3.754 15.440 1.00 89.88 363 PRO A N 1
ATOM 3006 C CA . PRO A 1 363 ? -10.116 -2.400 14.886 1.00 89.88 363 PRO A CA 1
ATOM 3007 C C . PRO A 1 363 ? -11.101 -2.289 13.720 1.00 89.88 363 PRO A C 1
ATOM 3009 O O . PRO A 1 363 ? -11.927 -1.373 13.706 1.00 89.88 363 PRO A O 1
ATOM 3012 N N . LEU A 1 364 ? -11.089 -3.264 12.802 1.00 93.12 364 LEU A N 1
ATOM 3013 C CA . LEU A 1 364 ? -12.036 -3.319 11.690 1.00 93.12 364 LEU A CA 1
ATOM 3014 C C . LEU A 1 364 ? -13.478 -3.400 12.200 1.00 93.12 364 LEU A C 1
ATOM 3016 O O . LEU A 1 364 ? -14.334 -2.638 11.755 1.00 93.12 364 LEU A O 1
ATOM 3020 N N . ARG A 1 365 ? -13.756 -4.286 13.164 1.00 90.75 365 ARG A N 1
ATOM 3021 C CA . ARG A 1 365 ? -15.092 -4.430 13.756 1.00 90.75 365 ARG A CA 1
ATOM 3022 C C . ARG A 1 365 ? -15.591 -3.108 14.342 1.00 90.75 365 ARG A C 1
ATOM 3024 O O . ARG A 1 365 ? -16.691 -2.691 13.998 1.00 90.75 365 ARG A O 1
ATOM 3031 N N . ARG A 1 366 ? -14.773 -2.423 15.149 1.00 89.25 366 ARG A N 1
ATOM 3032 C CA . ARG A 1 366 ? -15.124 -1.118 15.744 1.00 89.25 366 ARG A CA 1
ATOM 3033 C C . ARG A 1 366 ? -15.437 -0.066 14.682 1.00 89.25 366 ARG A C 1
ATOM 3035 O O . ARG A 1 366 ? -16.413 0.674 14.793 1.00 89.25 366 ARG A O 1
ATOM 3042 N N . PHE A 1 367 ? -14.625 -0.006 13.629 1.00 94.69 367 PHE A N 1
ATOM 3043 C CA . PHE A 1 367 ? -14.870 0.903 12.515 1.00 94.69 367 PHE A CA 1
ATOM 3044 C C . PHE A 1 367 ? -16.206 0.609 11.811 1.00 94.69 367 PHE A C 1
ATOM 3046 O O . PHE A 1 367 ? -16.981 1.531 11.544 1.00 94.69 367 PHE A O 1
ATOM 3053 N N . LEU A 1 368 ? -16.506 -0.665 11.547 1.00 93.75 368 LEU A N 1
ATOM 3054 C CA . LEU A 1 368 ? -17.745 -1.086 10.888 1.00 93.75 368 LEU A CA 1
ATOM 3055 C C . LEU A 1 368 ? -18.982 -0.847 11.765 1.00 93.75 368 LEU A C 1
ATOM 3057 O O . LEU A 1 368 ? -20.010 -0.385 11.266 1.00 93.75 368 LEU A O 1
ATOM 3061 N N . GLU A 1 369 ? -18.886 -1.082 13.074 1.00 90.00 369 GLU A N 1
ATOM 3062 C CA . GLU A 1 369 ? -19.926 -0.717 14.045 1.00 90.00 369 GLU A CA 1
ATOM 3063 C C . GLU A 1 369 ? -20.233 0.787 13.965 1.00 90.00 369 GLU A C 1
ATOM 3065 O O . GLU A 1 369 ? -21.388 1.184 13.810 1.00 90.00 369 GLU A O 1
ATOM 3070 N N . ASN A 1 370 ? -19.206 1.639 13.930 1.00 88.06 370 ASN A N 1
ATOM 3071 C CA . ASN A 1 370 ? -19.380 3.089 13.802 1.00 88.06 370 ASN A CA 1
ATOM 3072 C C . ASN A 1 370 ? -19.989 3.534 12.464 1.00 88.06 370 ASN A C 1
ATOM 3074 O O . ASN A 1 370 ? -20.658 4.571 12.405 1.00 88.06 370 ASN A O 1
ATOM 3078 N N . CYS A 1 371 ? -19.781 2.770 11.390 1.00 88.44 371 CYS A N 1
ATOM 3079 C CA . CYS A 1 371 ? -20.425 3.024 10.102 1.00 88.44 371 CYS A CA 1
ATOM 3080 C C . CYS A 1 371 ? -21.903 2.601 10.107 1.00 88.44 371 CYS A C 1
ATOM 3082 O O . CYS A 1 371 ? -22.732 3.268 9.490 1.00 88.44 371 CYS A O 1
ATOM 3084 N N . THR A 1 372 ? -22.253 1.526 10.818 1.00 83.00 372 THR A N 1
ATOM 3085 C CA . THR A 1 372 ? -23.591 0.908 10.784 1.00 83.00 372 THR A CA 1
ATOM 3086 C C . THR A 1 372 ? -24.573 1.442 11.837 1.00 83.00 372 THR A C 1
ATOM 3088 O O . THR A 1 372 ? -25.782 1.338 11.625 1.00 83.00 372 THR A O 1
ATOM 3091 N N . LYS A 1 373 ? -24.115 2.088 12.921 1.00 71.81 373 LYS A N 1
ATOM 3092 C CA . LYS A 1 373 ? -24.994 2.683 13.956 1.00 71.81 373 LYS A CA 1
ATOM 3093 C C . LYS A 1 373 ? -25.919 3.796 13.408 1.00 71.81 373 LYS A C 1
ATOM 3095 O O . LYS A 1 373 ? -25.534 4.561 12.520 1.00 71.81 373 LYS A O 1
ATOM 3100 N N . SER A 1 374 ? -27.149 3.882 13.933 1.00 55.31 374 SER A N 1
ATOM 3101 C CA . SER A 1 374 ? -28.127 4.958 13.672 1.00 55.31 374 SER A CA 1
ATOM 3102 C C . SER A 1 374 ? -27.858 6.193 14.551 1.00 55.31 374 SER A C 1
ATOM 3104 O O . SER A 1 374 ? -27.240 6.080 15.609 1.00 55.31 374 SER A O 1
ATOM 3106 N N . LYS A 1 375 ? -28.321 7.382 14.125 1.00 44.91 375 LYS A N 1
ATOM 3107 C CA . LYS A 1 375 ? -28.100 8.664 14.832 1.00 44.91 375 LYS A CA 1
ATOM 3108 C C . LYS A 1 375 ? -28.591 8.663 16.290 1.00 44.91 375 LYS A C 1
ATOM 3110 O O . LYS A 1 375 ? -27.923 9.232 17.140 1.00 44.91 375 LYS A O 1
ATOM 3115 N N . GLU A 1 376 ? -29.694 7.979 16.591 1.00 40.12 376 GLU A N 1
ATOM 3116 C CA . GLU A 1 376 ? -30.267 7.911 17.949 1.00 40.12 376 GLU A CA 1
ATOM 3117 C C . GLU A 1 376 ? -29.378 7.136 18.934 1.00 40.12 376 GLU A C 1
ATOM 3119 O O . GLU A 1 376 ? -29.300 7.497 20.105 1.00 40.12 376 GLU A O 1
ATOM 3124 N N . ARG A 1 377 ? -28.631 6.126 18.457 1.00 43.12 377 ARG A N 1
ATOM 3125 C CA . ARG A 1 377 ? -27.621 5.429 19.271 1.00 43.12 377 ARG A CA 1
ATOM 3126 C C . ARG A 1 377 ? -26.309 6.203 19.389 1.00 43.12 377 ARG A C 1
ATOM 3128 O O . ARG A 1 377 ? -25.567 5.958 20.323 1.00 43.12 377 ARG A O 1
ATOM 3135 N N . GLN A 1 378 ? -26.013 7.140 18.483 1.00 39.97 378 GLN A N 1
ATOM 3136 C CA . GLN A 1 378 ? -24.798 7.965 18.562 1.00 39.97 378 GLN A CA 1
ATOM 3137 C C . GLN A 1 378 ? -24.880 9.027 19.668 1.00 39.97 378 GLN A C 1
ATOM 3139 O O . GLN A 1 378 ? -23.863 9.323 20.279 1.00 39.97 378 GLN A O 1
ATOM 3144 N N . GLU A 1 379 ? -26.064 9.570 19.972 1.00 36.25 379 GLU A N 1
ATOM 3145 C CA . GLU A 1 379 ? -26.243 10.533 21.075 1.00 36.25 379 GLU A CA 1
ATOM 3146 C C . GLU A 1 379 ? -26.400 9.854 22.444 1.00 36.25 379 GLU A C 1
ATOM 3148 O O . GLU A 1 379 ? -25.952 10.401 23.455 1.00 36.25 379 GLU A O 1
ATOM 3153 N N . SER A 1 380 ? -26.974 8.642 22.490 1.00 36.09 380 SER A N 1
ATOM 3154 C CA . SER A 1 380 ? -26.935 7.815 23.702 1.00 36.09 380 SER A CA 1
ATOM 3155 C C . SER A 1 380 ? -25.522 7.305 23.974 1.00 36.09 380 SER A C 1
ATOM 3157 O O . SER A 1 380 ? -25.091 7.318 25.123 1.00 36.09 380 SER A O 1
ATOM 3159 N N . ASP A 1 381 ? -24.787 6.924 22.921 1.00 36.16 381 ASP A N 1
ATOM 3160 C CA . ASP A 1 381 ? -23.419 6.438 23.044 1.00 36.16 381 ASP A CA 1
ATOM 3161 C C . ASP A 1 381 ? -22.418 7.571 23.259 1.00 36.16 381 ASP A C 1
ATOM 3163 O O . ASP A 1 381 ? -21.494 7.342 24.001 1.00 36.16 381 ASP A O 1
ATOM 3167 N N . ALA A 1 382 ? -22.601 8.810 22.793 1.00 33.56 382 ALA A N 1
ATOM 3168 C CA . ALA A 1 382 ? -21.706 9.919 23.173 1.00 33.56 382 ALA A CA 1
ATOM 3169 C C . ALA A 1 382 ? -21.745 10.229 24.688 1.00 33.56 382 ALA A C 1
ATOM 3171 O O . ALA A 1 382 ? -20.776 10.725 25.254 1.00 33.56 382 ALA A O 1
ATOM 3172 N N . LYS A 1 383 ? -22.851 9.888 25.371 1.00 34.34 383 LYS A N 1
ATOM 3173 C CA . LYS A 1 383 ? -22.967 9.926 26.844 1.00 34.34 383 LYS A CA 1
ATOM 3174 C C . LYS A 1 383 ? -22.461 8.649 27.534 1.00 34.34 383 LYS A C 1
ATOM 3176 O O . LYS A 1 383 ? -22.331 8.626 28.756 1.00 34.34 383 LYS A O 1
ATOM 3181 N N . VAL A 1 384 ? -22.196 7.589 26.769 1.00 36.44 384 VAL A N 1
ATOM 3182 C CA . VAL A 1 384 ? -21.695 6.283 27.233 1.00 36.44 384 VAL A CA 1
ATOM 3183 C C . VAL A 1 384 ? -20.249 6.022 26.760 1.00 36.44 384 VAL A C 1
ATOM 3185 O O . VAL A 1 384 ? -19.564 5.189 27.338 1.00 36.44 384 VAL A O 1
ATOM 3188 N N . GLU A 1 385 ? -19.726 6.767 25.788 1.00 31.53 385 GLU A N 1
ATOM 3189 C CA . GLU A 1 385 ? -18.367 6.706 25.231 1.00 31.53 385 GLU A CA 1
ATOM 3190 C C . GLU A 1 385 ? -17.356 7.260 26.240 1.00 31.53 385 GLU A C 1
ATOM 3192 O O . GLU A 1 385 ? -16.254 6.735 26.328 1.00 31.53 385 GLU A O 1
ATOM 3197 N N . ASP A 1 386 ? -17.791 8.151 27.138 1.00 32.22 386 ASP A N 1
ATOM 3198 C CA . ASP A 1 386 ? -17.057 8.508 28.363 1.00 32.22 386 ASP A CA 1
ATOM 3199 C C . ASP A 1 386 ? -17.036 7.368 29.413 1.00 32.22 386 ASP A C 1
ATOM 3201 O O . ASP A 1 386 ? -16.289 7.405 30.390 1.00 32.22 386 ASP A O 1
ATOM 3205 N N . LYS A 1 387 ? -17.852 6.316 29.232 1.00 32.38 387 LYS A N 1
ATOM 3206 C CA . LYS A 1 387 ? -17.975 5.162 30.146 1.00 32.38 387 LYS A CA 1
ATOM 3207 C C . LYS A 1 387 ? -17.463 3.828 29.581 1.00 32.38 387 LYS A C 1
ATOM 3209 O O . LYS A 1 387 ? -17.181 2.936 30.380 1.00 32.38 387 LYS A O 1
ATOM 3214 N N . ILE A 1 388 ? -17.291 3.668 28.263 1.00 31.52 388 ILE A N 1
ATOM 3215 C CA . ILE A 1 388 ? -16.867 2.399 27.619 1.00 31.52 388 ILE A CA 1
ATOM 3216 C C . ILE A 1 388 ? -15.529 2.557 26.861 1.00 31.52 388 ILE A C 1
ATOM 3218 O O . ILE A 1 388 ? -15.244 1.878 25.878 1.00 31.52 388 ILE A O 1
ATOM 3222 N N . GLU A 1 389 ? -14.628 3.400 27.363 1.00 31.92 389 GLU A N 1
ATOM 3223 C CA . GLU A 1 389 ? -13.187 3.195 27.187 1.00 31.92 389 GLU A CA 1
ATOM 3224 C C . GLU A 1 389 ? -12.631 2.472 28.416 1.00 31.92 389 GLU A C 1
ATOM 3226 O O . GLU A 1 389 ? -12.590 3.020 29.520 1.00 31.92 389 GLU A O 1
ATOM 3231 N N . ARG A 1 390 ? -12.277 1.201 28.198 1.00 33.22 390 ARG A N 1
ATOM 3232 C CA . ARG A 1 390 ? -11.420 0.274 28.967 1.00 33.22 390 ARG A CA 1
ATOM 3233 C C . ARG A 1 390 ? -12.032 -1.118 28.807 1.00 33.22 390 ARG A C 1
ATOM 3235 O O . ARG A 1 390 ? -12.995 -1.460 29.483 1.00 33.22 390 ARG A O 1
ATOM 3242 N N . LYS A 1 391 ? -11.466 -1.960 27.931 1.00 31.53 391 LYS A N 1
ATOM 3243 C CA . LYS A 1 391 ? -11.506 -3.398 28.232 1.00 31.53 391 LYS A CA 1
ATOM 3244 C C . LYS A 1 391 ? -10.735 -3.528 29.540 1.00 31.53 391 LYS A C 1
ATOM 3246 O O . LYS A 1 391 ? -9.563 -3.165 29.579 1.00 31.53 391 LYS A O 1
ATOM 3251 N N . GLU A 1 392 ? -11.438 -3.909 30.596 1.00 37.38 392 GLU A N 1
ATOM 3252 C CA . GLU A 1 392 ? -10.919 -3.998 31.954 1.00 37.38 392 GLU A CA 1
ATOM 3253 C C . GLU A 1 392 ? -9.731 -4.962 31.997 1.00 37.38 392 GLU A C 1
ATOM 3255 O O . GLU A 1 392 ? -9.896 -6.180 31.994 1.00 37.38 392 GLU A O 1
ATOM 3260 N N . ILE A 1 393 ? -8.520 -4.408 32.036 1.00 39.25 393 ILE A N 1
ATOM 3261 C CA . ILE A 1 393 ? -7.397 -5.097 32.660 1.00 39.25 393 ILE A CA 1
ATOM 3262 C C . ILE A 1 393 ? -7.589 -4.832 34.142 1.00 39.25 393 ILE A C 1
ATOM 3264 O O . ILE A 1 393 ? -7.323 -3.741 34.641 1.00 39.25 393 ILE A O 1
ATOM 3268 N N . VAL A 1 394 ? -8.187 -5.806 34.804 1.00 39.88 394 VAL A N 1
ATOM 3269 C CA . VAL A 1 394 ? -8.346 -5.791 36.247 1.00 39.88 394 VAL A CA 1
ATOM 3270 C C . VAL A 1 394 ? -7.006 -6.178 36.836 1.00 39.88 394 VAL A C 1
ATOM 3272 O O . VAL A 1 394 ? -6.516 -7.271 36.540 1.00 39.88 394 VAL A O 1
ATOM 3275 N N . PHE A 1 395 ? -6.450 -5.326 37.693 1.00 46.38 395 PHE A N 1
ATOM 3276 C CA . PHE A 1 395 ? -5.334 -5.737 38.526 1.00 46.38 395 PHE A CA 1
ATOM 3277 C C . PHE A 1 395 ? -5.878 -6.200 39.866 1.00 46.38 395 PHE A C 1
ATOM 3279 O O . PHE A 1 395 ? -6.570 -5.461 40.553 1.00 46.38 395 PHE A O 1
ATOM 3286 N N . SER A 1 396 ? -5.612 -7.448 40.229 1.00 50.00 396 SER A N 1
ATOM 3287 C CA . SER A 1 396 ? -5.888 -7.878 41.591 1.00 50.00 396 SER A CA 1
ATOM 3288 C C . SER A 1 396 ? -4.867 -7.200 42.512 1.00 50.00 396 SER A C 1
ATOM 3290 O O . SER A 1 396 ? -3.683 -7.125 42.182 1.00 50.00 396 SER A O 1
ATOM 3292 N N . VAL A 1 397 ? -5.323 -6.674 43.645 1.00 53.81 397 VAL A N 1
ATOM 3293 C CA . VAL A 1 397 ? -4.476 -6.009 44.647 1.00 53.81 397 VAL A CA 1
ATOM 3294 C C . VAL A 1 397 ? -4.246 -6.935 45.840 1.00 53.81 397 VAL A C 1
ATOM 3296 O O . VAL A 1 397 ? -5.116 -7.744 46.162 1.00 53.81 397 VAL A O 1
ATOM 3299 N N . ASN A 1 398 ? -3.080 -6.839 46.483 1.00 57.66 398 ASN A N 1
ATOM 3300 C CA . ASN A 1 398 ? -2.774 -7.612 47.693 1.00 57.66 398 ASN A CA 1
ATOM 3301 C C . ASN A 1 398 ? -3.485 -7.030 48.945 1.00 57.66 398 ASN A C 1
ATOM 3303 O O . ASN A 1 398 ? -4.021 -5.918 48.900 1.00 57.66 398 ASN A O 1
ATOM 3307 N N . GLU A 1 399 ? -3.463 -7.754 50.074 1.00 52.56 399 GLU A N 1
ATOM 3308 C CA . GLU A 1 399 ? -4.117 -7.395 51.352 1.00 52.56 399 GLU A CA 1
ATOM 3309 C C . GLU A 1 399 ? -3.760 -5.991 51.875 1.00 52.56 399 GLU A C 1
ATOM 3311 O O . GLU A 1 399 ? -4.599 -5.339 52.495 1.00 52.56 399 GLU A O 1
ATOM 3316 N N . THR A 1 400 ? -2.588 -5.450 51.523 1.00 52.56 400 THR A N 1
ATOM 3317 C CA . THR A 1 400 ? -2.172 -4.067 51.836 1.00 52.56 400 THR A CA 1
ATOM 3318 C C . THR A 1 400 ? -3.122 -2.988 51.302 1.00 52.56 400 THR A C 1
ATOM 3320 O O . THR A 1 400 ? -3.142 -1.872 51.814 1.00 52.56 400 THR A O 1
ATOM 3323 N N . CYS A 1 401 ? -3.922 -3.295 50.278 1.00 54.19 401 CYS A N 1
ATOM 3324 C CA . CYS A 1 401 ? -4.916 -2.383 49.711 1.00 54.19 401 CYS A CA 1
ATOM 3325 C C . CYS A 1 401 ? -6.316 -2.589 50.337 1.00 54.19 401 CYS A C 1
ATOM 3327 O O . CYS A 1 401 ? -7.137 -1.675 50.312 1.00 54.19 401 CYS A O 1
ATOM 3329 N N . LEU A 1 402 ? -6.595 -3.755 50.938 1.00 48.47 402 LEU A N 1
ATOM 3330 C CA . LEU A 1 402 ? -7.901 -4.076 51.534 1.00 48.47 402 LEU A CA 1
ATOM 3331 C C . LEU A 1 402 ? -8.127 -3.368 52.880 1.00 48.47 402 LEU A C 1
ATOM 3333 O O . LEU A 1 402 ? -9.261 -2.999 53.182 1.00 48.47 402 LEU A O 1
ATOM 3337 N N . GLU A 1 403 ? -7.069 -3.057 53.636 1.00 48.44 403 GLU A N 1
ATOM 3338 C CA . GLU A 1 403 ? -7.174 -2.226 54.849 1.00 48.44 403 GLU A CA 1
ATOM 3339 C C . GLU A 1 403 ? -7.628 -0.780 54.549 1.00 48.44 403 GLU A C 1
ATOM 3341 O O . GLU A 1 403 ? -8.265 -0.149 55.395 1.00 48.44 403 GLU A O 1
ATOM 3346 N N . LYS A 1 404 ? -7.414 -0.268 53.320 1.00 48.03 404 LYS A N 1
ATOM 3347 C CA . LYS A 1 404 ? -7.906 1.059 52.888 1.00 48.03 404 LYS A CA 1
ATOM 3348 C C . LYS A 1 404 ? -9.433 1.147 52.823 1.00 48.03 404 LYS A C 1
ATOM 3350 O O . LYS A 1 404 ? -9.992 2.231 52.992 1.00 48.03 404 LYS A O 1
ATOM 3355 N N . LEU A 1 405 ? -10.121 0.035 52.552 1.00 44.47 405 LEU A N 1
ATOM 3356 C CA . LEU A 1 405 ? -11.575 0.033 52.344 1.00 44.47 405 LEU A CA 1
ATOM 3357 C C . LEU A 1 405 ? -12.360 0.247 53.645 1.00 44.47 405 LEU A C 1
ATOM 3359 O O . LEU A 1 405 ? -13.481 0.744 53.588 1.00 44.47 405 LEU A O 1
ATOM 3363 N N . ASN A 1 406 ? -11.756 -0.017 54.809 1.00 38.34 406 ASN A N 1
ATOM 3364 C CA . ASN A 1 406 ? -12.392 0.216 56.110 1.00 38.34 406 ASN A CA 1
ATOM 3365 C C . ASN A 1 406 ? -12.340 1.682 56.585 1.00 38.34 406 ASN A C 1
ATOM 3367 O O . ASN A 1 406 ? -12.957 2.002 57.597 1.00 38.34 406 ASN A O 1
ATOM 3371 N N . VAL A 1 407 ? -11.656 2.582 55.863 1.00 43.09 407 VAL A N 1
ATOM 3372 C CA . VAL A 1 407 ? -11.552 4.021 56.205 1.00 43.09 407 VAL A CA 1
ATOM 3373 C C . VAL A 1 407 ? -12.361 4.911 55.235 1.00 43.09 407 VAL A C 1
ATOM 3375 O O . VAL A 1 407 ? -12.526 6.106 55.465 1.00 43.09 407 VAL A O 1
ATOM 3378 N N . LYS A 1 408 ? -12.940 4.347 54.160 1.00 36.84 408 LYS A N 1
ATOM 3379 C CA . LYS A 1 408 ? -13.654 5.087 53.091 1.00 36.84 408 LYS A CA 1
ATOM 3380 C C . LYS A 1 408 ? -15.052 5.632 53.477 1.00 36.84 408 LYS A C 1
ATOM 3382 O O . LYS A 1 408 ? -15.802 6.016 52.583 1.00 36.84 408 LYS A O 1
ATOM 3387 N N . SER A 1 409 ? -15.433 5.719 54.756 1.00 29.75 409 SER A N 1
ATOM 3388 C CA . SER A 1 409 ? -16.768 6.228 55.128 1.00 29.75 409 SER A CA 1
ATOM 3389 C C . SER A 1 409 ? -16.930 7.755 55.072 1.00 29.75 409 SER A C 1
ATOM 3391 O O . SER A 1 409 ? -18.060 8.212 55.209 1.00 29.75 409 SER A O 1
ATOM 3393 N N . GLU A 1 410 ? -15.877 8.558 54.847 1.00 32.03 410 GLU A N 1
ATOM 3394 C CA . GLU A 1 410 ? -15.998 10.033 54.952 1.00 32.03 410 GLU A CA 1
ATOM 3395 C C . GLU A 1 410 ? -15.276 10.899 53.893 1.00 32.03 410 GLU A C 1
ATOM 3397 O O . GLU A 1 410 ? -15.193 12.111 54.071 1.00 32.03 410 GLU A O 1
ATOM 3402 N N . MET A 1 411 ? -14.800 10.373 52.755 1.00 32.94 411 MET A N 1
ATOM 3403 C CA . MET A 1 411 ? -14.149 11.228 51.736 1.00 32.94 411 MET A CA 1
ATOM 3404 C C . MET A 1 411 ? -14.911 11.297 50.407 1.00 32.94 411 MET A C 1
ATOM 3406 O O . MET A 1 411 ? -14.936 10.355 49.620 1.00 32.94 411 MET A O 1
ATOM 3410 N N . THR A 1 412 ? -15.507 12.463 50.150 1.00 29.30 412 THR A N 1
ATOM 3411 C CA . THR A 1 412 ? -16.044 12.894 48.852 1.00 29.30 412 THR A CA 1
ATOM 3412 C C . THR A 1 412 ? -14.945 13.467 47.947 1.00 29.30 412 THR A C 1
ATOM 3414 O O . THR A 1 412 ? -14.138 14.273 48.404 1.00 29.30 412 THR A O 1
ATOM 3417 N N . ASN A 1 413 ? -15.042 13.138 46.652 1.00 31.58 413 ASN A N 1
ATOM 3418 C CA . ASN A 1 413 ? -14.238 13.553 45.487 1.00 31.58 413 ASN A CA 1
ATOM 3419 C C . ASN A 1 413 ? -12.899 12.824 45.271 1.00 31.58 413 ASN A C 1
ATOM 3421 O O . ASN A 1 413 ? -12.072 12.715 46.168 1.00 31.58 413 ASN A O 1
ATOM 3425 N N . HIS A 1 414 ? -12.727 12.338 44.031 1.00 35.62 414 HIS A N 1
ATOM 3426 C CA . HIS A 1 414 ? -11.552 11.644 43.497 1.00 35.62 414 HIS A CA 1
ATOM 3427 C C . HIS A 1 414 ? -10.237 12.275 43.980 1.00 35.62 414 HIS A C 1
ATOM 3429 O O . HIS A 1 414 ? -9.979 13.449 43.715 1.00 35.62 414 HIS A O 1
ATOM 3435 N N . SER A 1 415 ? -9.410 11.487 44.671 1.00 41.44 415 SER A N 1
ATOM 3436 C CA . SER A 1 415 ? -8.057 11.872 45.057 1.00 41.44 415 SER A CA 1
ATOM 3437 C C . SER A 1 415 ? -7.204 12.100 43.808 1.00 41.44 415 SER A C 1
ATOM 3439 O O . SER A 1 415 ? -7.144 11.274 42.896 1.00 41.44 415 SER A O 1
ATOM 3441 N N . ASP A 1 416 ? -6.566 13.265 43.753 1.00 51.66 416 ASP A N 1
ATOM 3442 C CA . ASP A 1 416 ? -5.653 13.626 42.676 1.00 51.66 416 ASP A CA 1
ATOM 3443 C C . ASP A 1 416 ? -4.412 12.715 42.740 1.00 51.66 416 ASP A C 1
ATOM 3445 O O . ASP A 1 416 ? -3.761 12.623 43.785 1.00 51.66 416 ASP A O 1
ATOM 3449 N N . PHE A 1 417 ? -4.091 12.027 41.638 1.00 54.72 417 PHE A N 1
ATOM 3450 C CA . PHE A 1 417 ? -2.997 11.041 41.510 1.00 54.72 417 PHE A CA 1
ATOM 3451 C C . PHE A 1 417 ? -1.660 11.562 42.069 1.00 54.72 417 PHE A C 1
ATOM 3453 O O . PHE A 1 417 ? -0.880 10.828 42.675 1.00 54.72 417 PHE A O 1
ATOM 3460 N N . THR A 1 418 ? -1.429 12.863 41.934 1.00 50.84 418 THR A N 1
ATOM 3461 C CA . THR A 1 418 ? -0.246 13.583 42.408 1.00 50.84 418 THR A CA 1
ATOM 3462 C C . THR A 1 418 ? -0.028 13.479 43.926 1.00 50.84 418 THR A C 1
ATOM 3464 O O . THR A 1 418 ? 1.115 13.423 44.378 1.00 50.84 418 THR A O 1
ATOM 3467 N N . ASN A 1 419 ? -1.105 13.383 44.713 1.00 48.81 419 ASN A N 1
ATOM 3468 C CA . ASN A 1 419 ? -1.057 13.310 46.179 1.00 48.81 419 ASN A CA 1
ATOM 3469 C C . ASN A 1 419 ? -0.712 11.901 46.702 1.00 48.81 419 ASN A C 1
ATOM 3471 O O . ASN A 1 419 ? -0.200 11.742 47.812 1.00 48.81 419 ASN A O 1
ATOM 3475 N N . GLU A 1 420 ? -0.973 10.858 45.912 1.00 49.28 420 GLU A N 1
ATOM 3476 C CA . GLU A 1 420 ? -0.881 9.470 46.380 1.00 49.28 420 GLU A CA 1
ATOM 3477 C C . GLU A 1 420 ? 0.488 8.819 46.149 1.00 49.28 420 GLU A C 1
ATOM 3479 O O . GLU A 1 420 ? 0.795 7.824 46.802 1.00 49.28 420 GLU A O 1
ATOM 3484 N N . VAL A 1 421 ? 1.317 9.328 45.229 1.00 53.03 421 VAL A N 1
ATOM 3485 C CA . VAL A 1 421 ? 2.352 8.461 44.627 1.00 53.03 421 VAL A CA 1
ATOM 3486 C C . VAL A 1 421 ? 3.771 9.034 44.656 1.00 53.03 421 VAL A C 1
ATOM 3488 O O . VAL A 1 421 ? 4.733 8.284 44.525 1.00 53.03 421 VAL A O 1
ATOM 3491 N N . ILE A 1 422 ? 3.955 10.332 44.899 1.00 53.03 422 ILE A N 1
ATOM 3492 C CA . ILE A 1 422 ? 5.236 10.972 44.580 1.00 53.03 422 ILE A CA 1
ATOM 3493 C C . ILE A 1 422 ? 5.977 11.388 45.848 1.00 53.03 422 ILE A C 1
ATOM 3495 O O . ILE A 1 422 ? 5.479 12.166 46.667 1.00 53.03 422 ILE A O 1
ATOM 3499 N N . LYS A 1 423 ? 7.181 10.833 46.017 1.00 57.62 423 LYS A N 1
ATOM 3500 C CA . LYS A 1 423 ? 8.139 11.186 47.068 1.00 57.62 423 LYS A CA 1
ATOM 3501 C C . LYS A 1 423 ? 9.480 11.510 46.431 1.00 57.62 423 LYS A C 1
ATOM 3503 O O . LYS A 1 423 ? 9.882 10.871 45.461 1.00 57.62 423 LYS A O 1
ATOM 3508 N N . ARG A 1 424 ? 10.176 12.491 46.990 1.00 62.09 424 ARG A N 1
ATOM 3509 C CA . ARG A 1 424 ? 11.504 12.904 46.541 1.00 62.09 424 ARG A CA 1
ATOM 3510 C C . ARG A 1 424 ? 12.563 12.347 47.484 1.00 62.09 424 ARG A C 1
ATOM 3512 O O . ARG A 1 424 ? 12.414 12.401 48.702 1.00 62.09 424 ARG A O 1
ATOM 3519 N N . CYS A 1 425 ? 13.649 11.835 46.922 1.00 53.62 425 CYS A N 1
ATOM 3520 C CA . CYS A 1 425 ? 14.860 11.472 47.645 1.00 53.62 425 CYS A CA 1
ATOM 3521 C C . CYS A 1 425 ? 15.982 12.430 47.228 1.00 53.62 425 CYS A C 1
ATOM 3523 O O . CYS A 1 425 ? 16.368 12.491 46.057 1.00 53.62 425 CYS A O 1
ATOM 3525 N N . GLY A 1 426 ? 16.474 13.213 48.188 1.00 53.16 426 GLY A N 1
ATOM 3526 C CA . GLY A 1 426 ? 17.501 14.234 47.973 1.00 53.16 426 GLY A CA 1
ATOM 3527 C C . GLY A 1 426 ? 18.782 13.950 48.754 1.00 53.16 426 GLY A C 1
ATOM 3528 O O . GLY A 1 426 ? 18.739 13.353 49.833 1.00 53.16 426 GLY A O 1
ATOM 3529 N N . TYR A 1 427 ? 19.914 14.398 48.207 1.00 40.38 427 TYR A N 1
ATOM 3530 C CA . TYR A 1 427 ? 21.218 14.375 48.880 1.00 40.38 427 TYR A CA 1
ATOM 3531 C C . TYR A 1 427 ? 21.331 15.537 49.887 1.00 40.38 427 TYR A C 1
ATOM 3533 O O . TYR A 1 427 ? 20.603 16.523 49.780 1.00 40.38 427 TYR A O 1
ATOM 3541 N N . TYR A 1 428 ? 22.274 15.462 50.832 1.00 39.53 428 TYR A N 1
ATOM 3542 C CA . TYR A 1 428 ? 22.488 16.410 51.948 1.00 39.53 428 TYR A CA 1
ATOM 3543 C C . TYR A 1 428 ? 22.580 17.915 51.565 1.00 39.53 428 TYR A C 1
ATOM 3545 O O . TYR A 1 428 ? 22.430 18.767 52.433 1.00 39.53 428 TYR A O 1
ATOM 3553 N N . ASN A 1 429 ? 22.758 18.254 50.279 1.00 47.69 429 ASN A N 1
ATOM 3554 C CA . ASN A 1 429 ? 22.767 19.628 49.743 1.00 47.69 429 ASN A CA 1
ATOM 3555 C C . ASN A 1 429 ? 21.432 20.068 49.093 1.00 47.69 429 ASN A C 1
ATOM 3557 O O . ASN A 1 429 ? 21.419 20.986 48.278 1.00 47.69 429 ASN A O 1
ATOM 3561 N N . SER A 1 430 ? 20.313 19.408 49.408 1.00 53.06 430 SER A N 1
ATOM 3562 C CA . SER A 1 430 ? 18.957 19.762 48.940 1.00 53.06 430 SER A CA 1
ATOM 3563 C C . SER A 1 430 ? 18.706 19.631 47.430 1.00 53.06 430 SER A C 1
ATOM 3565 O O . SER A 1 430 ? 17.658 20.054 46.951 1.00 53.06 430 SER A O 1
ATOM 3567 N N . TYR A 1 431 ? 19.597 18.998 46.663 1.00 60.00 431 TYR A N 1
ATOM 3568 C CA . TYR A 1 431 ? 19.366 18.733 45.238 1.00 60.00 431 TYR A CA 1
ATOM 3569 C C . TYR A 1 431 ? 18.478 17.490 45.049 1.00 60.00 431 TYR A C 1
ATOM 3571 O O . TYR A 1 431 ? 18.668 16.475 45.730 1.00 60.00 431 TYR A O 1
ATOM 3579 N N . HIS A 1 432 ? 17.482 17.570 44.159 1.00 63.16 432 HIS A N 1
ATOM 3580 C CA . HIS A 1 432 ? 16.636 16.426 43.791 1.00 63.16 432 HIS A CA 1
ATOM 3581 C C . HIS A 1 432 ? 17.473 15.381 43.054 1.00 63.16 432 HIS A C 1
ATOM 3583 O O . HIS A 1 432 ? 18.078 15.690 42.032 1.00 63.16 432 HIS A O 1
ATOM 3589 N N . SER A 1 433 ? 17.528 14.156 43.583 1.00 69.00 433 SER A N 1
ATOM 3590 C CA . SER A 1 433 ? 18.344 13.090 42.993 1.00 69.00 433 SER A CA 1
ATOM 3591 C C . SER A 1 433 ? 17.497 11.977 42.385 1.00 69.00 433 SER A C 1
ATOM 3593 O O . SER A 1 433 ? 17.844 11.499 41.310 1.00 69.00 433 SER A O 1
ATOM 3595 N N . CYS A 1 434 ? 16.419 11.557 43.052 1.00 81.00 434 CYS A N 1
ATOM 3596 C CA . CYS A 1 434 ? 15.517 10.508 42.572 1.00 81.00 434 CYS A CA 1
ATOM 3597 C C . CYS A 1 434 ? 14.093 10.687 43.115 1.00 81.00 434 CYS A C 1
ATOM 3599 O O . CYS A 1 434 ? 13.881 11.286 44.171 1.00 81.00 434 CYS A O 1
ATOM 3601 N N . GLY A 1 435 ? 13.117 10.121 42.411 1.00 85.62 435 GLY A N 1
ATOM 3602 C CA . GLY A 1 435 ? 11.770 9.867 42.907 1.00 85.62 435 GLY A CA 1
ATOM 3603 C C . GLY A 1 435 ? 11.668 8.572 43.725 1.00 85.62 435 GLY A C 1
ATOM 3604 O O . GLY A 1 435 ? 12.621 7.799 43.850 1.00 85.62 435 GLY A O 1
ATOM 3605 N N . GLY A 1 436 ? 10.484 8.324 44.277 1.00 87.56 436 GLY A N 1
ATOM 3606 C CA . GLY A 1 436 ? 10.146 7.110 45.012 1.00 87.56 436 GLY A CA 1
ATOM 3607 C C . GLY A 1 436 ? 8.654 7.032 45.320 1.00 87.56 436 GLY A C 1
ATOM 3608 O O . GLY A 1 436 ? 7.944 8.037 45.269 1.00 87.56 436 GLY A O 1
ATOM 3609 N N . SER A 1 437 ? 8.189 5.830 45.652 1.00 90.06 437 SER A N 1
ATOM 3610 C CA . SER A 1 437 ? 6.786 5.532 45.965 1.00 90.06 437 SER A CA 1
ATOM 3611 C C . SER A 1 437 ? 6.649 5.068 47.411 1.00 90.06 437 SER A C 1
ATOM 3613 O O . SER A 1 437 ? 7.334 4.132 47.819 1.00 90.06 437 SER A O 1
ATOM 3615 N N . LEU A 1 438 ? 5.766 5.686 48.196 1.00 87.44 438 LEU A N 1
ATOM 3616 C CA . LEU A 1 438 ? 5.469 5.227 49.556 1.00 87.44 438 LEU A CA 1
ATOM 3617 C C . LEU A 1 438 ? 4.587 3.972 49.470 1.00 87.44 438 LEU A C 1
ATOM 3619 O O . LEU A 1 438 ? 3.480 4.061 48.956 1.00 87.44 438 LEU A O 1
ATOM 3623 N N . ILE A 1 439 ? 5.062 2.817 49.938 1.00 88.81 439 ILE A N 1
ATOM 3624 C CA . ILE A 1 439 ? 4.335 1.531 49.847 1.00 88.81 439 ILE A CA 1
ATOM 3625 C C . ILE A 1 439 ? 3.751 1.073 51.195 1.00 88.81 439 ILE A C 1
ATOM 3627 O O . ILE A 1 439 ? 2.967 0.133 51.242 1.00 88.81 439 ILE A O 1
ATOM 3631 N N . SER A 1 440 ? 4.137 1.729 52.293 1.00 86.31 440 SER A N 1
ATOM 3632 C CA . SER A 1 440 ? 3.544 1.604 53.636 1.00 86.31 440 SER A CA 1
ATOM 3633 C C . SER A 1 440 ? 3.908 2.835 54.478 1.00 86.31 440 SER A C 1
ATOM 3635 O O . SER A 1 440 ? 4.618 3.718 54.000 1.00 86.31 440 SER A O 1
ATOM 3637 N N . ASP A 1 441 ? 3.484 2.897 55.741 1.00 85.81 441 ASP A N 1
ATOM 3638 C CA . ASP A 1 441 ? 3.779 4.008 56.659 1.00 85.81 441 ASP A CA 1
ATOM 3639 C C . ASP A 1 441 ? 5.285 4.240 56.918 1.00 85.81 441 ASP A C 1
ATOM 3641 O O . ASP A 1 441 ? 5.676 5.336 57.319 1.00 85.81 441 ASP A O 1
ATOM 3645 N N . ARG A 1 442 ? 6.142 3.235 56.686 1.00 90.19 442 ARG A N 1
ATOM 3646 C CA . ARG A 1 442 ? 7.596 3.305 56.934 1.00 90.19 442 ARG A CA 1
ATOM 3647 C C . ARG A 1 442 ? 8.480 2.882 55.770 1.00 90.19 442 ARG A C 1
ATOM 3649 O O . ARG A 1 442 ? 9.701 2.903 55.929 1.00 90.19 442 ARG A O 1
ATOM 3656 N N . TRP A 1 443 ? 7.912 2.510 54.625 1.00 91.38 443 TRP A N 1
ATOM 3657 C CA . TRP A 1 443 ? 8.692 1.976 53.507 1.00 91.38 443 TRP A CA 1
ATOM 3658 C C . TRP A 1 443 ? 8.451 2.719 52.198 1.00 91.38 443 TRP A C 1
ATOM 3660 O O . TRP A 1 443 ? 7.311 2.916 51.777 1.00 91.38 443 TRP A O 1
ATOM 3670 N N . VAL A 1 444 ? 9.550 3.072 51.529 1.00 91.81 444 VAL A N 1
ATOM 3671 C CA . VAL A 1 444 ? 9.564 3.690 50.196 1.00 91.81 444 VAL A CA 1
ATOM 3672 C C . VAL A 1 444 ? 10.261 2.759 49.207 1.00 91.81 444 VAL A C 1
ATOM 3674 O O . VAL A 1 444 ? 11.345 2.257 49.499 1.00 91.81 444 VAL A O 1
ATOM 3677 N N . LEU A 1 445 ? 9.655 2.553 48.038 1.00 93.19 445 LEU A N 1
ATOM 3678 C CA . LEU A 1 445 ? 10.223 1.817 46.908 1.00 93.19 445 LEU A CA 1
ATOM 3679 C C . LEU A 1 445 ? 10.804 2.795 45.877 1.00 93.19 445 LEU A C 1
ATOM 3681 O O . LEU A 1 445 ? 10.161 3.786 45.533 1.00 93.19 445 LEU A O 1
ATOM 3685 N N . THR A 1 446 ? 12.014 2.530 45.389 1.00 92.00 446 THR A N 1
ATOM 3686 C CA . THR A 1 446 ? 12.722 3.371 44.405 1.00 92.00 446 THR A CA 1
ATOM 3687 C C . THR A 1 446 ? 13.745 2.536 43.611 1.00 92.00 446 THR A C 1
ATOM 3689 O O . THR A 1 446 ? 13.773 1.309 43.732 1.00 92.00 446 THR A O 1
ATOM 3692 N N . ALA A 1 447 ? 14.575 3.162 42.774 1.00 89.88 447 ALA A N 1
ATOM 3693 C CA . ALA A 1 447 ? 15.615 2.499 41.987 1.00 89.88 447 ALA A CA 1
ATOM 3694 C C . ALA A 1 447 ? 16.928 2.344 42.780 1.00 89.88 447 ALA A C 1
ATOM 3696 O O . ALA A 1 447 ? 17.306 3.206 43.573 1.00 89.88 447 ALA A O 1
ATOM 3697 N N . ALA A 1 448 ? 17.664 1.252 42.551 1.00 89.25 448 ALA A N 1
ATOM 3698 C CA . ALA A 1 448 ? 18.935 1.001 43.238 1.00 89.25 448 ALA A CA 1
ATOM 3699 C C . ALA A 1 448 ? 20.058 1.921 42.739 1.00 89.25 448 ALA A C 1
ATOM 3701 O O . ALA A 1 448 ? 20.935 2.308 43.512 1.00 89.25 448 ALA A O 1
ATOM 3702 N N . HIS A 1 449 ? 20.033 2.308 41.459 1.00 85.31 449 HIS A N 1
ATOM 3703 C CA . HIS A 1 449 ? 21.052 3.174 40.873 1.00 85.31 449 HIS A CA 1
ATOM 3704 C C . HIS A 1 449 ? 21.136 4.551 41.538 1.00 85.31 449 HIS A C 1
ATOM 3706 O O . HIS A 1 449 ? 22.200 5.166 41.483 1.00 85.31 449 HIS A O 1
ATOM 3712 N N . CYS A 1 450 ? 20.071 4.990 42.216 1.00 84.12 450 CYS A N 1
ATOM 3713 C CA . CYS A 1 450 ? 20.054 6.214 43.012 1.00 84.12 450 CYS A CA 1
ATOM 3714 C C . CYS A 1 450 ? 21.139 6.217 44.101 1.00 84.12 450 CYS A C 1
ATOM 3716 O O . CYS A 1 450 ? 21.707 7.261 44.394 1.00 84.12 450 CYS A O 1
ATOM 3718 N N . PHE A 1 451 ? 21.488 5.053 44.661 1.00 85.12 451 PHE A N 1
ATOM 3719 C CA . PHE A 1 451 ? 22.370 4.949 45.831 1.00 85.12 451 PHE A CA 1
ATOM 3720 C C . PHE A 1 451 ? 23.803 4.515 45.513 1.00 85.12 451 PHE A C 1
ATOM 3722 O O . PHE A 1 451 ? 24.647 4.543 46.405 1.00 85.12 451 PHE A O 1
ATOM 3729 N N . LYS A 1 452 ? 24.115 4.163 44.257 1.00 78.31 452 LYS A N 1
ATOM 3730 C CA . LYS A 1 452 ? 25.420 3.586 43.858 1.00 78.31 452 LYS A CA 1
ATOM 3731 C C . LYS A 1 452 ? 26.636 4.437 44.240 1.00 78.31 452 LYS A C 1
ATOM 3733 O O . LYS A 1 452 ? 27.711 3.892 44.455 1.00 78.31 452 LYS A O 1
ATOM 3738 N N . ASN A 1 453 ? 26.474 5.757 44.318 1.00 73.88 453 ASN A N 1
ATOM 3739 C CA . ASN A 1 453 ? 27.559 6.686 44.651 1.00 73.88 453 ASN A CA 1
ATOM 3740 C C . ASN A 1 453 ? 27.558 7.121 46.130 1.00 73.88 453 ASN A C 1
ATOM 3742 O O . ASN A 1 453 ? 28.492 7.790 46.566 1.00 73.88 453 ASN A O 1
ATOM 3746 N N . ALA A 1 454 ? 26.518 6.779 46.900 1.00 77.19 454 ALA A N 1
ATOM 3747 C CA . ALA A 1 454 ? 26.362 7.170 48.299 1.00 77.19 454 ALA A CA 1
ATOM 3748 C C . ALA A 1 454 ? 25.390 6.219 49.018 1.00 77.19 454 ALA A C 1
ATOM 3750 O O . ALA A 1 454 ? 24.207 6.508 49.150 1.00 77.19 454 ALA A O 1
ATOM 3751 N N . GLU A 1 455 ? 25.875 5.082 49.507 1.00 77.31 455 GLU A N 1
ATOM 3752 C CA . GLU A 1 455 ? 24.995 4.036 50.057 1.00 77.31 455 GLU A CA 1
ATOM 3753 C C . GLU A 1 455 ? 24.518 4.308 51.496 1.00 77.31 455 GLU A C 1
ATOM 3755 O O . GLU A 1 455 ? 23.539 3.719 51.956 1.00 77.31 455 GLU A O 1
ATOM 3760 N N . LEU A 1 456 ? 25.203 5.187 52.239 1.00 81.94 456 LEU A N 1
ATOM 3761 C CA . LEU A 1 456 ? 24.910 5.395 53.658 1.00 81.94 456 LEU A CA 1
ATOM 3762 C C . LEU A 1 456 ? 23.626 6.229 53.862 1.00 81.94 456 LEU A C 1
ATOM 3764 O O . LEU A 1 456 ? 23.560 7.353 53.358 1.00 81.94 456 LEU A O 1
ATOM 3768 N N . PRO A 1 457 ? 22.667 5.766 54.697 1.00 85.81 457 PRO A N 1
ATOM 3769 C CA . PRO A 1 457 ? 21.398 6.456 54.968 1.00 85.81 457 PRO A CA 1
ATOM 3770 C C . PRO A 1 457 ? 21.529 7.936 55.356 1.00 85.81 457 PRO A C 1
ATOM 3772 O O . PRO A 1 457 ? 20.729 8.762 54.931 1.00 85.81 457 PRO A O 1
ATOM 3775 N N . LYS A 1 458 ? 22.589 8.292 56.097 1.00 83.69 458 LYS A N 1
ATOM 3776 C CA . LYS A 1 458 ? 22.866 9.661 56.574 1.00 83.69 458 LYS A CA 1
ATOM 3777 C C . LYS A 1 458 ? 23.014 10.714 55.467 1.00 83.69 458 LYS A C 1
ATOM 3779 O O . LYS A 1 458 ? 22.909 11.903 55.752 1.00 83.69 458 LYS A O 1
ATOM 3784 N N . TYR A 1 459 ? 23.305 10.299 54.234 1.00 83.00 459 TYR A N 1
ATOM 3785 C CA . TYR A 1 459 ? 23.466 11.211 53.098 1.00 83.00 459 TYR A CA 1
ATOM 3786 C C . TYR A 1 459 ? 22.149 11.570 52.413 1.00 83.00 459 TYR A C 1
ATOM 3788 O O . TYR A 1 459 ? 22.134 12.448 51.552 1.00 83.00 459 TYR A O 1
ATOM 3796 N N . TRP A 1 460 ? 21.058 10.915 52.806 1.00 83.31 460 TRP A N 1
ATOM 3797 C CA . TRP A 1 460 ? 19.778 10.983 52.125 1.00 83.31 460 TRP A CA 1
ATOM 3798 C C . TRP A 1 460 ? 18.695 11.570 53.018 1.00 83.31 460 TRP A C 1
ATOM 3800 O O . TRP A 1 460 ? 18.659 11.363 54.230 1.00 83.31 460 TRP A O 1
ATOM 3810 N N . LYS A 1 461 ? 17.767 12.279 52.385 1.00 83.94 461 LYS A N 1
ATOM 3811 C CA . LYS A 1 461 ? 16.508 12.724 52.978 1.00 83.94 461 LYS A CA 1
ATOM 3812 C C . LYS A 1 461 ? 15.365 12.275 52.082 1.00 83.94 461 LYS A C 1
ATOM 3814 O O . LYS A 1 461 ? 15.460 12.385 50.860 1.00 83.94 461 LYS A O 1
ATOM 3819 N N . VAL A 1 462 ? 14.287 11.789 52.689 1.00 85.19 462 VAL A N 1
ATOM 3820 C CA . VAL A 1 462 ? 13.024 11.507 52.001 1.00 85.19 462 VAL A CA 1
ATOM 3821 C C . VAL A 1 462 ? 12.076 12.667 52.268 1.00 85.19 462 VAL A C 1
ATOM 3823 O O . VAL A 1 462 ? 11.817 13.004 53.421 1.00 85.19 462 VAL A O 1
ATOM 3826 N N . ILE A 1 463 ? 11.576 13.275 51.201 1.00 84.69 463 ILE A N 1
ATOM 3827 C CA . ILE A 1 463 ? 10.653 14.404 51.217 1.00 84.69 463 ILE A CA 1
ATOM 3828 C C . ILE A 1 463 ? 9.291 13.897 50.740 1.00 84.69 463 ILE A C 1
ATOM 3830 O O . ILE A 1 463 ? 9.171 13.269 49.683 1.00 84.69 463 ILE A O 1
ATOM 3834 N N . ILE A 1 464 ? 8.264 14.120 51.557 1.00 81.38 464 ILE A N 1
ATOM 3835 C CA . ILE A 1 464 ? 6.931 13.533 51.408 1.00 81.38 464 ILE A CA 1
ATOM 3836 C C . ILE A 1 464 ? 5.891 14.655 51.352 1.00 81.38 464 ILE A C 1
ATOM 3838 O O . ILE A 1 464 ? 5.828 15.463 52.273 1.00 81.38 464 ILE A O 1
ATOM 3842 N N . GLY A 1 465 ? 5.039 14.655 50.319 1.00 73.06 465 GLY A N 1
ATOM 3843 C CA . GLY A 1 465 ? 3.913 15.601 50.203 1.00 73.06 465 GLY A CA 1
ATOM 3844 C C . GLY A 1 465 ? 4.259 16.943 49.545 1.00 73.06 465 GLY A C 1
ATOM 3845 O O . GLY A 1 465 ? 3.485 17.885 49.663 1.00 73.06 465 GLY A O 1
ATOM 3846 N N . GLU A 1 466 ? 5.413 17.027 48.882 1.00 74.31 466 GLU A N 1
ATOM 3847 C CA . GLU A 1 466 ? 5.842 18.179 48.079 1.00 74.31 466 GLU A CA 1
ATOM 3848 C C . GLU A 1 466 ? 5.209 18.099 46.678 1.00 74.31 466 GLU A C 1
ATOM 3850 O O . GLU A 1 466 ? 5.196 17.025 46.074 1.00 74.31 466 GLU A O 1
ATOM 3855 N N . HIS A 1 467 ? 4.679 19.212 46.172 1.00 72.62 467 HIS A N 1
ATOM 3856 C CA . HIS A 1 467 ? 4.135 19.371 44.820 1.00 72.62 467 HIS A CA 1
ATOM 3857 C C . HIS A 1 467 ? 4.873 20.469 44.037 1.00 72.62 467 HIS A C 1
ATOM 3859 O O . HIS A 1 467 ? 5.111 20.284 42.841 1.00 72.62 467 HIS A O 1
ATOM 3865 N N . SER A 1 468 ? 5.287 21.558 44.698 1.00 70.19 468 SER A N 1
ATOM 3866 C CA . SER A 1 468 ? 6.044 22.674 44.110 1.00 70.19 468 SER A CA 1
ATOM 3867 C C . SER A 1 468 ? 7.242 23.070 44.981 1.00 70.19 468 SER A C 1
ATOM 3869 O O . SER A 1 468 ? 7.066 23.316 46.173 1.00 70.19 468 SER A O 1
ATOM 3871 N N . PHE A 1 469 ? 8.448 23.206 44.407 1.00 66.12 469 PHE A N 1
ATOM 3872 C CA . PHE A 1 469 ? 9.633 23.604 45.192 1.00 66.12 469 PHE A CA 1
ATOM 3873 C C . PHE A 1 469 ? 9.576 25.060 45.673 1.00 66.12 469 PHE A C 1
ATOM 3875 O O . PHE A 1 469 ? 10.220 25.418 46.661 1.00 66.12 469 PHE A O 1
ATOM 3882 N N . SER A 1 470 ? 8.805 25.906 44.989 1.00 66.00 470 SER A N 1
ATOM 3883 C CA . SER A 1 470 ? 8.649 27.327 45.305 1.00 66.00 470 SER A CA 1
ATOM 3884 C C . SER A 1 470 ? 7.515 27.633 46.300 1.00 66.00 470 SER A C 1
ATOM 3886 O O . SER A 1 470 ? 7.388 28.770 46.769 1.00 66.00 470 SER A O 1
ATOM 3888 N N . SER A 1 471 ? 6.701 26.638 46.668 1.00 66.00 471 SER A N 1
ATOM 3889 C CA . SER A 1 471 ? 5.521 26.822 47.517 1.00 66.00 471 SER A CA 1
ATOM 3890 C C . SER A 1 471 ? 5.818 26.613 49.006 1.00 66.00 471 SER A C 1
ATOM 3892 O O . SER A 1 471 ? 6.162 25.526 49.455 1.00 66.00 471 SER A O 1
ATOM 3894 N N . SER A 1 472 ? 5.587 27.643 49.825 1.00 58.56 472 SER A N 1
ATOM 3895 C CA . SER A 1 472 ? 5.669 27.556 51.295 1.00 58.56 472 SER A CA 1
ATOM 3896 C C . SER A 1 472 ? 4.364 27.114 51.972 1.00 58.56 472 SER A C 1
ATOM 3898 O O . SER A 1 472 ? 4.288 27.062 53.199 1.00 58.56 472 SER A O 1
ATOM 3900 N N . LYS A 1 473 ? 3.313 26.833 51.189 1.00 61.03 473 LYS A N 1
ATOM 3901 C CA . LYS A 1 473 ? 1.960 26.523 51.689 1.00 61.03 473 LYS A CA 1
ATOM 3902 C C . LYS A 1 473 ? 1.682 25.023 51.818 1.00 61.03 473 LYS A C 1
ATOM 3904 O O . LYS A 1 473 ? 0.618 24.645 52.305 1.00 61.03 473 LYS A O 1
ATOM 3909 N N . GLU A 1 474 ? 2.602 24.176 51.372 1.00 66.25 474 GLU A N 1
ATOM 3910 C CA . GLU A 1 474 ? 2.426 22.725 51.321 1.00 66.25 474 GLU A CA 1
ATOM 3911 C C . GLU A 1 474 ? 2.865 22.055 52.629 1.00 66.25 474 GLU A C 1
ATOM 3913 O O . GLU A 1 474 ? 3.874 22.422 53.236 1.00 66.25 474 GLU A O 1
ATOM 3918 N N . LYS A 1 475 ? 2.114 21.039 53.077 1.00 69.19 475 LYS A N 1
ATOM 3919 C CA . LYS A 1 475 ? 2.494 20.216 54.235 1.00 69.19 475 LYS A CA 1
ATOM 3920 C C . LYS A 1 475 ? 3.562 19.205 53.803 1.00 69.19 475 LYS A C 1
ATOM 3922 O O . LYS A 1 475 ? 3.254 18.045 53.544 1.00 69.19 475 LYS A O 1
ATOM 3927 N N . VAL A 1 476 ? 4.810 19.661 53.735 1.00 74.31 476 VAL A N 1
ATOM 3928 C CA . VAL A 1 476 ? 5.972 18.841 53.365 1.00 74.31 476 VAL A CA 1
ATOM 3929 C C . VAL A 1 476 ? 6.598 18.203 54.608 1.00 74.31 476 VAL A C 1
ATOM 3931 O O . VAL A 1 476 ? 6.882 18.883 55.594 1.00 74.31 476 VAL A O 1
ATOM 3934 N N . ILE A 1 477 ? 6.836 16.889 54.568 1.00 79.12 477 ILE A N 1
ATOM 3935 C CA . ILE A 1 477 ? 7.479 16.136 55.654 1.00 79.12 477 ILE A CA 1
ATOM 3936 C C . ILE A 1 477 ? 8.881 15.706 55.221 1.00 79.12 477 ILE A C 1
ATOM 3938 O O . ILE A 1 477 ? 9.049 15.063 54.185 1.00 79.12 477 ILE A O 1
ATOM 3942 N N . TYR A 1 478 ? 9.876 16.012 56.054 1.00 83.25 478 TYR A N 1
ATOM 3943 C CA . TYR A 1 478 ? 11.265 15.593 55.876 1.00 83.25 478 TYR A CA 1
ATOM 3944 C C . TYR A 1 478 ? 11.577 14.411 56.794 1.00 83.25 478 TYR A C 1
ATOM 3946 O O . TYR A 1 478 ? 11.481 14.524 58.015 1.00 83.25 478 TYR A O 1
ATOM 3954 N N . MET A 1 479 ? 11.991 13.291 56.209 1.00 83.88 479 MET A N 1
ATOM 3955 C CA . MET A 1 479 ? 12.250 12.038 56.915 1.00 83.88 479 MET A CA 1
ATOM 3956 C C . MET A 1 479 ? 13.676 11.552 56.669 1.00 83.88 479 MET A C 1
ATOM 3958 O O . MET A 1 479 ? 14.187 11.596 55.548 1.00 83.88 479 MET A O 1
ATOM 3962 N N . ASN A 1 480 ? 14.312 11.052 57.725 1.00 87.00 480 ASN A N 1
ATOM 3963 C CA . ASN A 1 480 ? 15.590 10.361 57.619 1.00 87.00 480 ASN A CA 1
ATOM 3964 C C . ASN A 1 480 ? 15.368 8.886 57.258 1.00 87.00 480 ASN A C 1
ATOM 3966 O O . ASN A 1 480 ? 14.539 8.215 57.888 1.00 87.00 480 ASN A O 1
ATOM 3970 N N . PRO A 1 481 ? 16.137 8.353 56.300 1.00 89.62 481 PRO A N 1
ATOM 3971 C CA . PRO A 1 481 ? 16.295 6.919 56.125 1.00 89.62 481 PRO A CA 1
ATOM 3972 C C . PRO A 1 481 ? 16.977 6.285 57.342 1.00 89.62 481 PRO A C 1
ATOM 3974 O O . PRO A 1 481 ? 18.082 6.671 57.712 1.00 89.62 481 PRO A O 1
ATOM 3977 N N . LEU A 1 482 ? 16.351 5.261 57.917 1.00 90.75 482 LEU A N 1
ATOM 3978 C CA . LEU A 1 482 ? 16.974 4.362 58.888 1.00 90.75 482 LEU A CA 1
ATOM 3979 C C . LEU A 1 482 ? 17.872 3.338 58.180 1.00 90.75 482 LEU A C 1
ATOM 3981 O O . LEU A 1 482 ? 18.959 3.012 58.652 1.00 90.75 482 LEU A O 1
ATOM 3985 N N . LYS A 1 483 ? 17.406 2.807 57.043 1.00 91.69 483 LYS A N 1
ATOM 3986 C CA . LYS A 1 483 ? 18.100 1.761 56.280 1.00 91.69 483 LYS A CA 1
ATOM 3987 C C . LYS A 1 483 ? 17.753 1.852 54.799 1.00 91.69 483 LYS A C 1
ATOM 3989 O O . LYS A 1 483 ? 16.600 2.094 54.454 1.00 91.69 483 LYS A O 1
ATOM 3994 N N . ILE A 1 484 ? 18.738 1.603 53.941 1.00 91.50 484 ILE A N 1
ATOM 3995 C CA . ILE A 1 484 ? 18.570 1.477 52.489 1.00 91.50 484 ILE A CA 1
ATOM 3996 C C . ILE A 1 484 ? 18.932 0.036 52.114 1.00 91.50 484 ILE A C 1
ATOM 3998 O O . ILE A 1 484 ? 19.979 -0.468 52.517 1.00 91.50 484 ILE A O 1
ATOM 4002 N N . ILE A 1 485 ? 18.042 -0.652 51.400 1.00 93.12 485 ILE A N 1
ATOM 4003 C CA . ILE A 1 485 ? 18.180 -2.057 51.007 1.00 93.12 485 ILE A CA 1
ATOM 4004 C C . ILE A 1 485 ? 18.086 -2.133 49.484 1.00 93.12 485 ILE A C 1
ATOM 4006 O O . ILE A 1 485 ? 16.996 -2.063 48.921 1.00 93.12 485 ILE A O 1
ATOM 4010 N N . MET A 1 486 ? 19.226 -2.283 48.814 1.00 91.62 486 MET A N 1
ATOM 4011 C CA . MET A 1 486 ? 19.276 -2.469 47.362 1.00 91.62 486 MET A CA 1
ATOM 4012 C C . MET A 1 486 ? 19.066 -3.940 46.993 1.00 91.62 486 MET A C 1
ATOM 4014 O O . MET A 1 486 ? 19.580 -4.841 47.661 1.00 91.62 486 MET A O 1
ATOM 4018 N N . HIS A 1 487 ? 18.327 -4.195 45.914 1.00 90.19 487 HIS A N 1
ATOM 4019 C CA . HIS A 1 487 ? 18.244 -5.527 45.332 1.00 90.19 487 HIS A CA 1
ATOM 4020 C C . HIS A 1 487 ? 19.607 -5.903 44.713 1.00 90.19 487 HIS A C 1
ATOM 4022 O O . HIS A 1 487 ? 20.190 -5.096 43.989 1.00 90.19 487 HIS A O 1
ATOM 4028 N N . PRO A 1 488 ? 20.134 -7.120 44.944 1.00 84.75 488 PRO A N 1
ATOM 4029 C CA . PRO A 1 488 ? 21.508 -7.473 44.563 1.00 84.75 488 PRO A CA 1
ATOM 4030 C C . PRO A 1 488 ? 21.769 -7.467 43.049 1.00 84.75 488 PRO A C 1
ATOM 4032 O O . PRO A 1 488 ? 22.892 -7.233 42.616 1.00 84.75 488 PRO A O 1
ATOM 4035 N N . THR A 1 489 ? 20.751 -7.755 42.235 1.00 81.38 489 THR A N 1
ATOM 4036 C CA . THR A 1 489 ? 20.906 -7.982 40.782 1.00 81.38 489 THR A CA 1
ATOM 4037 C C . THR A 1 489 ? 19.974 -7.145 39.905 1.00 81.38 489 THR A C 1
ATOM 4039 O O . THR A 1 489 ? 19.955 -7.316 38.685 1.00 81.38 489 THR A O 1
ATOM 4042 N N . ARG A 1 490 ? 19.144 -6.283 40.502 1.00 85.31 490 ARG A N 1
ATOM 4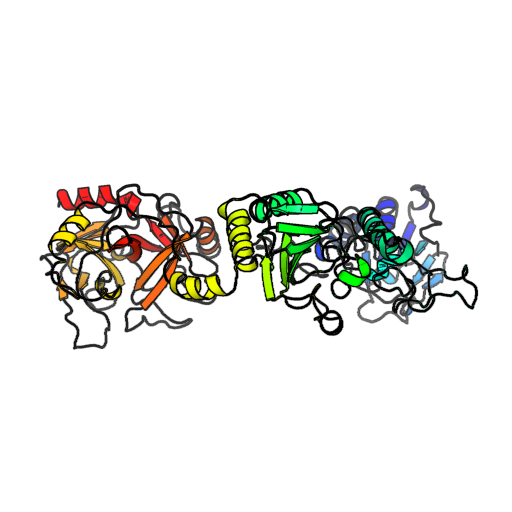043 C CA . ARG A 1 490 ? 18.065 -5.570 39.801 1.00 85.31 490 ARG A CA 1
ATOM 4044 C C . ARG A 1 490 ? 18.018 -4.131 40.269 1.00 85.31 490 ARG A C 1
ATOM 4046 O O . ARG A 1 490 ? 18.400 -3.836 41.396 1.00 85.31 490 ARG A O 1
ATOM 4053 N N . ASP A 1 491 ? 17.559 -3.246 39.396 1.00 86.81 491 ASP A N 1
ATOM 4054 C CA . ASP A 1 491 ? 17.504 -1.820 39.687 1.00 86.81 491 ASP A CA 1
ATOM 4055 C C . ASP A 1 491 ? 16.248 -1.463 40.496 1.00 86.81 491 ASP A C 1
ATOM 4057 O O . ASP A 1 491 ? 15.297 -0.868 39.992 1.00 86.81 491 ASP A O 1
ATOM 4061 N N . LEU A 1 492 ? 16.237 -1.918 41.751 1.00 91.44 492 LEU A N 1
ATOM 4062 C CA . LEU A 1 492 ? 15.146 -1.779 42.711 1.00 91.44 492 LEU A CA 1
ATOM 4063 C C . LEU A 1 492 ? 15.721 -1.673 44.129 1.00 91.44 492 LEU A C 1
ATOM 4065 O O . LEU A 1 492 ? 16.629 -2.426 44.485 1.00 91.44 492 LEU A O 1
ATOM 4069 N N . ALA A 1 493 ? 15.200 -0.769 44.952 1.00 92.75 493 ALA A N 1
ATOM 4070 C CA . ALA A 1 493 ? 15.633 -0.579 46.331 1.00 92.75 493 ALA A CA 1
ATOM 4071 C C . ALA A 1 493 ? 14.475 -0.182 47.256 1.00 92.75 493 ALA A C 1
ATOM 4073 O O . ALA A 1 493 ? 13.504 0.444 46.834 1.00 92.75 493 ALA A O 1
ATOM 4074 N N . LEU A 1 494 ? 14.619 -0.530 48.535 1.00 94.12 494 LEU A N 1
ATOM 4075 C CA . LEU A 1 494 ? 13.721 -0.152 49.621 1.00 94.12 494 LEU A CA 1
ATOM 4076 C C . LEU A 1 494 ? 14.417 0.801 50.590 1.00 94.12 494 LEU A C 1
ATOM 4078 O O . LEU A 1 494 ? 15.566 0.579 50.974 1.00 94.12 494 LEU A O 1
ATOM 4082 N N . ILE A 1 495 ? 13.692 1.816 51.046 1.00 92.56 495 ILE A N 1
ATOM 4083 C CA . ILE A 1 495 ? 14.117 2.715 52.117 1.00 92.56 495 ILE A CA 1
ATOM 4084 C C . ILE A 1 495 ? 13.191 2.507 53.313 1.00 92.56 495 ILE A C 1
ATOM 4086 O O . ILE A 1 495 ? 11.982 2.705 53.193 1.00 92.56 495 ILE A O 1
ATOM 4090 N N . LYS A 1 496 ? 13.760 2.149 54.467 1.00 93.62 496 LYS A N 1
ATOM 4091 C CA . LYS A 1 496 ? 13.064 2.144 55.760 1.00 93.62 496 LYS A CA 1
ATOM 4092 C C . LYS A 1 496 ? 13.215 3.519 56.399 1.00 93.62 496 LYS A C 1
ATOM 4094 O O . LYS A 1 496 ? 14.341 3.985 56.563 1.00 93.62 496 LYS A O 1
ATOM 4099 N N . LEU A 1 497 ? 12.113 4.161 56.764 1.00 90.31 497 LEU A N 1
ATOM 4100 C CA . LEU A 1 497 ? 12.100 5.463 57.434 1.00 90.31 497 LEU A CA 1
ATOM 4101 C C . LEU A 1 497 ? 12.335 5.303 58.946 1.00 90.31 497 LEU A C 1
ATOM 4103 O O . LEU A 1 497 ? 11.931 4.303 59.539 1.00 90.31 497 LEU A O 1
ATOM 4107 N N . GLU A 1 498 ? 12.967 6.294 59.584 1.00 89.94 498 GLU A N 1
ATOM 4108 C CA . GLU A 1 498 ? 13.167 6.306 61.048 1.00 89.94 498 GLU A CA 1
ATOM 4109 C C . GLU A 1 498 ? 11.851 6.349 61.840 1.00 89.94 498 GLU A C 1
ATOM 4111 O O . GLU A 1 498 ? 11.776 5.813 62.946 1.00 89.94 498 GLU A O 1
ATOM 4116 N N . LYS A 1 499 ? 10.813 6.983 61.288 1.00 88.56 499 LYS A N 1
ATOM 4117 C CA . LYS A 1 499 ? 9.497 7.151 61.920 1.00 88.56 499 LYS A CA 1
ATOM 4118 C C . LYS A 1 499 ? 8.382 6.808 60.932 1.00 88.56 499 LYS A C 1
ATOM 4120 O O . LYS A 1 499 ? 8.589 6.895 59.722 1.00 88.56 499 LYS A O 1
ATOM 4125 N N . SER A 1 500 ? 7.218 6.428 61.455 1.00 86.75 500 SER A N 1
ATOM 4126 C CA . SER A 1 500 ? 6.004 6.240 60.654 1.00 86.75 500 SER A CA 1
ATOM 4127 C C . SER A 1 500 ? 5.469 7.573 60.141 1.00 86.75 500 SER A C 1
ATOM 4129 O O . SER A 1 500 ? 5.528 8.588 60.836 1.00 86.75 500 SER A O 1
ATOM 4131 N N . VAL A 1 501 ? 4.962 7.555 58.913 1.00 83.81 501 VAL A N 1
ATOM 4132 C CA . VAL A 1 501 ? 4.326 8.688 58.244 1.00 83.81 501 VAL A CA 1
ATOM 4133 C C . VAL A 1 501 ? 2.830 8.657 58.535 1.00 83.81 501 VAL A C 1
ATOM 4135 O O . VAL A 1 501 ? 2.168 7.649 58.299 1.00 83.81 501 VAL A O 1
ATOM 4138 N N . GLU A 1 502 ? 2.292 9.773 59.021 1.00 81.81 502 GLU A N 1
ATOM 4139 C CA . GLU A 1 502 ? 0.849 9.936 59.194 1.00 81.81 502 GLU A CA 1
ATOM 4140 C C . GLU A 1 502 ? 0.166 10.094 57.832 1.00 81.81 502 GLU A C 1
ATOM 4142 O O . GLU A 1 502 ? 0.497 10.989 57.048 1.00 81.81 502 GLU A O 1
ATOM 4147 N N . ILE A 1 503 ? -0.794 9.214 57.562 1.00 76.75 503 ILE A N 1
ATOM 4148 C CA . ILE A 1 503 ? -1.580 9.211 56.330 1.00 76.75 503 ILE A CA 1
ATOM 4149 C C . ILE A 1 503 ? -2.706 10.231 56.434 1.00 76.75 503 ILE A C 1
ATOM 4151 O O . ILE A 1 503 ? -3.302 10.424 57.491 1.00 76.75 503 ILE A O 1
ATOM 4155 N N . GLY A 1 504 ? -3.003 10.885 55.319 1.00 70.44 504 GLY A N 1
ATOM 4156 C CA . GLY A 1 504 ? -4.069 11.868 55.227 1.00 70.44 504 GLY A CA 1
ATOM 4157 C C . GLY A 1 504 ? -4.460 12.153 53.778 1.00 70.44 504 GLY A C 1
ATOM 4158 O O . GLY A 1 504 ? -4.007 11.464 52.866 1.00 70.44 504 GLY A O 1
ATOM 4159 N N . PRO A 1 505 ? -5.261 13.203 53.536 1.00 65.62 505 PRO A N 1
ATOM 4160 C CA . PRO A 1 505 ? -5.798 13.506 52.206 1.00 65.62 505 PRO A CA 1
ATOM 4161 C C . PRO A 1 505 ? -4.727 13.767 51.136 1.00 65.62 505 PRO A C 1
ATOM 4163 O O . PRO A 1 505 ? -4.972 13.568 49.951 1.00 65.62 505 PRO A O 1
ATOM 4166 N N . THR A 1 506 ? -3.546 14.231 51.552 1.00 63.84 506 THR A N 1
ATOM 4167 C CA . THR A 1 506 ? -2.435 14.621 50.670 1.00 63.84 506 THR A CA 1
ATOM 4168 C C . THR A 1 506 ? -1.249 13.657 50.704 1.00 63.84 506 THR A C 1
ATOM 4170 O O . THR A 1 506 ? -0.304 13.822 49.938 1.00 63.84 506 THR A O 1
ATOM 4173 N N . ILE A 1 507 ? -1.246 12.679 51.614 1.00 74.00 507 ILE A N 1
ATOM 4174 C CA . ILE A 1 507 ? -0.153 11.718 51.783 1.00 74.00 507 ILE A CA 1
ATOM 4175 C C . ILE A 1 507 ? -0.776 10.346 51.990 1.00 74.00 507 ILE A C 1
ATOM 4177 O O . ILE A 1 507 ? -1.353 10.089 53.042 1.00 74.00 507 ILE A O 1
ATOM 4181 N N . ASN A 1 508 ? -0.619 9.465 51.005 1.00 77.00 508 ASN A N 1
ATOM 4182 C CA . ASN A 1 508 ? -1.083 8.083 51.067 1.00 77.00 508 ASN A CA 1
ATOM 4183 C C . ASN A 1 508 ? -0.005 7.121 50.540 1.00 77.00 508 ASN A C 1
ATOM 4185 O O . ASN A 1 508 ? 0.974 7.565 49.934 1.00 77.00 508 ASN A O 1
ATOM 4189 N N . TYR A 1 509 ? -0.161 5.821 50.801 1.00 81.88 509 TYR A N 1
ATOM 4190 C CA . TYR A 1 509 ? 0.670 4.771 50.205 1.00 81.88 509 TYR A CA 1
ATOM 4191 C C . TYR A 1 509 ? 0.028 4.201 48.935 1.00 81.88 509 TYR A C 1
ATOM 4193 O O . TYR A 1 509 ? -1.193 4.052 48.850 1.00 81.88 509 TYR A O 1
ATOM 4201 N N . ILE A 1 510 ? 0.853 3.851 47.948 1.00 85.62 510 ILE A N 1
ATOM 4202 C CA . ILE A 1 510 ? 0.429 3.228 46.690 1.00 85.62 510 ILE A CA 1
ATOM 4203 C C . ILE A 1 510 ? 0.172 1.730 46.882 1.00 85.62 510 ILE A C 1
ATOM 4205 O O . ILE A 1 510 ? 0.865 1.074 47.660 1.00 85.62 510 ILE A O 1
ATOM 4209 N N . CYS A 1 511 ? -0.805 1.166 46.166 1.00 86.50 511 CYS A N 1
ATOM 4210 C CA . CYS A 1 511 ? -1.056 -0.271 46.246 1.00 86.50 511 CYS A CA 1
ATOM 4211 C C . CYS A 1 511 ? -0.033 -1.066 45.429 1.00 86.50 511 CYS A C 1
ATOM 4213 O O . CYS A 1 511 ? 0.336 -0.682 44.315 1.00 86.50 511 CYS A O 1
ATOM 4215 N N . LEU A 1 512 ? 0.407 -2.196 45.985 1.00 88.06 512 LEU A N 1
ATOM 4216 C CA . LEU A 1 512 ? 1.220 -3.171 45.266 1.00 88.06 512 LEU A CA 1
ATOM 4217 C C . LEU A 1 512 ? 0.315 -4.159 44.501 1.00 88.06 512 LEU A C 1
ATOM 4219 O O . LEU A 1 512 ? -0.765 -4.508 44.992 1.00 88.06 512 LEU A O 1
ATOM 4223 N N . PRO A 1 513 ? 0.741 -4.607 43.309 1.00 89.81 513 PRO A N 1
ATOM 4224 C CA . PRO A 1 513 ? 0.048 -5.638 42.543 1.00 89.81 513 PRO A CA 1
ATOM 4225 C C . PRO A 1 513 ? 0.201 -7.011 43.212 1.00 89.81 513 PRO A C 1
ATOM 4227 O O . PRO A 1 513 ? 1.009 -7.181 44.128 1.00 89.81 513 PRO A O 1
ATOM 4230 N N . ILE A 1 514 ? -0.540 -8.013 42.735 1.00 84.81 514 ILE A N 1
ATOM 4231 C CA . ILE A 1 514 ? -0.272 -9.408 43.115 1.00 84.81 514 ILE A CA 1
ATOM 4232 C C . ILE A 1 514 ? 1.096 -9.854 42.573 1.00 84.81 514 ILE A C 1
ATOM 4234 O O . ILE A 1 514 ? 1.498 -9.480 41.467 1.00 84.81 514 ILE A O 1
ATOM 4238 N N . SER A 1 515 ? 1.809 -10.670 43.358 1.00 87.31 515 SER A N 1
ATOM 4239 C CA . SER A 1 515 ? 3.093 -11.243 42.945 1.00 87.31 515 SER A CA 1
ATOM 4240 C C . SER A 1 515 ? 2.964 -12.052 41.653 1.00 87.31 515 SER A C 1
ATOM 4242 O O . SER A 1 515 ? 2.032 -12.837 41.478 1.00 87.31 515 SER A O 1
ATOM 4244 N N . GLY A 1 516 ? 3.894 -11.834 40.725 1.00 81.38 516 GLY A N 1
ATOM 4245 C CA . GLY A 1 516 ? 3.934 -12.509 39.428 1.00 81.38 516 GLY A CA 1
ATOM 4246 C C . GLY A 1 516 ? 2.835 -12.085 38.451 1.00 81.38 516 GLY A C 1
ATOM 4247 O O . GLY A 1 516 ? 2.712 -12.688 37.387 1.00 81.38 516 GLY A O 1
ATOM 4248 N N . GLN A 1 517 ? 2.035 -11.064 38.774 1.00 83.38 517 GLN A N 1
ATOM 4249 C CA . GLN A 1 517 ? 0.961 -10.627 37.894 1.00 83.38 517 GLN A CA 1
ATOM 4250 C C . GLN A 1 517 ? 1.503 -10.091 36.558 1.00 83.38 517 GLN A C 1
ATOM 4252 O O . GLN A 1 517 ? 2.320 -9.168 36.520 1.00 83.38 517 GLN A O 1
ATOM 4257 N N . GLU A 1 518 ? 0.996 -10.633 35.449 1.00 79.81 518 GLU A N 1
ATOM 4258 C CA . GLU A 1 518 ? 1.338 -10.146 34.114 1.00 79.81 518 GLU A CA 1
ATOM 4259 C C . GLU A 1 518 ? 0.812 -8.725 33.873 1.00 79.81 518 GLU A C 1
ATOM 4261 O O . GLU A 1 518 ? -0.315 -8.381 34.240 1.00 79.81 518 GLU A O 1
ATOM 4266 N N . VAL A 1 519 ? 1.626 -7.910 33.195 1.00 86.19 519 VAL A N 1
ATOM 4267 C CA . VAL A 1 519 ? 1.263 -6.562 32.739 1.00 86.19 519 VAL A CA 1
ATOM 4268 C C . VAL A 1 519 ? 1.143 -6.583 31.210 1.00 86.19 519 VAL A C 1
ATOM 4270 O O . VAL A 1 519 ? 2.164 -6.533 30.519 1.00 86.19 519 VAL A O 1
ATOM 4273 N N . PRO A 1 520 ? -0.076 -6.674 30.645 1.00 81.44 520 PRO A N 1
ATOM 4274 C CA . PRO A 1 520 ? -0.257 -6.824 29.204 1.00 81.44 520 PRO A CA 1
ATOM 4275 C C . PRO A 1 520 ? 0.212 -5.606 28.399 1.00 81.44 520 PRO A C 1
ATOM 4277 O O . PRO A 1 520 ? 0.082 -4.457 28.833 1.00 81.44 520 PRO A O 1
ATOM 4280 N N . ILE A 1 521 ? 0.668 -5.847 27.167 1.00 82.50 521 ILE A N 1
ATOM 4281 C CA . ILE A 1 521 ? 0.922 -4.786 26.180 1.00 82.50 521 ILE A CA 1
ATOM 4282 C C . ILE A 1 521 ? -0.380 -4.018 25.910 1.00 82.50 521 ILE A C 1
ATOM 4284 O O . ILE A 1 521 ? -1.448 -4.612 25.763 1.00 82.50 521 ILE A O 1
ATOM 4288 N N . GLY A 1 522 ? -0.285 -2.690 25.840 1.00 78.94 522 GLY A N 1
ATOM 4289 C CA . GLY A 1 522 ? -1.421 -1.781 25.699 1.00 78.94 522 GLY A CA 1
ATOM 4290 C C . GLY A 1 522 ? -2.062 -1.362 27.025 1.00 78.94 522 GLY A C 1
ATOM 4291 O O . GLY A 1 522 ? -3.012 -0.580 27.005 1.00 78.94 522 GLY A O 1
ATOM 4292 N N . THR A 1 523 ? -1.559 -1.834 28.174 1.00 82.88 523 THR A N 1
ATOM 4293 C CA . THR A 1 523 ? -1.989 -1.332 29.489 1.00 82.88 523 THR A CA 1
ATOM 4294 C C . THR A 1 523 ? -1.743 0.173 29.569 1.00 82.88 523 THR A C 1
ATOM 4296 O O . THR A 1 523 ? -0.615 0.623 29.376 1.00 82.88 523 THR A O 1
ATOM 4299 N N . SER A 1 524 ? -2.792 0.945 29.864 1.00 83.19 524 SER A N 1
ATOM 4300 C CA . SER A 1 524 ? -2.677 2.384 30.107 1.00 83.19 524 SER A CA 1
ATOM 4301 C C . SER A 1 524 ? -2.056 2.630 31.477 1.00 83.19 524 SER A C 1
ATOM 4303 O O . SER A 1 524 ? -2.496 2.067 32.485 1.00 83.19 524 SER A O 1
ATOM 4305 N N . CYS A 1 525 ? -1.030 3.466 31.503 1.00 86.88 525 CYS A N 1
ATOM 4306 C CA . CYS A 1 525 ? -0.280 3.791 32.700 1.00 86.88 525 CYS A CA 1
ATOM 4307 C C . CYS A 1 525 ? 0.029 5.287 32.768 1.00 86.88 525 CYS A C 1
ATOM 4309 O O . CYS A 1 525 ? -0.082 6.026 31.787 1.00 86.88 525 CYS A O 1
ATOM 4311 N N . GLN A 1 526 ? 0.391 5.740 33.960 1.00 86.06 526 GLN A N 1
ATOM 4312 C CA . GLN A 1 526 ? 0.830 7.103 34.213 1.00 86.06 526 GLN A CA 1
ATOM 4313 C C . GLN A 1 526 ? 2.161 7.065 34.951 1.00 86.06 526 GLN A C 1
ATOM 4315 O O . GLN A 1 526 ? 2.356 6.250 35.854 1.00 86.06 526 GLN A O 1
ATOM 4320 N N . ALA A 1 527 ? 3.068 7.947 34.554 1.00 85.00 527 ALA A N 1
ATOM 4321 C CA . ALA A 1 527 ? 4.281 8.240 35.301 1.00 85.00 527 ALA A CA 1
ATOM 4322 C C . ALA A 1 527 ? 4.228 9.687 35.780 1.00 85.00 527 ALA A C 1
ATOM 4324 O O . ALA A 1 527 ? 3.625 10.534 35.114 1.00 85.00 527 ALA A O 1
ATOM 4325 N N . ALA A 1 528 ? 4.849 9.967 36.920 1.00 80.94 528 ALA A N 1
ATOM 4326 C CA . ALA A 1 528 ? 4.936 11.321 37.440 1.00 80.94 528 ALA A CA 1
ATOM 4327 C C . ALA A 1 528 ? 6.259 11.587 38.154 1.00 80.94 528 ALA A C 1
ATOM 4329 O O . ALA A 1 528 ? 6.849 10.684 38.752 1.00 80.94 528 ALA A O 1
ATOM 4330 N N . GLY A 1 529 ? 6.692 12.842 38.093 1.00 78.75 529 GLY A N 1
ATOM 4331 C CA . GLY A 1 529 ? 7.949 13.302 38.666 1.00 78.75 529 GLY A CA 1
ATOM 4332 C C . GLY A 1 529 ? 8.237 14.767 38.343 1.00 78.75 529 GLY A C 1
ATOM 4333 O O . GLY A 1 529 ? 7.386 15.485 37.814 1.00 78.75 529 GLY A O 1
ATOM 4334 N N . TRP A 1 530 ? 9.442 15.208 38.700 1.00 76.00 530 TRP A N 1
ATOM 4335 C CA . TRP A 1 530 ? 9.944 16.568 38.463 1.00 76.00 530 TRP A CA 1
ATOM 4336 C C . TRP A 1 530 ? 11.004 16.603 37.361 1.00 76.00 530 TRP A C 1
ATOM 4338 O O . TRP A 1 530 ? 11.772 17.556 37.275 1.00 76.00 530 TRP A O 1
ATOM 4348 N N . GLY A 1 531 ? 11.096 15.563 36.531 1.00 72.19 531 GLY A N 1
ATOM 4349 C CA . GLY A 1 531 ? 12.065 15.500 35.449 1.00 72.19 531 GLY A CA 1
ATOM 4350 C C . GLY A 1 531 ? 12.014 16.699 34.501 1.00 72.19 531 GLY A C 1
ATOM 4351 O O . GLY A 1 531 ? 11.078 17.506 34.499 1.00 72.19 531 GLY A O 1
ATOM 4352 N N . ILE A 1 532 ? 13.062 16.816 33.689 1.00 68.75 532 ILE A N 1
ATOM 4353 C CA . ILE A 1 532 ? 13.181 17.849 32.655 1.00 68.75 532 ILE A CA 1
ATOM 4354 C C . ILE A 1 532 ? 11.931 17.822 31.769 1.00 68.75 532 ILE A C 1
ATOM 4356 O O . ILE A 1 532 ? 11.524 16.762 31.290 1.00 68.75 532 ILE A O 1
ATOM 4360 N N . HIS A 1 533 ? 11.323 18.989 31.554 1.00 63.03 533 HIS A N 1
ATOM 4361 C CA . HIS A 1 533 ? 10.015 19.081 30.906 1.00 63.03 533 HIS A CA 1
ATOM 4362 C C . HIS A 1 533 ? 10.062 19.626 29.471 1.00 63.03 533 HIS A C 1
ATOM 4364 O O . HIS A 1 533 ? 9.157 19.302 28.700 1.00 63.03 533 HIS A O 1
ATOM 4370 N N . ASN A 1 534 ? 11.114 20.361 29.074 1.00 57.12 534 ASN A N 1
ATOM 4371 C CA . ASN A 1 534 ? 11.323 20.792 27.687 1.00 57.12 534 ASN A CA 1
ATOM 4372 C C . ASN A 1 534 ? 12.695 20.387 27.122 1.00 57.12 534 ASN A C 1
ATOM 4374 O O . ASN A 1 534 ? 13.683 20.191 27.828 1.00 57.12 534 ASN A O 1
ATOM 4378 N N . LEU A 1 535 ? 12.745 20.289 25.793 1.00 53.81 535 LEU A N 1
ATOM 4379 C CA . LEU A 1 535 ? 13.960 20.054 25.011 1.00 53.81 535 LEU A CA 1
ATOM 4380 C C . LEU A 1 535 ? 14.995 21.164 25.230 1.00 53.81 535 LEU A C 1
ATOM 4382 O O . LEU A 1 535 ? 14.715 22.324 24.941 1.00 53.81 535 LEU A O 1
ATOM 4386 N N . GLY A 1 536 ? 16.211 20.787 25.630 1.00 51.97 536 GLY A N 1
ATOM 4387 C CA . GLY A 1 536 ? 17.337 21.717 25.770 1.00 51.97 536 GLY A CA 1
ATOM 4388 C C . GLY A 1 536 ? 17.379 22.480 27.095 1.00 51.97 536 GLY A C 1
ATOM 4389 O O . GLY A 1 536 ? 18.264 23.313 27.267 1.00 51.97 536 GLY A O 1
ATOM 4390 N N . GLU A 1 537 ? 16.467 22.191 28.024 1.00 58.97 537 GLU A N 1
ATOM 4391 C CA . GLU A 1 537 ? 16.556 22.674 29.401 1.00 58.97 537 GLU A CA 1
ATOM 4392 C C . GLU A 1 537 ? 17.456 21.755 30.234 1.00 58.97 537 GLU A C 1
ATOM 4394 O O . GLU A 1 537 ? 17.378 20.530 30.135 1.00 58.97 537 GLU A O 1
ATOM 4399 N N . GLU A 1 538 ? 18.312 22.351 31.065 1.00 56.75 538 GLU A N 1
ATOM 4400 C CA . GLU A 1 538 ? 19.126 21.626 32.052 1.00 56.75 538 GLU A CA 1
ATOM 4401 C C . GLU A 1 538 ? 18.412 21.504 33.411 1.00 56.75 538 GLU A C 1
ATOM 4403 O O . GLU A 1 538 ? 18.805 20.692 34.249 1.00 56.75 538 GLU A O 1
ATOM 4408 N N . GLU A 1 539 ? 17.350 22.287 33.630 1.00 61.19 539 GLU A N 1
ATOM 4409 C CA . GLU A 1 539 ? 16.645 22.378 34.908 1.00 61.19 539 GLU A CA 1
ATOM 4410 C C . GLU A 1 539 ? 15.402 21.473 34.972 1.00 61.19 539 GLU A C 1
ATOM 4412 O O . GLU A 1 539 ? 14.681 21.248 33.998 1.00 61.19 539 GLU A O 1
ATOM 4417 N N . THR A 1 540 ? 15.164 20.931 36.165 1.00 68.25 540 THR A N 1
ATOM 4418 C CA . THR A 1 540 ? 13.998 20.102 36.498 1.00 68.25 540 THR A CA 1
ATOM 4419 C C . THR A 1 540 ? 12.754 20.974 36.694 1.00 68.25 540 THR A C 1
ATOM 4421 O O . THR A 1 540 ? 12.856 22.158 37.006 1.00 68.25 540 THR A O 1
ATOM 4424 N N . SER A 1 541 ? 11.561 20.414 36.478 1.00 70.56 541 SER A N 1
ATOM 4425 C CA . SER A 1 541 ? 10.303 21.157 36.652 1.00 70.56 541 SER A CA 1
ATOM 4426 C C . SER A 1 541 ? 10.103 21.532 38.125 1.00 70.56 541 SER A C 1
ATOM 4428 O O . SER A 1 541 ? 10.256 20.670 38.979 1.00 70.56 541 SER A O 1
ATOM 4430 N N . ASP A 1 542 ? 9.713 22.778 38.430 1.00 71.69 542 ASP A N 1
ATOM 4431 C CA . ASP A 1 542 ? 9.391 23.216 39.807 1.00 71.69 542 ASP A CA 1
ATOM 4432 C C . ASP A 1 542 ? 8.166 22.493 40.380 1.00 71.69 542 ASP A C 1
ATOM 4434 O O . ASP A 1 542 ? 8.104 22.174 41.564 1.00 71.69 542 ASP A O 1
ATOM 4438 N N . ILE A 1 543 ? 7.194 22.220 39.509 1.00 75.69 543 ILE A N 1
ATOM 4439 C CA . ILE A 1 543 ? 5.965 21.501 39.833 1.00 75.69 543 ILE A CA 1
ATOM 4440 C C . ILE A 1 543 ? 6.046 20.056 39.358 1.00 75.69 543 ILE A C 1
ATOM 4442 O O . ILE A 1 543 ? 6.641 19.774 38.311 1.00 75.69 543 ILE A O 1
ATOM 4446 N N . VAL A 1 544 ? 5.378 19.153 40.070 1.00 73.94 544 VAL A N 1
ATOM 4447 C CA . VAL A 1 544 ? 5.188 17.782 39.593 1.00 73.94 544 VAL A CA 1
ATOM 4448 C C . VAL A 1 544 ? 4.484 17.783 38.236 1.00 73.94 544 VAL A C 1
ATOM 4450 O O . VAL A 1 544 ? 3.430 18.396 38.054 1.00 73.94 544 VAL A O 1
ATOM 4453 N N . ARG A 1 545 ? 5.022 17.005 37.300 1.00 78.31 545 ARG A N 1
ATOM 4454 C CA . ARG A 1 545 ? 4.406 16.697 36.009 1.00 78.31 545 ARG A CA 1
ATOM 4455 C C . ARG A 1 545 ? 3.951 15.242 36.004 1.00 78.31 545 ARG A C 1
ATOM 4457 O O . ARG A 1 545 ? 4.560 14.388 36.643 1.00 78.31 545 ARG A O 1
ATOM 4464 N N . HIS A 1 546 ? 2.903 14.951 35.242 1.00 80.12 546 HIS A N 1
ATOM 4465 C CA . HIS A 1 546 ? 2.494 13.584 34.944 1.00 80.12 546 HIS A CA 1
ATOM 4466 C C . HIS A 1 546 ? 2.372 13.385 33.435 1.00 80.12 546 HIS A C 1
ATOM 4468 O O . HIS A 1 546 ? 2.035 14.307 32.689 1.00 80.12 546 HIS A O 1
ATOM 4474 N N . VAL A 1 547 ? 2.640 12.165 32.984 1.00 77.38 547 VAL A N 1
ATOM 4475 C CA . VAL A 1 547 ? 2.545 11.776 31.581 1.00 77.38 547 VAL A CA 1
ATOM 4476 C C . VAL A 1 547 ? 1.749 10.486 31.454 1.00 77.38 547 VAL A C 1
ATOM 4478 O O . VAL A 1 547 ? 1.979 9.509 32.165 1.00 77.38 547 VAL A O 1
ATOM 4481 N N . HIS A 1 548 ? 0.801 10.495 30.520 1.00 80.69 548 HIS A N 1
ATOM 4482 C CA . HIS A 1 548 ? 0.057 9.306 30.130 1.00 80.69 548 HIS A CA 1
ATOM 4483 C C . HIS A 1 548 ? 0.880 8.483 29.142 1.00 80.69 548 HIS A C 1
ATOM 4485 O O . HIS A 1 548 ? 1.322 8.998 28.110 1.00 80.69 548 HIS A O 1
ATOM 4491 N N . LEU A 1 549 ? 1.046 7.205 29.460 1.00 84.81 549 LEU A N 1
ATOM 4492 C CA . LEU A 1 549 ? 1.846 6.238 28.724 1.00 84.81 549 LEU A CA 1
ATOM 4493 C C . LEU A 1 549 ? 1.037 4.957 28.493 1.00 84.81 549 LEU A C 1
ATOM 4495 O O . LEU A 1 549 ? -0.034 4.740 29.069 1.00 84.81 549 LEU A O 1
ATOM 4499 N N . ILE A 1 550 ? 1.570 4.100 27.635 1.00 84.62 550 ILE A N 1
ATOM 4500 C CA . ILE A 1 550 ? 1.081 2.748 27.402 1.00 84.62 550 ILE A CA 1
ATOM 4501 C C . ILE A 1 550 ? 2.234 1.757 27.518 1.00 84.62 550 ILE A C 1
ATOM 4503 O O . ILE A 1 550 ? 3.382 2.075 27.199 1.00 84.62 550 ILE A O 1
ATOM 4507 N N . VAL A 1 551 ? 1.928 0.544 27.972 1.00 85.25 551 VAL A N 1
ATOM 4508 C CA . VAL A 1 551 ? 2.873 -0.575 27.936 1.00 85.25 551 VAL A CA 1
ATOM 4509 C C . VAL A 1 551 ? 3.086 -1.003 26.490 1.00 85.25 551 VAL A C 1
ATOM 4511 O O . VAL A 1 551 ? 2.139 -1.279 25.757 1.00 85.25 551 VAL A O 1
ATOM 4514 N N . GLU A 1 552 ? 4.344 -1.061 26.085 1.00 83.69 552 GLU A N 1
ATOM 4515 C CA . GLU A 1 552 ? 4.789 -1.281 24.716 1.00 83.69 552 GLU A CA 1
ATOM 4516 C C . GLU A 1 552 ? 5.550 -2.610 24.598 1.00 83.69 552 GLU A C 1
ATOM 4518 O O . GLU A 1 552 ? 6.101 -3.110 25.583 1.00 83.69 552 GLU A O 1
ATOM 4523 N N . PRO A 1 553 ? 5.647 -3.200 23.395 1.00 80.19 553 PRO A N 1
ATOM 4524 C CA . PRO A 1 553 ? 6.500 -4.359 23.179 1.00 80.19 553 PRO A CA 1
ATOM 4525 C C . PRO A 1 553 ? 7.964 -4.044 23.514 1.00 80.19 553 PRO A C 1
ATOM 4527 O O . PRO A 1 553 ? 8.517 -3.058 23.023 1.00 80.19 553 PRO A O 1
ATOM 4530 N N . THR A 1 554 ? 8.627 -4.949 24.237 1.00 74.31 554 THR A N 1
ATOM 4531 C CA . THR A 1 554 ? 10.038 -4.890 24.672 1.00 74.31 554 THR A CA 1
ATOM 4532 C C . THR A 1 554 ? 10.999 -4.362 23.596 1.00 74.31 554 THR A C 1
ATOM 4534 O O . THR A 1 554 ? 11.871 -3.540 23.872 1.00 74.31 554 THR A O 1
ATOM 4537 N N . ARG A 1 555 ? 10.795 -4.751 22.327 1.00 69.38 555 ARG A N 1
ATOM 4538 C CA . ARG A 1 555 ? 11.603 -4.304 21.177 1.00 69.38 555 ARG A CA 1
ATOM 4539 C C . ARG A 1 555 ? 11.650 -2.781 20.982 1.00 69.38 555 ARG A C 1
ATOM 4541 O O . ARG A 1 555 ? 12.675 -2.285 20.526 1.00 69.38 555 ARG A O 1
ATOM 4548 N N . LYS A 1 556 ? 10.599 -2.027 21.336 1.00 71.25 556 LYS A N 1
ATOM 4549 C CA . LYS A 1 556 ? 10.596 -0.555 21.207 1.00 71.25 556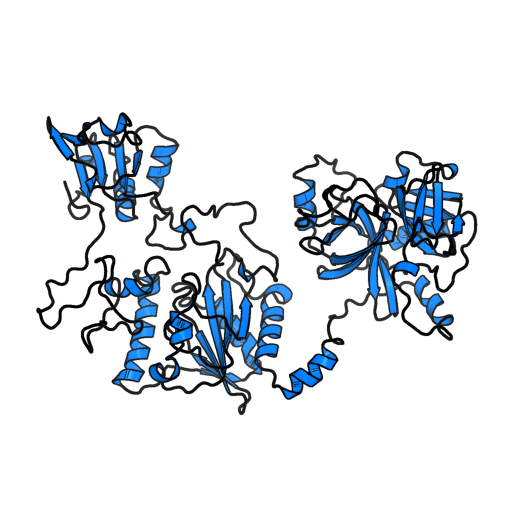 LYS A CA 1
ATOM 4550 C C . LYS A 1 556 ? 11.619 0.109 22.130 1.00 71.25 556 LYS A C 1
ATOM 4552 O O . LYS A 1 556 ? 12.161 1.152 21.774 1.00 71.25 556 LYS A O 1
ATOM 4557 N N . CYS A 1 557 ? 11.913 -0.504 23.273 1.00 72.81 557 CYS A N 1
ATOM 4558 C CA . CYS A 1 557 ? 12.924 -0.012 24.203 1.00 72.81 557 CYS A CA 1
ATOM 4559 C C . CYS A 1 557 ? 14.347 -0.496 23.842 1.00 72.81 557 CYS A C 1
ATOM 4561 O O . CYS A 1 557 ? 15.326 0.178 24.149 1.00 72.81 557 CYS A O 1
ATOM 4563 N N . VAL A 1 558 ? 14.491 -1.616 23.115 1.00 59.56 558 VAL A N 1
ATOM 4564 C CA . VAL A 1 558 ? 15.797 -2.179 22.695 1.00 59.56 558 VAL A CA 1
ATOM 4565 C C . VAL A 1 558 ? 16.489 -1.348 21.603 1.00 59.56 558 VAL A C 1
ATOM 4567 O O . VAL A 1 558 ? 17.711 -1.166 21.635 1.00 59.56 558 VAL A O 1
ATOM 4570 N N . VAL A 1 559 ? 15.734 -0.826 20.629 1.00 49.94 559 VAL A N 1
ATOM 4571 C CA . VAL A 1 559 ? 16.307 -0.114 19.465 1.00 49.94 559 VAL A CA 1
ATOM 4572 C C . VAL A 1 559 ? 16.883 1.262 19.851 1.00 49.94 559 VAL A C 1
ATOM 4574 O O . VAL A 1 559 ? 17.844 1.725 19.238 1.00 49.94 559 VAL A O 1
ATOM 4577 N N . GLY A 1 560 ? 16.365 1.890 20.914 1.00 50.53 560 GLY A N 1
ATOM 4578 C CA . GLY A 1 560 ? 16.879 3.165 21.428 1.00 50.53 560 GLY A CA 1
ATOM 4579 C C . GLY A 1 560 ? 18.207 3.028 22.179 1.00 50.53 560 GLY A C 1
ATOM 4580 O O . GLY A 1 560 ? 19.104 3.855 22.011 1.00 50.53 560 GLY A O 1
ATOM 4581 N N . SER A 1 561 ? 18.372 1.955 22.958 1.00 49.16 561 SER A N 1
ATOM 4582 C CA . SER A 1 561 ? 19.574 1.715 23.771 1.00 49.16 561 SER A CA 1
ATOM 4583 C C . SER A 1 561 ? 20.800 1.317 22.936 1.00 49.16 561 SER A C 1
ATOM 4585 O O . SER A 1 561 ? 21.922 1.701 23.259 1.00 49.16 561 SER A O 1
ATOM 4587 N N . SER A 1 562 ? 20.602 0.599 21.828 1.00 44.84 562 SER A N 1
ATOM 4588 C CA . SER A 1 562 ? 21.688 -0.003 21.034 1.00 44.84 562 SER A CA 1
ATOM 4589 C C . SER A 1 562 ? 22.427 0.973 20.104 1.00 44.84 562 SER A C 1
ATOM 4591 O O . SER A 1 562 ? 23.567 0.706 19.730 1.00 44.84 562 SER A O 1
ATOM 4593 N N . ARG A 1 563 ? 21.843 2.135 19.766 1.00 44.25 563 ARG A N 1
ATOM 4594 C CA . ARG A 1 563 ? 22.497 3.152 18.911 1.00 44.25 563 ARG A CA 1
ATOM 4595 C C . ARG A 1 563 ? 23.434 4.114 19.650 1.00 44.25 563 ARG A C 1
ATOM 4597 O O . ARG A 1 563 ? 24.273 4.727 18.999 1.00 44.25 563 ARG A O 1
ATOM 4604 N N . ARG A 1 564 ? 23.300 4.278 20.972 1.00 41.91 564 ARG A N 1
ATOM 4605 C CA . ARG A 1 564 ? 24.079 5.271 21.749 1.00 41.91 564 ARG A CA 1
ATOM 4606 C C . ARG A 1 564 ? 24.894 4.691 22.895 1.00 41.91 564 ARG A C 1
ATOM 4608 O O . ARG A 1 564 ? 25.845 5.331 23.329 1.00 41.91 564 ARG A O 1
ATOM 4615 N N . PHE A 1 565 ? 24.565 3.493 23.362 1.00 41.56 565 PHE A N 1
ATOM 4616 C CA . PHE A 1 565 ? 25.177 2.932 24.550 1.00 41.56 565 PHE A CA 1
ATOM 4617 C C . PHE A 1 565 ? 25.642 1.493 24.303 1.00 41.56 565 PHE A C 1
ATOM 4619 O O . PHE A 1 565 ? 24.837 0.574 24.178 1.00 41.56 565 PHE A O 1
ATOM 4626 N N . ARG A 1 566 ? 26.964 1.270 24.327 1.00 39.44 566 ARG A N 1
ATOM 4627 C CA . ARG A 1 566 ? 27.548 -0.045 24.652 1.00 39.44 566 ARG A CA 1
ATOM 4628 C C . ARG A 1 566 ? 27.303 -0.332 26.145 1.00 39.44 566 ARG A C 1
ATOM 4630 O O . ARG A 1 566 ? 28.239 -0.342 26.936 1.00 39.44 566 ARG A O 1
ATOM 4637 N N . LEU A 1 567 ? 26.043 -0.443 26.565 1.00 44.22 567 LEU A N 1
ATOM 4638 C CA . LEU A 1 567 ? 25.695 -0.694 27.964 1.00 44.22 567 LEU A CA 1
ATOM 4639 C C . LEU A 1 567 ? 25.926 -2.172 28.291 1.00 44.22 567 LEU A C 1
ATOM 4641 O O . LEU A 1 567 ? 25.387 -3.061 27.635 1.00 44.22 567 LEU A O 1
ATOM 4645 N N . ASN A 1 568 ? 26.741 -2.417 29.318 1.00 36.44 568 ASN A N 1
ATOM 4646 C CA . ASN A 1 568 ? 26.996 -3.744 29.865 1.00 36.44 568 ASN A CA 1
ATOM 4647 C C . ASN A 1 568 ? 25.683 -4.424 30.296 1.00 36.44 568 ASN A C 1
ATOM 4649 O O . ASN A 1 568 ? 24.893 -3.876 31.064 1.00 36.44 568 ASN A O 1
ATOM 4653 N N . SER A 1 569 ? 25.523 -5.660 29.826 1.00 44.75 569 SER A N 1
ATOM 4654 C CA . SER A 1 569 ? 24.387 -6.593 29.915 1.00 44.75 569 SER A CA 1
ATOM 4655 C C . SER A 1 569 ? 23.813 -6.898 31.317 1.00 44.75 569 SER A C 1
ATOM 4657 O O . SER A 1 569 ? 22.898 -7.711 31.426 1.00 44.75 569 SER A O 1
ATOM 4659 N N . ILE A 1 570 ? 24.322 -6.312 32.402 1.00 39.97 570 ILE A N 1
ATOM 4660 C CA . ILE A 1 570 ? 24.031 -6.792 33.766 1.00 39.97 570 ILE A CA 1
ATOM 4661 C C . ILE A 1 570 ? 22.758 -6.153 34.364 1.00 39.97 570 ILE A C 1
ATOM 4663 O O . ILE A 1 570 ? 22.076 -6.797 35.155 1.00 39.97 570 ILE A O 1
ATOM 4667 N N . TYR A 1 571 ? 22.384 -4.931 33.957 1.00 44.25 571 TYR A N 1
ATOM 4668 C CA . TYR A 1 571 ? 21.253 -4.186 34.553 1.00 44.25 571 TYR A CA 1
ATOM 4669 C C . TYR A 1 571 ? 19.959 -4.165 33.722 1.00 44.25 571 TYR A C 1
ATOM 4671 O O . TYR A 1 571 ? 18.919 -3.779 34.243 1.00 44.25 571 TYR A O 1
ATOM 4679 N N . TYR A 1 572 ? 19.991 -4.624 32.469 1.00 53.06 572 TYR A N 1
ATOM 4680 C CA . TYR A 1 572 ? 18.838 -4.612 31.561 1.00 53.06 572 TYR A CA 1
ATOM 4681 C C . TYR A 1 572 ? 18.483 -6.038 31.138 1.00 53.06 572 TYR A C 1
ATOM 4683 O O . TYR A 1 572 ? 18.691 -6.441 29.995 1.00 53.06 572 TYR A O 1
ATOM 4691 N N . ASN A 1 573 ? 17.989 -6.837 32.087 1.00 58.97 573 ASN A N 1
ATOM 4692 C CA . ASN A 1 573 ? 17.365 -8.112 31.750 1.00 58.97 573 ASN A CA 1
ATOM 4693 C C . ASN A 1 573 ? 15.913 -7.834 31.329 1.00 58.97 573 ASN A C 1
ATOM 4695 O O . ASN A 1 573 ? 15.084 -7.467 32.160 1.00 58.97 573 ASN A O 1
ATOM 4699 N N . MET A 1 574 ? 15.632 -8.039 30.040 1.00 64.31 574 MET A N 1
ATOM 4700 C CA . MET A 1 574 ? 14.325 -7.805 29.416 1.00 64.31 574 MET A CA 1
ATOM 4701 C C . MET A 1 574 ? 13.168 -8.549 30.095 1.00 64.31 574 MET A C 1
ATOM 4703 O O . MET A 1 574 ? 12.039 -8.079 30.025 1.00 64.31 574 MET A O 1
ATOM 4707 N N . GLU A 1 575 ? 13.428 -9.681 30.753 1.00 69.31 575 GLU A N 1
ATOM 4708 C CA . GLU A 1 575 ? 12.401 -10.488 31.425 1.00 69.31 575 GLU A CA 1
ATOM 4709 C C . GLU A 1 575 ? 11.864 -9.817 32.696 1.00 69.31 575 GLU A C 1
ATOM 4711 O O . GLU A 1 575 ? 10.780 -10.155 33.152 1.00 69.31 575 GLU A O 1
ATOM 4716 N N . HIS A 1 576 ? 12.607 -8.863 33.272 1.00 79.19 576 HIS A N 1
ATOM 4717 C CA . HIS A 1 576 ? 12.263 -8.219 34.546 1.00 79.19 576 HIS A CA 1
ATOM 4718 C C . HIS A 1 576 ? 11.911 -6.735 34.385 1.00 79.19 576 HIS A C 1
ATOM 4720 O O . HIS A 1 576 ? 11.870 -5.980 35.364 1.00 79.19 576 HIS A O 1
ATOM 4726 N N . SER A 1 577 ? 11.672 -6.309 33.146 1.00 85.25 577 SER A N 1
ATOM 4727 C CA . SER A 1 577 ? 11.450 -4.913 32.795 1.00 85.25 577 SER A CA 1
ATOM 4728 C C . SER A 1 577 ? 10.164 -4.722 32.000 1.00 85.25 577 SER A C 1
ATOM 4730 O O . SER A 1 577 ? 9.779 -5.563 31.194 1.00 85.25 577 SER A O 1
ATOM 4732 N N . ILE A 1 578 ? 9.523 -3.573 32.201 1.00 88.25 578 ILE A N 1
ATOM 4733 C CA . ILE A 1 578 ? 8.364 -3.122 31.429 1.00 88.25 578 ILE A CA 1
ATOM 4734 C C . ILE A 1 578 ? 8.844 -2.025 30.482 1.00 88.25 578 ILE A C 1
ATOM 4736 O O . ILE A 1 578 ? 9.519 -1.082 30.899 1.00 88.25 578 ILE A O 1
ATOM 4740 N N . CYS A 1 579 ? 8.501 -2.156 29.204 1.00 86.38 579 CYS A N 1
ATOM 4741 C CA . CYS A 1 579 ? 8.721 -1.116 28.210 1.00 86.38 579 CYS A CA 1
ATOM 4742 C C . CYS A 1 579 ? 7.473 -0.232 28.132 1.00 86.38 579 CYS A C 1
ATOM 4744 O O . CYS A 1 579 ? 6.366 -0.755 28.008 1.00 86.38 579 CYS A O 1
ATOM 4746 N N . VAL A 1 580 ? 7.630 1.091 28.206 1.00 85.31 580 VAL A N 1
ATOM 4747 C CA . VAL A 1 580 ? 6.507 2.041 28.106 1.00 85.31 580 VAL A CA 1
ATOM 4748 C C . VAL A 1 580 ? 6.798 3.172 27.129 1.00 85.31 580 VAL A C 1
ATOM 4750 O O . VAL A 1 580 ? 7.940 3.605 26.994 1.00 85.31 580 VAL A O 1
ATOM 4753 N N . GLY A 1 581 ? 5.768 3.674 26.454 1.00 81.62 581 GLY A N 1
ATOM 4754 C CA . GLY A 1 581 ? 5.860 4.811 25.536 1.00 81.62 581 GLY A CA 1
ATOM 4755 C C . GLY A 1 581 ? 4.519 5.526 25.391 1.00 81.62 581 GLY A C 1
ATOM 4756 O O . GLY A 1 581 ? 3.488 4.973 25.751 1.00 81.62 581 GLY A O 1
ATOM 4757 N N . GLY A 1 582 ? 4.519 6.771 24.910 1.00 67.94 582 GLY A N 1
ATOM 4758 C CA . GLY A 1 582 ? 3.294 7.574 24.751 1.00 67.94 582 GLY A CA 1
ATOM 4759 C C . GLY A 1 582 ? 3.119 8.216 23.370 1.00 67.94 582 GLY A C 1
ATOM 4760 O O . GLY A 1 582 ? 2.211 9.027 23.19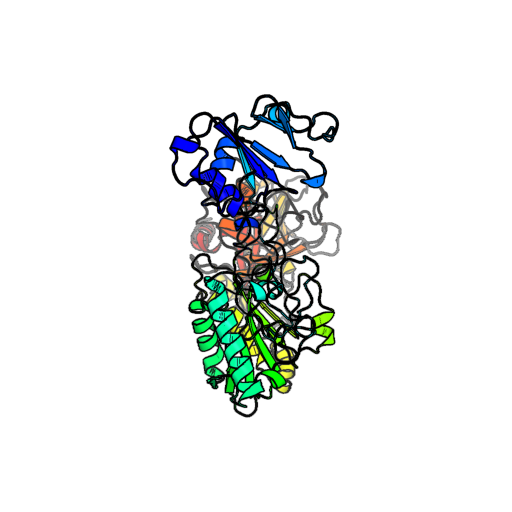2 1.00 67.94 582 GLY A O 1
ATOM 4761 N N . GLY A 1 583 ? 3.981 7.884 22.403 1.00 65.25 583 GLY A N 1
ATOM 4762 C CA . GLY A 1 583 ? 4.050 8.548 21.098 1.00 65.25 583 GLY A CA 1
ATOM 4763 C C . GLY A 1 583 ? 4.876 9.842 21.117 1.00 65.25 583 GLY A C 1
ATOM 4764 O O . GLY A 1 583 ? 5.542 10.169 22.100 1.00 65.25 583 GLY A O 1
ATOM 4765 N N . ILE A 1 584 ? 4.856 10.583 20.003 1.00 60.50 584 ILE A N 1
ATOM 4766 C CA . ILE A 1 584 ? 5.676 11.791 19.817 1.00 60.50 584 ILE A CA 1
ATOM 4767 C C . ILE A 1 584 ? 5.374 12.817 20.921 1.00 60.50 584 ILE A C 1
ATOM 4769 O O . ILE A 1 584 ? 4.236 13.244 21.093 1.00 60.50 584 ILE A O 1
ATOM 4773 N N . GLY A 1 585 ? 6.416 13.229 21.650 1.00 61.12 585 GLY A N 1
ATOM 4774 C CA . GLY A 1 585 ? 6.333 14.265 22.685 1.00 61.12 585 GLY A CA 1
ATOM 4775 C C . GLY A 1 585 ? 5.918 13.781 24.078 1.00 61.12 585 GLY A C 1
ATOM 4776 O O . GLY A 1 585 ? 5.835 14.608 24.979 1.00 61.12 585 GLY A O 1
ATOM 4777 N N . LYS A 1 586 ? 5.687 12.475 24.285 1.00 71.94 586 LYS A N 1
ATOM 4778 C CA . LYS A 1 586 ? 5.370 11.897 25.604 1.00 71.94 586 LYS A CA 1
ATOM 4779 C C . LYS A 1 586 ? 6.422 10.864 26.011 1.00 71.94 586 LYS A C 1
ATOM 4781 O O . LYS A 1 586 ? 6.463 9.766 25.456 1.00 71.94 586 LYS A O 1
ATOM 4786 N N . SER A 1 587 ? 7.260 11.203 26.987 1.00 71.94 587 SER A N 1
ATOM 4787 C CA . SER A 1 587 ? 8.331 10.336 27.495 1.00 71.94 587 SER A CA 1
ATOM 4788 C C . SER A 1 587 ? 8.606 10.585 28.977 1.00 71.94 587 SER A C 1
ATOM 4790 O O . SER A 1 587 ? 8.173 11.595 29.524 1.00 71.94 587 SER A O 1
ATOM 4792 N N . ILE A 1 588 ? 9.345 9.667 29.600 1.00 75.62 588 ILE A N 1
ATOM 4793 C CA . ILE A 1 588 ? 9.920 9.838 30.941 1.00 75.62 588 ILE A CA 1
ATOM 4794 C C . ILE A 1 588 ? 11.343 10.368 30.792 1.00 75.62 588 ILE A C 1
ATOM 4796 O O . ILE A 1 588 ? 12.074 9.928 29.899 1.00 75.62 588 ILE A O 1
ATOM 4800 N N . CYS A 1 589 ? 11.719 11.306 31.653 1.00 70.06 589 CYS A N 1
ATOM 4801 C CA . CYS A 1 589 ? 12.876 12.163 31.465 1.00 70.06 589 CYS A CA 1
ATOM 4802 C C . CYS A 1 589 ? 13.916 12.036 32.577 1.00 70.06 589 CYS A C 1
ATOM 4804 O O . CYS A 1 589 ? 13.692 11.424 33.623 1.00 70.06 589 CYS A O 1
ATOM 4806 N N . SER A 1 590 ? 15.098 12.609 32.343 1.00 67.25 590 SER A N 1
ATOM 4807 C CA . SER A 1 590 ? 16.108 12.749 33.395 1.00 67.25 590 SER A CA 1
ATOM 4808 C C . SER A 1 590 ? 15.524 13.539 34.568 1.00 67.25 590 SER A C 1
ATOM 4810 O O . SER A 1 590 ? 14.891 14.574 34.366 1.00 67.25 590 SER A O 1
ATOM 4812 N N . GLY A 1 591 ? 15.716 13.031 35.787 1.00 67.06 591 GLY A N 1
ATOM 4813 C CA . GLY A 1 591 ? 15.097 13.556 37.012 1.00 67.06 591 GLY A CA 1
ATOM 4814 C C . GLY A 1 591 ? 13.871 12.768 37.498 1.00 67.06 591 GLY A C 1
ATOM 4815 O O . GLY A 1 591 ? 13.482 12.928 38.654 1.00 67.06 591 GLY A O 1
ATOM 4816 N N . ASP A 1 592 ? 13.328 11.851 36.688 1.00 72.19 592 ASP A N 1
ATOM 4817 C CA . ASP A 1 592 ? 12.229 10.953 37.091 1.00 72.19 592 ASP A CA 1
ATOM 4818 C C . ASP A 1 592 ? 12.708 9.586 37.623 1.00 72.19 592 ASP A C 1
ATOM 4820 O O . ASP A 1 592 ? 11.893 8.741 37.996 1.00 72.19 592 ASP A O 1
ATOM 4824 N N . SER A 1 593 ? 14.024 9.338 37.661 1.00 83.56 593 SER A N 1
ATOM 4825 C CA . SER A 1 593 ? 14.630 8.084 38.139 1.00 83.56 593 SER A CA 1
ATOM 4826 C C . SER A 1 593 ? 14.101 7.656 39.506 1.00 83.56 593 SER A C 1
ATOM 4828 O O . SER A 1 593 ? 14.053 8.458 40.432 1.00 83.56 593 SER A O 1
ATOM 4830 N N . GLY A 1 594 ? 13.722 6.387 39.654 1.00 84.88 594 GLY A N 1
ATOM 4831 C CA . GLY A 1 594 ? 13.121 5.854 40.880 1.00 84.88 594 GLY A CA 1
ATOM 4832 C C . GLY A 1 594 ? 11.644 6.210 41.080 1.00 84.88 594 GLY A C 1
ATOM 4833 O O . GLY A 1 594 ? 11.023 5.708 42.017 1.00 84.88 594 GLY A O 1
ATOM 4834 N N . GLY A 1 595 ? 11.071 7.042 40.206 1.00 86.50 595 GLY A N 1
ATOM 4835 C CA . GLY A 1 595 ? 9.668 7.431 40.238 1.00 86.50 595 GLY A CA 1
ATOM 4836 C C . GLY A 1 595 ? 8.694 6.291 39.902 1.00 86.50 595 GLY A C 1
ATOM 4837 O O . GLY A 1 595 ? 9.097 5.240 39.386 1.00 86.50 595 GLY A O 1
ATOM 4838 N N . PRO A 1 596 ? 7.402 6.487 40.204 1.00 89.06 596 PRO A N 1
ATOM 4839 C CA . PRO A 1 596 ? 6.358 5.495 39.985 1.00 89.06 596 PRO A CA 1
ATOM 4840 C C . PRO A 1 596 ? 5.898 5.405 38.526 1.00 89.06 596 PRO A C 1
ATOM 4842 O O . PRO A 1 596 ? 5.647 6.420 37.875 1.00 89.06 596 PRO A O 1
ATOM 4845 N N . LEU A 1 597 ? 5.645 4.180 38.064 1.00 90.25 597 LEU A N 1
ATOM 4846 C CA . LEU A 1 597 ? 4.727 3.895 36.964 1.00 90.25 597 LEU A CA 1
ATOM 4847 C C . LEU A 1 597 ? 3.485 3.206 37.535 1.00 90.25 597 LEU A C 1
ATOM 4849 O O . LEU A 1 597 ? 3.580 2.085 38.038 1.00 90.25 597 LEU A O 1
ATOM 4853 N N . VAL A 1 598 ? 2.319 3.837 37.420 1.00 89.81 598 VAL A N 1
ATOM 4854 C CA . VAL A 1 598 ? 1.063 3.299 37.961 1.00 89.81 598 VAL A CA 1
ATOM 4855 C C . VAL A 1 598 ? 0.030 3.014 36.886 1.00 89.81 598 VAL A C 1
ATOM 4857 O O . VAL A 1 598 ? 0.064 3.583 35.796 1.00 89.81 598 VAL A O 1
ATOM 4860 N N . SER A 1 599 ? -0.951 2.187 37.228 1.00 88.00 599 SER A N 1
ATOM 4861 C CA . SER A 1 599 ? -2.221 2.103 36.512 1.00 88.00 599 SER A CA 1
ATOM 4862 C C . SER A 1 599 ? -3.380 2.176 37.499 1.00 88.00 599 SER A C 1
ATOM 4864 O O . SER A 1 599 ? -3.241 1.788 38.656 1.00 88.00 599 SER A O 1
ATOM 4866 N N . PHE A 1 600 ? -4.513 2.716 37.059 1.00 81.88 600 PHE A N 1
ATOM 4867 C CA . PHE A 1 600 ? -5.708 2.810 37.890 1.00 81.88 600 PHE A CA 1
ATOM 4868 C C . PHE A 1 600 ? -6.513 1.515 37.794 1.00 81.88 600 PHE A C 1
ATOM 4870 O O . PHE A 1 600 ? -7.090 1.229 36.738 1.00 81.88 600 PHE A O 1
ATOM 4877 N N . ASP A 1 601 ? -6.592 0.768 38.893 1.00 76.38 601 ASP A N 1
ATOM 4878 C CA . ASP A 1 601 ? -7.441 -0.411 38.980 1.00 76.38 601 ASP A CA 1
ATOM 4879 C C . ASP A 1 601 ? -8.860 -0.022 39.405 1.00 76.38 601 ASP A C 1
ATOM 4881 O O . ASP A 1 601 ? -9.104 0.513 40.486 1.00 76.38 601 ASP A O 1
ATOM 4885 N N . ARG A 1 602 ? -9.827 -0.309 38.529 1.00 69.88 602 ARG A N 1
ATOM 4886 C CA . ARG A 1 602 ? -11.236 0.034 38.762 1.00 69.88 602 ARG A CA 1
ATOM 4887 C C . ARG A 1 602 ? -11.914 -0.877 39.788 1.00 69.88 602 ARG A C 1
ATOM 4889 O O . ARG A 1 602 ? -12.937 -0.468 40.324 1.00 69.88 602 ARG A O 1
ATOM 4896 N N . LYS A 1 603 ? -11.395 -2.085 40.060 1.00 67.19 603 LYS A N 1
ATOM 4897 C CA . LYS A 1 603 ? -12.005 -2.987 41.056 1.00 67.19 603 LYS A CA 1
ATOM 4898 C C . LYS A 1 603 ? -11.695 -2.565 42.483 1.00 67.19 603 LYS A C 1
ATOM 4900 O O . LYS A 1 603 ? -12.588 -2.571 43.322 1.00 67.19 603 LYS A O 1
ATOM 4905 N N . SER A 1 604 ? -10.444 -2.208 42.743 1.00 66.31 604 SER A N 1
ATOM 4906 C CA . SER A 1 604 ? -10.006 -1.669 44.032 1.00 66.31 604 SER A CA 1
ATOM 4907 C C . SER A 1 604 ? -10.235 -0.162 44.167 1.00 66.31 604 SER A C 1
ATOM 4909 O O . SER A 1 604 ? -10.080 0.378 45.264 1.00 66.31 604 SER A O 1
ATOM 4911 N N . ASP A 1 605 ? -10.618 0.518 43.076 1.00 72.62 605 ASP A N 1
ATOM 4912 C CA . ASP A 1 605 ? -10.781 1.976 43.019 1.00 72.62 605 ASP A CA 1
ATOM 4913 C C . ASP A 1 605 ? -9.535 2.674 43.592 1.00 72.62 605 ASP A C 1
ATOM 4915 O O . ASP A 1 605 ? -9.605 3.457 44.544 1.00 72.62 605 ASP A O 1
ATOM 4919 N N . SER A 1 606 ? -8.370 2.243 43.096 1.00 75.88 606 SER A N 1
ATOM 4920 C CA . SER A 1 606 ? -7.047 2.614 43.603 1.00 75.88 606 SER A CA 1
ATOM 4921 C C . SER A 1 606 ? -5.989 2.548 42.501 1.00 75.88 606 SER A C 1
ATOM 4923 O O . SER A 1 606 ? -6.067 1.740 41.572 1.00 75.88 606 SER A O 1
ATOM 4925 N N . TYR A 1 607 ? -4.952 3.378 42.617 1.00 82.62 607 TYR A N 1
ATOM 4926 C CA . TYR A 1 607 ? -3.760 3.247 41.784 1.00 82.62 607 TYR A CA 1
ATOM 4927 C C . TYR A 1 607 ? -2.879 2.085 42.264 1.00 82.62 607 TYR A C 1
ATOM 4929 O O . TYR A 1 607 ? -2.645 1.904 43.462 1.00 82.62 607 TYR A O 1
ATOM 4937 N N . VAL A 1 608 ? -2.367 1.312 41.307 1.00 88.19 608 VAL A N 1
ATOM 4938 C CA . VAL A 1 608 ? -1.489 0.158 41.522 1.00 88.19 608 VAL A CA 1
ATOM 4939 C C . VAL A 1 608 ? -0.130 0.433 40.893 1.00 88.19 608 VAL A C 1
ATOM 4941 O O . VAL A 1 608 ? -0.048 0.876 39.745 1.00 88.19 608 VAL A O 1
ATOM 4944 N N . LEU A 1 609 ? 0.941 0.165 41.638 1.00 91.38 609 LEU A N 1
ATOM 4945 C CA . LEU A 1 609 ? 2.315 0.375 41.196 1.00 91.38 609 LEU A CA 1
ATOM 4946 C C . LEU A 1 609 ? 2.773 -0.761 40.272 1.00 91.38 609 LEU A C 1
ATOM 4948 O O . LEU A 1 609 ? 3.041 -1.872 40.719 1.00 91.38 609 LEU A O 1
ATOM 4952 N N . LEU A 1 610 ? 2.894 -0.479 38.977 1.00 92.38 610 LEU A N 1
ATOM 4953 C CA . LEU A 1 610 ? 3.317 -1.461 37.975 1.00 92.38 610 LEU A CA 1
ATOM 4954 C C . LEU A 1 610 ? 4.834 -1.482 37.777 1.00 92.38 610 LEU A C 1
ATOM 4956 O O . LEU A 1 610 ? 5.402 -2.530 37.472 1.00 92.38 610 LEU A O 1
ATOM 4960 N N . GLY A 1 611 ? 5.503 -0.340 37.937 1.00 92.00 611 GLY A N 1
ATOM 4961 C CA . GLY A 1 611 ? 6.928 -0.230 37.651 1.00 92.00 611 GLY A CA 1
ATOM 4962 C C . GLY A 1 611 ? 7.641 0.879 38.415 1.00 92.00 611 GLY A C 1
ATOM 4963 O O . GLY A 1 611 ? 7.012 1.807 38.921 1.00 92.00 611 GLY A O 1
ATOM 4964 N N . VAL A 1 612 ? 8.969 0.776 38.456 1.00 91.06 612 VAL A N 1
ATOM 4965 C CA . VAL A 1 612 ? 9.886 1.812 38.956 1.00 91.06 612 VAL A CA 1
ATOM 4966 C C . VAL A 1 612 ? 10.752 2.310 37.801 1.00 91.06 612 VAL A C 1
ATOM 4968 O O . VAL A 1 612 ? 11.316 1.499 37.061 1.00 91.06 612 VAL A O 1
ATOM 4971 N N . VAL A 1 613 ? 10.877 3.629 37.643 1.00 87.88 613 VAL A N 1
ATOM 4972 C CA . VAL A 1 613 ? 11.699 4.242 36.585 1.00 87.88 613 VAL A CA 1
ATOM 4973 C C . VAL A 1 613 ? 13.175 3.878 36.779 1.00 87.88 613 VAL A C 1
ATOM 4975 O O . VAL A 1 613 ? 13.781 4.259 37.779 1.00 87.88 613 VAL A O 1
ATOM 4978 N N . SER A 1 614 ? 13.756 3.147 35.822 1.00 76.81 614 SER A N 1
ATOM 4979 C CA . SER A 1 614 ? 15.122 2.602 35.915 1.00 76.81 614 SER A CA 1
ATOM 4980 C C . SER A 1 614 ? 16.064 3.182 34.855 1.00 76.81 614 SER A C 1
ATOM 4982 O O . SER A 1 614 ? 17.107 3.734 35.198 1.00 76.81 614 SER A O 1
ATOM 4984 N N . GLY A 1 615 ? 15.693 3.101 33.572 1.00 66.62 615 GLY A N 1
ATOM 4985 C CA . GLY A 1 615 ? 16.527 3.561 32.462 1.00 66.62 615 GLY A CA 1
ATOM 4986 C C . GLY A 1 615 ? 15.786 4.525 31.546 1.00 66.62 615 GLY A C 1
ATOM 4987 O O . GLY A 1 615 ? 14.900 4.113 30.790 1.00 66.62 615 GLY A O 1
ATOM 4988 N N . THR A 1 616 ? 16.175 5.798 31.575 1.00 54.59 616 THR A N 1
ATOM 4989 C CA . THR A 1 616 ? 15.714 6.817 30.626 1.00 54.59 616 THR A CA 1
ATOM 4990 C C . THR A 1 616 ? 16.778 7.055 29.550 1.00 54.59 616 THR A C 1
ATOM 4992 O O . THR A 1 616 ? 17.983 6.988 29.794 1.00 54.59 616 THR A O 1
ATOM 4995 N N . LEU A 1 617 ? 16.340 7.294 28.312 1.00 52.69 617 LEU A N 1
ATOM 4996 C CA . LEU A 1 617 ? 17.201 7.894 27.294 1.00 52.69 617 LEU A CA 1
ATOM 4997 C C . LEU A 1 617 ? 17.248 9.396 27.602 1.00 52.69 617 LEU A C 1
ATOM 4999 O O . LEU A 1 617 ? 16.194 9.999 27.765 1.00 52.69 617 LEU A O 1
ATOM 5003 N N . ASN A 1 618 ? 18.435 10.008 27.636 1.00 47.62 618 ASN A N 1
ATOM 5004 C CA . ASN A 1 618 ? 18.622 11.450 27.894 1.00 47.62 618 ASN A CA 1
ATOM 5005 C C . ASN A 1 618 ? 17.940 12.397 26.870 1.00 47.62 618 ASN A C 1
ATOM 5007 O O . ASN A 1 618 ? 18.113 13.607 26.959 1.00 47.62 618 ASN A O 1
ATOM 5011 N N . ASP A 1 619 ? 17.192 11.882 25.890 1.00 52.12 619 ASP A N 1
ATOM 5012 C CA . ASP A 1 619 ? 16.475 12.690 24.900 1.00 52.12 619 ASP A CA 1
ATOM 5013 C C . ASP A 1 619 ? 15.020 12.884 25.360 1.00 52.12 619 ASP A C 1
ATOM 5015 O O . ASP A 1 619 ? 14.110 12.156 24.956 1.00 52.12 619 ASP A O 1
ATOM 5019 N N . CYS A 1 620 ? 14.805 13.882 26.215 1.00 56.06 620 CYS A N 1
ATOM 5020 C CA . CYS A 1 620 ? 13.481 14.426 26.493 1.00 56.06 620 CYS A CA 1
ATOM 5021 C C . CYS A 1 620 ? 12.936 15.095 25.236 1.00 56.06 620 CYS A C 1
ATOM 5023 O O . CYS A 1 620 ? 13.493 16.094 24.802 1.00 56.06 620 CYS A O 1
ATOM 5025 N N . GLY A 1 621 ? 11.866 14.559 24.643 1.00 52.38 621 GLY A N 1
ATOM 5026 C CA . GLY A 1 621 ? 11.248 15.142 23.449 1.00 52.38 621 GLY A CA 1
ATOM 5027 C C . GLY A 1 621 ? 12.077 14.999 22.159 1.00 52.38 621 GLY A C 1
ATOM 5028 O O . GLY A 1 621 ? 13.249 14.656 22.151 1.00 52.38 621 GLY A O 1
ATOM 5029 N N . TYR A 1 622 ? 11.424 15.196 21.013 1.00 42.28 622 TYR A N 1
ATOM 5030 C CA . TYR A 1 622 ? 11.920 15.034 19.629 1.00 42.28 622 TYR A CA 1
ATOM 5031 C C . TYR A 1 622 ? 12.292 13.612 19.157 1.00 42.28 622 TYR A C 1
ATOM 5033 O O . TYR A 1 622 ? 12.176 13.330 17.966 1.00 42.28 622 TYR A O 1
ATOM 5041 N N . ARG A 1 623 ? 12.652 12.677 20.049 1.00 48.50 623 ARG A N 1
ATOM 5042 C CA . ARG A 1 623 ? 12.926 11.262 19.699 1.00 48.50 623 ARG A CA 1
ATOM 5043 C C . ARG A 1 623 ? 12.173 10.238 20.554 1.00 48.50 623 ARG A C 1
ATOM 5045 O O . ARG A 1 623 ? 12.650 9.121 20.746 1.00 48.50 623 ARG A O 1
ATOM 5052 N N . ALA A 1 624 ? 10.944 10.564 20.959 1.00 51.00 624 ALA A N 1
ATOM 5053 C CA . ALA A 1 624 ? 9.991 9.651 21.619 1.00 51.00 624 ALA A CA 1
ATOM 5054 C C . ALA A 1 624 ? 9.488 8.490 20.715 1.00 51.00 624 ALA A C 1
ATOM 5056 O O . ALA A 1 624 ? 8.387 7.975 20.884 1.00 51.00 624 ALA A O 1
ATOM 5057 N N . TYR A 1 625 ? 10.288 8.092 19.722 1.00 52.59 625 TYR A N 1
ATOM 5058 C CA . TYR A 1 625 ? 10.096 6.889 18.916 1.00 52.59 625 TYR A CA 1
ATOM 5059 C C . TYR A 1 625 ? 10.448 5.617 19.710 1.00 52.59 625 TYR A C 1
ATOM 5061 O O . TYR A 1 625 ? 9.900 4.546 19.453 1.00 52.59 625 TYR A O 1
ATOM 5069 N N . TYR A 1 626 ? 11.347 5.732 20.695 1.00 64.69 626 TYR A N 1
ATOM 5070 C CA . TYR A 1 626 ? 11.772 4.626 21.553 1.00 64.69 626 TYR A CA 1
ATOM 5071 C C . TYR A 1 626 ? 11.077 4.686 22.913 1.00 64.69 626 TYR A C 1
ATOM 5073 O O . TYR A 1 626 ? 10.873 5.769 23.459 1.00 64.69 626 TYR A O 1
ATOM 5081 N N . GLY A 1 627 ? 10.722 3.521 23.454 1.00 70.94 627 GLY A N 1
ATOM 5082 C CA . GLY A 1 627 ? 10.149 3.426 24.798 1.00 70.94 627 GLY A CA 1
ATOM 5083 C C . GLY A 1 627 ? 11.204 3.566 25.905 1.00 70.94 627 GLY A C 1
ATOM 5084 O O . GLY A 1 627 ? 12.405 3.440 25.654 1.00 70.94 627 GLY A O 1
ATOM 5085 N N . SER A 1 628 ? 10.745 3.781 27.136 1.00 78.88 628 SER A N 1
ATOM 5086 C CA . SER A 1 628 ? 11.555 3.870 28.359 1.00 78.88 628 SER A CA 1
ATOM 5087 C C . SER A 1 628 ? 11.485 2.570 29.176 1.00 78.88 628 SER A C 1
ATOM 5089 O O . SER A 1 628 ? 10.436 1.921 29.221 1.00 78.88 628 SER A O 1
ATOM 5091 N N . TRP A 1 629 ? 12.585 2.198 29.846 1.00 83.25 629 TRP A N 1
ATOM 5092 C CA . TRP A 1 629 ? 12.685 0.964 30.639 1.00 83.25 629 TRP A CA 1
ATOM 5093 C C . TRP A 1 629 ? 12.318 1.169 32.108 1.00 83.25 629 TRP A C 1
ATOM 5095 O O . TRP A 1 629 ? 12.934 1.976 32.810 1.00 83.25 629 TRP A O 1
ATOM 5105 N N . MET A 1 630 ? 11.350 0.389 32.580 1.00 87.06 630 MET A N 1
ATOM 5106 C CA . MET A 1 630 ? 10.927 0.344 33.980 1.00 87.06 630 MET A CA 1
ATOM 5107 C C . MET A 1 630 ? 11.288 -1.012 34.582 1.00 87.06 630 MET A C 1
ATOM 5109 O O . MET A 1 630 ? 11.162 -2.031 33.904 1.00 87.06 630 MET A O 1
ATOM 5113 N N . THR A 1 631 ? 11.678 -1.061 35.852 1.00 90.31 631 THR A N 1
ATOM 5114 C CA . THR A 1 631 ? 11.756 -2.326 36.599 1.00 90.31 631 THR A CA 1
ATOM 5115 C C . THR A 1 631 ? 10.335 -2.782 36.938 1.00 90.31 631 THR A C 1
ATOM 5117 O O . THR A 1 631 ? 9.575 -2.002 37.510 1.00 90.31 631 THR A O 1
ATOM 5120 N N . SER A 1 632 ? 9.958 -4.013 36.576 1.00 92.44 632 SER A N 1
ATOM 5121 C CA . SER A 1 632 ? 8.600 -4.551 36.776 1.00 92.44 632 SER A CA 1
ATOM 5122 C C . SER A 1 632 ? 8.328 -4.864 38.248 1.00 92.44 632 SER A C 1
ATOM 5124 O O . SER A 1 632 ? 8.913 -5.800 38.782 1.00 92.44 632 SER A O 1
ATOM 5126 N N . VAL A 1 633 ? 7.434 -4.125 38.911 1.00 93.94 633 VAL A N 1
ATOM 5127 C CA . VAL A 1 633 ? 7.121 -4.331 40.340 1.00 93.94 633 VAL A CA 1
ATOM 5128 C C . VAL A 1 633 ? 6.434 -5.671 40.637 1.00 93.94 633 VAL A C 1
ATOM 5130 O O . VAL A 1 633 ? 6.860 -6.303 41.605 1.00 93.94 633 VAL A O 1
ATOM 5133 N N . PRO A 1 634 ? 5.462 -6.169 39.838 1.00 92.31 634 PRO A N 1
ATOM 5134 C CA . PRO A 1 634 ? 4.828 -7.470 40.083 1.00 92.31 634 PRO A CA 1
ATOM 5135 C C . PRO A 1 634 ? 5.811 -8.629 40.275 1.00 92.31 634 PRO A C 1
ATOM 5137 O O . PRO A 1 634 ? 5.553 -9.533 41.061 1.00 92.31 634 PRO A O 1
ATOM 5140 N N . LEU A 1 635 ? 6.966 -8.589 39.606 1.00 91.25 635 LEU A N 1
ATOM 5141 C CA . LEU A 1 635 ? 7.986 -9.639 39.686 1.00 91.25 635 LEU A CA 1
ATOM 5142 C C . LEU A 1 635 ? 8.831 -9.593 40.971 1.00 91.25 635 LEU A C 1
ATOM 5144 O O . LEU A 1 635 ? 9.615 -10.507 41.212 1.00 91.25 635 LEU A O 1
ATOM 5148 N N . PHE A 1 636 ? 8.698 -8.544 41.788 1.00 93.00 636 PHE A N 1
ATOM 5149 C CA . PHE A 1 636 ? 9.483 -8.350 43.013 1.00 93.00 636 PHE A CA 1
ATOM 5150 C C . PHE A 1 636 ? 8.631 -8.183 44.273 1.00 93.00 636 PHE A C 1
ATOM 5152 O O . PHE A 1 636 ? 9.187 -7.908 45.335 1.00 93.00 636 PHE A O 1
ATOM 5159 N N . VAL A 1 637 ? 7.311 -8.372 44.192 1.00 92.12 637 VAL A N 1
ATOM 5160 C CA . VAL A 1 637 ? 6.398 -8.252 45.343 1.00 92.12 637 VAL A CA 1
ATOM 5161 C C . VAL A 1 637 ? 6.825 -9.174 46.492 1.00 92.12 637 VAL A C 1
ATOM 5163 O O . VAL A 1 637 ? 6.953 -8.707 47.622 1.00 92.12 637 VAL A O 1
ATOM 5166 N N . ASP A 1 638 ? 7.173 -10.433 46.210 1.00 90.06 638 ASP A N 1
ATOM 5167 C CA . ASP A 1 638 ? 7.631 -11.379 47.244 1.00 90.06 638 ASP A CA 1
ATOM 5168 C C . ASP A 1 638 ? 8.936 -10.933 47.914 1.00 90.06 638 ASP A C 1
ATOM 5170 O O . ASP A 1 638 ? 9.096 -11.037 49.131 1.00 90.06 638 ASP A O 1
ATOM 5174 N N . TRP A 1 639 ? 9.874 -10.381 47.137 1.00 93.50 639 TRP A N 1
ATOM 5175 C CA . TRP A 1 639 ? 11.110 -9.823 47.686 1.00 93.50 639 TRP A CA 1
ATOM 5176 C C . TRP A 1 639 ? 10.827 -8.608 48.574 1.00 93.50 639 TRP A C 1
ATOM 5178 O O . TRP A 1 639 ? 11.437 -8.479 49.637 1.00 93.50 639 TRP A O 1
ATOM 5188 N N . ILE A 1 640 ? 9.897 -7.739 48.162 1.00 92.75 640 ILE A N 1
ATOM 5189 C CA . ILE A 1 640 ? 9.484 -6.568 48.941 1.00 92.75 640 ILE A CA 1
ATOM 5190 C C . ILE A 1 640 ? 8.933 -7.019 50.297 1.00 92.75 640 ILE A C 1
ATOM 5192 O O . ILE A 1 640 ? 9.434 -6.567 51.328 1.00 92.75 640 ILE A O 1
ATOM 5196 N N . HIS A 1 641 ? 7.975 -7.949 50.311 1.00 90.00 641 HIS A N 1
ATOM 5197 C CA . HIS A 1 641 ? 7.390 -8.472 51.548 1.00 90.00 641 HIS A CA 1
ATOM 5198 C C . HIS A 1 641 ? 8.440 -9.128 52.447 1.00 90.00 641 HIS A C 1
ATOM 5200 O O . HIS A 1 641 ? 8.577 -8.747 53.609 1.00 90.00 641 HIS A O 1
ATOM 5206 N N . LEU A 1 642 ? 9.283 -10.000 51.886 1.00 90.00 642 LEU A N 1
ATOM 5207 C CA . LEU A 1 642 ? 10.341 -10.677 52.635 1.00 90.00 642 LEU A CA 1
ATOM 5208 C C . LEU A 1 642 ? 11.318 -9.693 53.296 1.00 90.00 642 LEU A C 1
ATOM 5210 O O . LEU A 1 642 ? 11.830 -9.960 54.385 1.00 90.00 642 LEU A O 1
ATOM 5214 N N . LYS A 1 643 ? 11.626 -8.556 52.657 1.00 91.25 643 LYS A N 1
ATOM 5215 C CA . LYS A 1 643 ? 12.510 -7.538 53.249 1.00 91.25 643 LYS A CA 1
ATOM 5216 C C . LYS A 1 643 ? 11.822 -6.680 54.298 1.00 91.25 643 LYS A C 1
ATOM 5218 O O . LYS A 1 643 ? 12.503 -6.292 55.249 1.00 91.25 643 LYS A O 1
ATOM 5223 N N . ILE A 1 644 ? 10.528 -6.418 54.139 1.00 88.44 644 ILE A N 1
ATOM 5224 C CA . ILE A 1 644 ? 9.719 -5.697 55.123 1.00 88.44 644 ILE A CA 1
ATOM 5225 C C . ILE A 1 644 ? 9.557 -6.527 56.402 1.00 88.44 644 ILE A C 1
ATOM 5227 O O . ILE A 1 644 ? 9.738 -5.985 57.486 1.00 88.44 644 ILE A O 1
ATOM 5231 N N . GLU A 1 645 ? 9.288 -7.829 56.287 1.00 84.12 645 GLU A N 1
ATOM 5232 C CA . GLU A 1 645 ? 9.087 -8.726 57.437 1.00 84.12 645 GLU A CA 1
ATOM 5233 C C . GLU A 1 645 ? 10.371 -8.972 58.244 1.00 84.12 645 GLU A C 1
ATOM 5235 O O . GLU A 1 645 ? 10.337 -9.042 59.469 1.00 84.12 645 GLU A O 1
ATOM 5240 N N . ASN A 1 646 ? 11.522 -9.075 57.570 1.00 75.69 646 ASN A N 1
ATOM 5241 C CA . ASN A 1 646 ? 12.803 -9.419 58.201 1.00 75.69 646 ASN A CA 1
ATOM 5242 C C . ASN A 1 646 ? 13.632 -8.210 58.689 1.00 75.69 646 ASN A C 1
ATOM 5244 O O . ASN A 1 646 ? 14.787 -8.393 59.085 1.00 75.69 646 ASN A O 1
ATOM 5248 N N . SER A 1 647 ? 13.115 -6.977 58.610 1.00 64.31 647 SER A N 1
ATOM 5249 C CA . SER A 1 647 ? 13.866 -5.742 58.928 1.00 64.31 647 SER A CA 1
ATOM 5250 C C . SER A 1 647 ? 13.179 -4.885 59.968 1.00 64.31 647 SER A C 1
ATOM 5252 O O . SER A 1 647 ? 13.896 -4.246 60.772 1.00 64.31 647 SER A O 1
#

InterPro domains:
  IPR001254 Serine proteases, trypsin domain [PF00089] (428-640)
  IPR001254 Serine proteases, trypsin domain [PS50240] (432-645)
  IPR001254 Serine proteases, trypsin domain [SM00020] (420-640)
  IPR001254 Serine proteases, trypsin domain [cd00190] (427-641)
  IPR001314 Peptidase S1A, chymotrypsin family [PR00722] (435-450)
  IPR001314 Peptidase S1A, chymotrypsin family [PR00722] (487-501)
  IPR001314 Peptidase S1A, chymotrypsin family [PR00722] (586-598)
  IPR009003 Peptidase S1, PA clan [SSF50494] (428-644)
  IPR018114 Serine proteases, trypsin family, histidine active site [PS00134] (445-450)
  IPR033116 Serine proteases, trypsin family, serine active site [PS00135] (587-598)
  IPR036188 FAD/NAD(P)-binding domain superfamily [G3DSA:3.50.50.60] (14-125)
  IPR036188 FAD/NAD(P)-binding domain superfamily [G3DSA:3.50.50.60] (126-198)
  IPR036188 FAD/NAD(P)-binding domain superfamily [SSF51905] (13-171)
  IPR051487 Serine/Threonine Proteases with Immune and Developmental Roles [PTHR24256] (425-646)

Organism: NCBI:txid2664684

pLDDT: mean 80.49, std 16.84, range [29.3, 98.62]

Sequence (647 aa):
MLGYEEIPLGEDFYKGKDVLILGHGNSAFETANAIYRNTNKVHILGRSRVRLAWETHYVGDLRSVYSELIDTYQLKSLDGILEGRINEFNLEKYNNKLYFDAGNLPDSMDNFALREGYDIVIRCLGFEFNDSIFASDTKPKRHQQKKYPEIDYNFQSTNIEDLYFIGTSAHSLDYRKSSGGFIHGFRYMIQTFYQTLEWTKHRIPWPSTIHKLTELVNVILKRINEVSSLYQMHGVLGDVIAFRREKESFEYYKDFQLANLHNFESLTGHKVKDVLVLMLNYGKTFSKPGNDVLRIDRATGVLEEAHHSNFLHPQFYYYKKLPTKGRMFNKKKEEILPNPDRAHYILEDFHTTWTSPTTHVLPLRRFLENCTKSKERQESDAKVEDKIERKEIVFSVNETCLEKLNVKSEMTNHSDFTNEVIKRCGYYNSYHSCGGSLISDRWVLTAAHCFKNAELPKYWKVIIGEHSFSSSKEKVIYMNPLKIIMHPTRDLALIKLEKSVEIGPTINYICLPISGQEVPIGTSCQAAGWGIHNLGEEETSDIVRHVHLIVEPTRKCVVGSSRRFRLNSIYYNMEHSICVGGGIGKSICSGDSGGPLVSFDRKSDSYVLLGVVSGTLNDCGYRAYYGSWMTSVPLFVDWIHLKIENS

Foldseek 3Di:
DAELVGDDLDQQVQAAFFEEEEAQWQSRLVSCQSHQVRHPEYEYEHQDDQFECQQAVNPRGHYPVSCVLVCCPPVNPHYYYHHHDPVQWDWDADPQFTATDPVRDDPVRPDVSRGDTGNYYYYPPDDADDQVVDDPQGGAPADPVNRAGDADLLQAGPRDPPHGDAALNSCVLQPSNFQRNDPQQRVLSVVQNVLLCCCPPVVNAADKDKAALVCVLVVVLVCLLPPSNLVRCALQWKKKWADPLVVNMIMIGGTHGLLCQQCCCVRGVDDGQKIKIKHWHAALPRRDGPDDCPDDPNFDPDQVCLNNHRDTWIKIAIARGGDHPVQSVPADPSDSHGHGPDMGGQGDDPVSNQDPVVRHRVSVVVRSCVRNDDPVVVVVVVVCVVVPPDPAPFFDFDPLLVVVVVVPPDDDDDQDPQLQFWKFKDFPVPDTQEIWFAAFQFKIKFWPVSPPVPQDQVGIWIWHLDFFQPDPPTPIDIWGFPHKAHDPQEGMIMTGTPDTHDDDSRYHGATATAAPDDDDFFAKKKWKFQFDQDFPDPDTHRGMDMFIKTFHPLVLQVVLCVPPDPDDPRHDDSVQKTWIADPAQTADEPSHHGTFIWHQRPVSRGIYTQWHQHADDNGRGPPSSGTGITGGRSNCVVVVVVVVVVD

Radius of gyration: 34.41 Å; chains: 1; bounding box: 70×44×103 Å